Protein AF-A0AA36CP83-F1 (afdb_monomer)

Foldseek 3Di:
DDPFFFDQKFKWKKKFAWDADPVRDTDHTDIQTFDQCVVVPNRRDGPPDDDDGDGDQDPSGPQQQPFLVNLVVGDMKMKMKIWGARPVPRDIDIDIDIDHSVNDDPQKDQDDQWDQDPVVRDIHGHCVSVVPIDGADDDRGGNNVVVVCVVVVNDDPVVRDDDDPPPPPPDDDPDDDDDDDDDDDDDDDDDDPQWDWDPDPFQAIETEGEDDDDDDPDPDQVQLVSLVCLLVVLVCLQPDPSHQEYEYAYPDQEFRDAPDDPPVVRDDDDDPPDPDPDRSLVSSLVSLQPRFHQYEYQTNAEAEASRQLLLLSHPAYEYEQRYKYWHCQVVVVHAHDSCLVPSVCVQQNDVVSCCRHVVRHMGGPVNCCVSRSHVYYDHSVCSVVVVVVVVVVVSPDDRVVRTD

Sequence (404 aa):
MRKSSLAEAHVRLQMIKRCITYEGELLPFHQFDMDVGYDEGLDRVFVIWPITICHEIDENSPLYDVSKESLMTAKFEIIAILEGVVESVGSTTQARTSYLPNEILWGKRFEKLVHYKKENGQYHIDFQKFHNVYDVKTPPCSAKELDEMRTAGTFNEKEYQIYHHDSQNALNIDAMENIPEVTLTQPEPPLVNNISVAVNSTPHVVLRVESDDENSGEEGTGLELMYKQLVLATEAANDDEDTFITVFTGCGDEFYSSGNDFSPAAGNVPDMDEIDPQPLHKVWTNRLIKHKKALIALVNGPAIGIACTTLALMDHVIISDKSYFLCPFTQFGLCPEGASSHTFENIMGRAKAGSLALFAEKMSAQEAFQCGFASKIIPHDRFREETGKLLEKYAKLAHHVTQK

Nearest PDB structures (foldseek):
  5ve2-assembly1_A  TM=8.667E-01  e=5.870E-18  Paraglaciecola sp. T6c
  4nek-assembly1_C  TM=8.811E-01  e=2.549E-17  Paramagnetospirillum magneticum AMB-1
  2gtr-assembly1_C  TM=8.500E-01  e=9.790E-17  Homo sapiens
  4mou-assembly1_C  TM=8.451E-01  e=2.409E-14  Paenarthrobacter aurescens TC1
  3fdu-assembly1_A  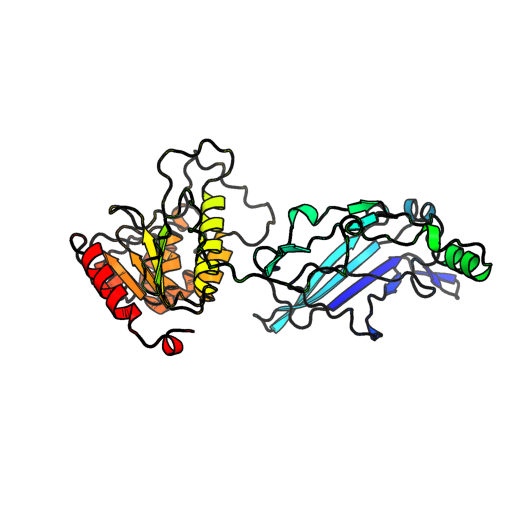TM=7.597E-01  e=4.345E-15  Acinetobacter baumannii ATCC 17978

Organism: NCBI:txid96644

Radius of gyration: 28.9 Å; Cα contacts (8 Å, |Δi|>4): 639; chains: 1; bounding box: 56×72×87 Å

InterPro domains:
  IPR001753 Enoyl-CoA hydratase/isomerase-like domain [PF00378] (227-398)
  IPR013518 Potassium channel, inwardly rectifying, Kir, cytoplasmic [G3DSA:2.60.40.1400] (1-160)
  IPR014756 Immunoglobulin E-set [SSF81296] (1-150)
  IPR016449 Potassium channel, inwardly rectifying, Kir [PR01320] (45-63)
  IPR016449 Potassium channel, inwardly rectifying, Kir [PR01320] (76-96)
  IPR016449 Potassium channel, inwardly rectifying, Kir [PR01320] (97-114)
  IPR016449 Potassium channel, inwardly rectifying, Kir [PR01320] (123-137)
  IPR016449 Potassium channel, inwardly rectifying, Kir [PTHR11767] (1-152)
  IPR029045 ClpP/crotonase-like domain superfamily [SSF52096] (226-400)
  IPR041647 Inward rectifier potassium channel, C-terminal [PF17655] (1-150)

Solvent-accessible surface area (backbone atoms only — not comparable to full-atom values): 23688 Å² total; per-residue (Å²): 116,58,94,60,64,46,44,82,18,35,52,48,38,36,34,36,30,60,47,67,49,98,87,68,48,77,38,75,73,37,78,41,72,44,62,41,39,65,95,80,49,61,20,54,43,74,62,50,54,97,77,86,87,61,66,71,67,43,95,80,30,92,53,16,83,48,19,60,71,52,37,79,72,52,73,49,39,39,37,42,36,43,37,23,26,35,70,93,74,71,45,79,46,74,49,75,51,73,43,47,50,87,72,59,66,84,42,53,43,74,50,87,40,73,45,77,41,80,91,78,76,44,79,44,72,47,68,88,40,70,84,37,65,44,85,46,77,56,80,61,61,16,46,51,59,48,52,52,30,51,74,70,68,73,57,66,65,79,78,56,58,86,77,72,95,72,71,87,77,79,78,73,96,86,80,81,93,77,89,80,95,74,83,90,75,83,81,78,80,81,90,53,94,67,42,63,71,50,75,52,104,52,44,38,40,39,45,31,47,52,79,90,78,93,78,76,96,59,99,64,52,63,66,62,54,50,34,51,50,52,35,51,53,52,48,51,52,58,69,36,88,69,40,50,33,42,32,42,31,26,51,78,76,71,35,24,34,75,42,79,77,82,51,86,88,47,54,81,82,76,70,97,79,73,95,72,78,79,55,52,68,60,52,34,44,50,47,53,68,67,43,40,44,39,35,34,34,45,34,51,11,34,21,19,39,61,49,37,28,44,50,70,59,37,79,38,32,37,32,12,61,72,16,35,37,34,26,57,28,58,83,71,75,46,75,81,52,56,62,29,80,58,44,34,35,76,50,47,32,62,69,56,31,40,40,27,52,62,67,41,38,76,40,46,34,67,54,33,42,74,39,58,65,22,81,42,78,36,59,56,95,47,32,71,64,55,50,51,57,48,50,61,54,56,61,68,53,67,66,87,74,50,50,107

Mean predicted aligned error: 18.55 Å

Structure (mmCIF, N/CA/C/O backbone):
data_AF-A0AA36CP83-F1
#
_entry.id   AF-A0AA36CP83-F1
#
loop_
_atom_site.group_PDB
_atom_site.id
_atom_site.type_symbol
_atom_site.label_atom_id
_atom_site.label_alt_id
_atom_site.label_comp_id
_atom_site.label_asym_id
_atom_site.label_entity_id
_atom_site.label_seq_id
_atom_site.pdbx_PDB_ins_code
_atom_site.Cartn_x
_atom_site.Cartn_y
_atom_site.Cartn_z
_atom_site.occupancy
_atom_site.B_iso_or_equiv
_atom_site.auth_seq_id
_atom_site.auth_comp_id
_atom_site.auth_asym_id
_atom_site.auth_atom_id
_atom_site.pdbx_PDB_model_num
ATOM 1 N N . MET A 1 1 ? 5.199 -8.551 -4.837 1.00 34.97 1 MET A N 1
ATOM 2 C CA . MET A 1 1 ? 4.129 -8.308 -5.832 1.00 34.97 1 MET A CA 1
ATOM 3 C C . MET A 1 1 ? 4.062 -6.801 -6.081 1.00 34.97 1 MET A C 1
ATOM 5 O O . MET A 1 1 ? 4.037 -6.060 -5.100 1.00 34.97 1 MET A O 1
ATOM 9 N N . ARG A 1 2 ? 4.174 -6.322 -7.330 1.00 33.59 2 ARG A N 1
ATOM 10 C CA . ARG A 1 2 ? 4.224 -4.870 -7.631 1.00 33.59 2 ARG A CA 1
ATOM 11 C C . ARG A 1 2 ? 2.933 -4.181 -7.150 1.00 33.59 2 ARG A C 1
ATOM 13 O O . ARG A 1 2 ? 1.847 -4.717 -7.319 1.00 33.59 2 ARG A O 1
ATOM 20 N N . LYS A 1 3 ? 3.059 -3.002 -6.523 1.00 38.47 3 LYS A N 1
ATOM 21 C CA . LYS A 1 3 ? 1.954 -2.245 -5.885 1.00 38.47 3 LYS A CA 1
ATOM 22 C C . LYS A 1 3 ? 1.169 -1.332 -6.850 1.00 38.47 3 LYS A C 1
ATOM 24 O O . LYS A 1 3 ? 0.280 -0.618 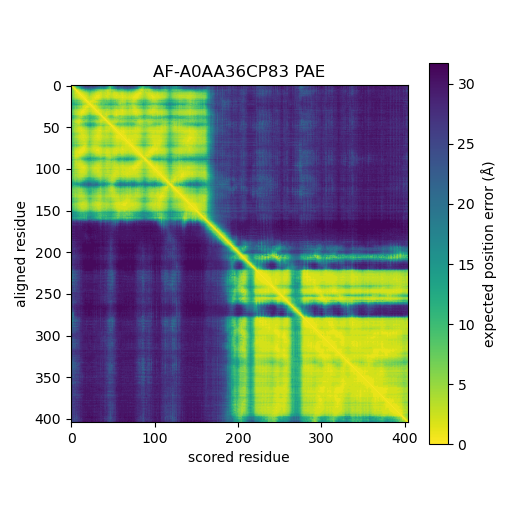-6.400 1.00 38.47 3 LYS A O 1
ATOM 29 N N . SER A 1 4 ? 1.496 -1.350 -8.146 1.00 43.09 4 SER A N 1
ATOM 30 C CA . SER A 1 4 ? 0.761 -0.667 -9.219 1.00 43.09 4 SER A CA 1
ATOM 31 C C . SER A 1 4 ? 0.147 -1.727 -10.131 1.00 43.09 4 SER A C 1
ATOM 33 O O . SER A 1 4 ? 0.897 -2.504 -10.726 1.00 43.09 4 SER A O 1
ATOM 35 N N . SER A 1 5 ? -1.183 -1.777 -10.223 1.00 53.56 5 SER A N 1
ATOM 36 C CA . SER A 1 5 ? -1.860 -2.464 -11.320 1.00 53.56 5 SER A CA 1
ATOM 37 C C . SER A 1 5 ? -1.916 -1.497 -12.499 1.00 53.56 5 SER A C 1
ATOM 39 O O . SER A 1 5 ? -2.706 -0.554 -12.526 1.00 53.56 5 SER A O 1
ATOM 41 N N . LEU A 1 6 ? -1.020 -1.702 -13.467 1.00 61.56 6 LEU A N 1
ATOM 42 C CA . LEU A 1 6 ? -1.331 -1.271 -14.823 1.00 61.56 6 LEU A CA 1
ATOM 43 C C . LEU A 1 6 ? -2.395 -2.242 -15.342 1.00 61.56 6 LEU A C 1
ATOM 45 O O . LEU A 1 6 ? -2.099 -3.422 -15.545 1.00 61.56 6 LEU A O 1
ATOM 49 N N . ALA A 1 7 ? -3.613 -1.749 -15.542 1.00 65.88 7 ALA A N 1
ATOM 50 C CA . ALA A 1 7 ? -4.572 -2.424 -16.400 1.00 65.88 7 ALA A CA 1
ATOM 51 C C . ALA A 1 7 ? -4.093 -2.309 -17.849 1.00 65.88 7 ALA A C 1
ATOM 53 O O . ALA A 1 7 ? -3.517 -1.291 -18.234 1.00 65.88 7 ALA A O 1
ATOM 54 N N . GLU A 1 8 ? -4.308 -3.359 -18.641 1.00 79.19 8 GLU A N 1
ATOM 55 C CA . GLU A 1 8 ? -3.914 -3.393 -20.059 1.00 79.19 8 GLU A CA 1
ATOM 56 C C . GLU A 1 8 ? -2.431 -3.037 -20.288 1.00 79.19 8 GLU A C 1
ATOM 58 O O . GLU A 1 8 ? -2.070 -2.339 -21.240 1.00 79.19 8 GLU A O 1
ATOM 63 N N . ALA A 1 9 ? -1.556 -3.501 -19.387 1.00 82.31 9 ALA A N 1
ATOM 64 C CA . ALA A 1 9 ? -0.125 -3.292 -19.537 1.00 82.31 9 ALA A CA 1
ATOM 65 C C . ALA A 1 9 ? 0.399 -3.976 -20.805 1.00 82.31 9 ALA A C 1
ATOM 67 O O . ALA A 1 9 ? 0.134 -5.155 -21.025 1.00 82.31 9 ALA A O 1
ATOM 68 N N . HIS A 1 10 ? 1.183 -3.250 -21.590 1.00 89.19 10 HIS A N 1
ATOM 69 C CA . HIS A 1 10 ? 1.870 -3.737 -22.776 1.00 89.19 10 HIS A CA 1
ATOM 70 C C . HIS A 1 10 ? 3.324 -3.270 -22.765 1.00 89.19 10 HIS A C 1
ATOM 72 O O . HIS A 1 10 ? 3.639 -2.159 -22.324 1.00 89.19 10 HIS A O 1
ATOM 78 N N . VAL A 1 11 ? 4.225 -4.135 -23.217 1.00 89.44 11 VAL A N 1
ATOM 79 C CA . VAL A 1 11 ? 5.651 -3.823 -23.340 1.00 89.44 11 VAL A CA 1
ATOM 80 C C . VAL A 1 11 ? 5.999 -3.640 -24.805 1.00 89.44 11 VAL A C 1
ATOM 82 O O . VAL A 1 11 ? 5.602 -4.434 -25.648 1.00 89.44 11 VAL A O 1
ATOM 85 N N . ARG A 1 12 ? 6.778 -2.605 -25.104 1.00 92.00 12 ARG A N 1
ATOM 86 C CA . ARG A 1 12 ? 7.363 -2.369 -26.421 1.00 92.00 12 ARG A CA 1
ATOM 87 C C . ARG A 1 12 ? 8.865 -2.198 -26.283 1.00 92.00 12 ARG A C 1
ATOM 89 O O . ARG A 1 12 ? 9.335 -1.544 -25.349 1.00 92.00 12 ARG A O 1
ATOM 96 N N . LEU A 1 13 ? 9.608 -2.773 -27.218 1.00 94.50 13 LEU A N 1
ATOM 97 C CA . LEU A 1 13 ? 11.040 -2.558 -27.353 1.00 94.50 13 LEU A CA 1
ATOM 98 C C . LEU A 1 13 ? 11.305 -1.852 -28.679 1.00 94.50 13 LEU A C 1
ATOM 100 O O . LEU A 1 13 ? 10.790 -2.253 -29.720 1.00 94.50 13 LEU A O 1
ATOM 104 N N . GLN A 1 14 ? 12.111 -0.798 -28.631 1.00 95.12 14 GLN A N 1
ATOM 105 C CA . GLN A 1 14 ? 12.555 -0.080 -29.820 1.00 95.12 14 GLN A CA 1
ATOM 106 C C . GLN A 1 14 ? 14.066 0.068 -29.795 1.00 95.12 14 GLN A C 1
ATOM 108 O O . GLN A 1 14 ? 14.636 0.487 -28.792 1.00 95.12 14 GLN A O 1
ATOM 113 N N . MET A 1 15 ? 14.723 -0.230 -30.906 1.00 95.56 15 MET A N 1
ATOM 114 C CA . MET A 1 15 ? 16.153 -0.024 -31.075 1.00 95.56 15 MET A CA 1
ATOM 115 C C . MET A 1 15 ? 16.395 1.211 -31.930 1.00 95.56 15 MET A C 1
ATOM 117 O O . MET A 1 15 ? 15.978 1.281 -33.084 1.00 95.56 15 MET A O 1
ATOM 121 N N . ILE A 1 16 ? 17.122 2.179 -31.386 1.00 94.69 16 ILE A N 1
ATOM 122 C CA . ILE A 1 16 ? 17.593 3.335 -32.140 1.00 94.69 16 ILE A CA 1
ATOM 123 C C . ILE A 1 16 ? 18.985 3.022 -32.666 1.00 94.69 16 ILE A C 1
ATOM 125 O O . ILE A 1 16 ? 19.926 2.814 -31.897 1.00 94.69 16 ILE A O 1
ATOM 129 N N . LYS A 1 17 ? 19.133 2.997 -33.990 1.00 91.75 17 LYS A N 1
ATOM 130 C CA . LYS A 1 17 ? 20.409 2.728 -34.657 1.00 91.75 17 LYS A CA 1
ATOM 131 C C . LYS A 1 17 ? 20.529 3.547 -35.935 1.00 91.75 17 LYS A C 1
ATOM 133 O O . LYS A 1 17 ? 19.559 3.843 -36.627 1.00 91.75 17 LYS A O 1
ATOM 138 N N . ARG A 1 18 ? 21.769 3.886 -36.276 1.00 88.88 18 ARG A N 1
ATOM 139 C CA . ARG A 1 18 ? 22.106 4.469 -37.574 1.00 88.88 18 ARG A CA 1
ATOM 140 C C . ARG A 1 18 ? 21.899 3.433 -38.684 1.00 88.88 18 ARG A C 1
ATOM 142 O O . ARG A 1 18 ? 22.511 2.367 -38.628 1.00 88.88 18 ARG A O 1
ATOM 149 N N . CYS A 1 19 ? 21.165 3.776 -39.739 1.00 88.62 19 CYS A N 1
ATOM 150 C CA . CYS A 1 19 ? 21.056 2.943 -40.939 1.00 88.62 19 CYS A CA 1
ATOM 151 C C . CYS A 1 19 ? 21.230 3.754 -42.228 1.00 88.62 19 CYS A C 1
ATOM 153 O O . CYS A 1 19 ? 21.231 4.986 -42.215 1.00 88.62 19 CYS A O 1
ATOM 155 N N . ILE A 1 20 ? 21.440 3.047 -43.336 1.00 88.81 20 ILE A N 1
ATOM 156 C CA . ILE A 1 20 ? 21.483 3.620 -44.682 1.00 88.81 20 ILE A CA 1
ATOM 157 C C . ILE A 1 20 ? 20.325 2.998 -45.460 1.00 88.81 20 ILE A C 1
ATOM 159 O O . ILE A 1 20 ? 20.170 1.778 -45.436 1.00 88.81 20 ILE A O 1
ATOM 163 N N . THR A 1 21 ? 19.495 3.820 -46.095 1.00 88.12 21 THR A N 1
ATOM 164 C CA . THR A 1 21 ? 18.366 3.341 -46.906 1.00 88.12 21 THR A CA 1
ATOM 165 C C . THR A 1 21 ? 18.857 2.722 -48.216 1.00 88.12 21 THR A C 1
ATOM 167 O O . THR A 1 21 ? 20.007 2.908 -48.618 1.00 88.12 21 THR A O 1
ATOM 170 N N . TYR A 1 22 ? 17.977 2.018 -48.933 1.00 86.00 22 TYR A N 1
ATOM 171 C CA . TYR A 1 22 ? 18.299 1.488 -50.265 1.00 86.00 22 TYR A CA 1
ATOM 172 C C . TYR A 1 22 ? 18.687 2.593 -51.271 1.00 86.00 22 TYR A C 1
ATOM 174 O O . TYR A 1 22 ? 19.402 2.326 -52.233 1.00 86.00 22 TYR A O 1
ATOM 182 N N . GLU A 1 23 ? 18.259 3.836 -51.029 1.00 91.38 23 GLU A N 1
ATOM 183 C CA . GLU A 1 23 ? 18.569 5.022 -51.841 1.00 91.38 23 GLU A CA 1
ATOM 184 C C . GLU A 1 23 ? 19.923 5.657 -51.478 1.00 91.38 23 GLU A C 1
ATOM 186 O O . GLU A 1 23 ? 20.351 6.620 -52.111 1.00 91.38 23 GLU A O 1
ATOM 191 N N . GLY A 1 24 ? 20.617 5.119 -50.469 1.00 89.06 24 GLY A N 1
ATOM 192 C CA . GLY A 1 24 ? 21.896 5.631 -49.979 1.00 89.06 24 GLY A CA 1
ATOM 193 C C . GLY A 1 24 ? 21.775 6.786 -48.982 1.00 89.06 24 GLY A C 1
ATOM 194 O O . GLY A 1 24 ? 22.794 7.374 -48.614 1.00 89.06 24 GLY A O 1
ATOM 195 N N . GLU A 1 25 ? 20.566 7.115 -48.519 1.00 90.69 25 GLU A N 1
ATOM 196 C CA . GLU A 1 25 ? 20.357 8.154 -47.509 1.00 90.69 25 GLU A CA 1
ATOM 197 C C . GLU A 1 25 ? 20.772 7.657 -46.124 1.00 90.69 25 GLU A C 1
ATOM 199 O O . GLU A 1 25 ? 20.464 6.534 -45.723 1.00 90.69 25 GLU A O 1
ATOM 204 N N . LEU A 1 26 ? 21.465 8.514 -45.371 1.00 88.38 26 LEU A N 1
ATOM 205 C CA . LEU A 1 26 ? 21.868 8.222 -44.006 1.00 88.38 26 LEU A CA 1
ATOM 206 C C . LEU A 1 26 ? 20.789 8.651 -43.006 1.00 88.38 26 LEU A C 1
ATOM 208 O O . LEU A 1 26 ? 20.582 9.845 -42.803 1.00 88.38 26 LEU A O 1
ATOM 212 N N . LEU A 1 27 ? 20.218 7.690 -42.280 1.00 89.81 27 LEU A N 1
ATOM 213 C CA . LEU A 1 27 ? 19.319 7.944 -41.156 1.00 89.81 27 LEU A CA 1
ATOM 214 C C . LEU A 1 27 ? 20.098 7.788 -39.836 1.00 89.81 27 LEU A C 1
ATOM 216 O O . LEU A 1 27 ? 20.408 6.662 -39.438 1.00 89.81 27 LEU A O 1
ATOM 220 N N . PRO A 1 28 ? 20.467 8.886 -39.146 1.00 84.00 28 PRO A N 1
ATOM 221 C CA . PRO A 1 28 ? 21.306 8.817 -37.947 1.00 84.00 28 PRO A CA 1
ATOM 222 C C . PRO A 1 28 ? 20.600 8.198 -36.731 1.00 84.00 28 PRO A C 1
ATOM 224 O O . PRO A 1 28 ? 21.271 7.583 -35.906 1.00 84.00 28 PRO A O 1
ATOM 227 N N . PHE A 1 29 ? 19.273 8.328 -36.643 1.00 89.00 29 PHE A N 1
ATOM 228 C CA . PHE A 1 29 ? 18.453 7.871 -35.514 1.00 89.00 29 PHE A CA 1
ATOM 229 C C . PHE A 1 29 ? 17.211 7.122 -36.013 1.00 89.00 29 PHE A C 1
ATOM 231 O O . PHE A 1 29 ? 16.081 7.511 -35.721 1.00 89.00 29 PHE A O 1
ATOM 238 N N . HIS A 1 30 ? 17.411 6.090 -36.836 1.00 91.38 30 HIS A N 1
ATOM 239 C CA . HIS A 1 30 ? 16.295 5.256 -37.270 1.00 91.38 30 HIS A CA 1
ATOM 240 C C . HIS A 1 30 ? 15.820 4.373 -36.112 1.00 91.38 30 HIS A C 1
ATOM 242 O O . HIS A 1 30 ? 16.640 3.875 -35.338 1.00 91.38 30 HIS A O 1
ATOM 248 N N . GLN A 1 31 ? 14.505 4.212 -35.996 1.00 93.75 31 GLN A N 1
ATOM 249 C CA . GLN A 1 31 ? 13.858 3.415 -34.959 1.00 93.75 31 GLN A CA 1
ATOM 250 C C . GLN A 1 31 ? 13.432 2.086 -35.573 1.00 93.75 31 GLN A C 1
ATOM 252 O O . GLN A 1 31 ? 12.669 2.073 -36.535 1.00 93.75 31 GLN A O 1
ATOM 257 N N . PHE A 1 32 ? 13.944 0.992 -35.026 1.00 93.06 32 PHE A N 1
ATOM 258 C CA . PHE A 1 32 ? 13.562 -0.366 -35.379 1.00 93.06 32 PHE A CA 1
ATOM 259 C C . PHE A 1 32 ? 12.699 -0.928 -34.255 1.00 93.06 32 PHE A C 1
ATOM 261 O O . PHE A 1 32 ? 13.128 -0.924 -33.099 1.00 93.06 32 PHE A O 1
ATOM 268 N N . ASP A 1 33 ? 11.504 -1.411 -34.577 1.00 92.69 33 ASP A N 1
ATOM 269 C CA . ASP A 1 33 ? 10.694 -2.137 -33.604 1.00 92.69 33 ASP A CA 1
ATOM 270 C C . ASP A 1 33 ? 11.318 -3.513 -33.335 1.00 92.69 33 ASP A C 1
ATOM 272 O O . ASP A 1 33 ? 11.858 -4.163 -34.233 1.00 92.69 33 ASP A O 1
ATOM 276 N N . MET A 1 34 ? 11.282 -3.939 -32.076 1.00 93.75 34 MET A N 1
ATOM 277 C CA . MET A 1 34 ? 11.755 -5.249 -31.638 1.00 93.75 34 MET A CA 1
ATOM 278 C C . MET A 1 34 ? 10.565 -6.024 -31.079 1.00 93.75 34 MET A C 1
ATOM 280 O O . MET A 1 34 ? 10.039 -5.669 -30.022 1.00 93.75 34 MET A O 1
ATOM 284 N N . ASP A 1 35 ? 10.133 -7.065 -31.793 1.00 90.56 35 ASP A N 1
ATOM 285 C CA . ASP A 1 35 ? 8.937 -7.820 -31.424 1.00 90.56 35 ASP A CA 1
ATOM 286 C C . ASP A 1 35 ? 9.122 -8.599 -30.111 1.00 90.56 35 ASP A C 1
ATOM 288 O O . ASP A 1 35 ? 10.079 -9.352 -29.934 1.00 90.56 35 ASP A O 1
ATOM 292 N N . VAL A 1 36 ? 8.193 -8.415 -29.180 1.00 89.38 36 VAL A N 1
ATOM 293 C CA . VAL A 1 36 ? 8.131 -9.136 -27.899 1.00 89.38 36 VAL A CA 1
ATOM 294 C C . VAL A 1 36 ? 6.890 -10.032 -27.816 1.00 89.38 36 VAL A C 1
ATOM 296 O O . VAL A 1 36 ? 6.432 -10.375 -26.726 1.00 89.38 36 VAL A O 1
ATOM 299 N N . GLY A 1 37 ? 6.349 -10.402 -28.980 1.00 80.81 37 GLY A N 1
ATOM 300 C CA . GLY A 1 37 ? 5.178 -11.251 -29.162 1.00 80.81 37 GLY A CA 1
ATOM 301 C C . GLY A 1 37 ? 3.883 -10.459 -29.327 1.00 80.81 37 GLY A C 1
ATOM 302 O O . GLY A 1 37 ? 2.862 -10.845 -28.757 1.00 80.81 37 GLY A O 1
ATOM 303 N N . TYR A 1 38 ? 3.916 -9.357 -30.083 1.00 74.69 38 TYR A N 1
ATOM 304 C CA . TYR A 1 38 ? 2.748 -8.514 -30.377 1.00 74.69 38 TYR A CA 1
ATOM 305 C C . TYR A 1 38 ? 1.637 -9.294 -31.094 1.00 74.69 38 TYR A C 1
ATOM 307 O O . TYR A 1 38 ? 0.476 -9.247 -30.684 1.00 74.69 38 TYR A O 1
ATOM 315 N N . ASP A 1 39 ? 1.991 -10.075 -32.117 1.00 73.88 39 ASP A N 1
ATOM 316 C CA . ASP A 1 39 ? 1.019 -10.818 -32.931 1.00 73.88 39 ASP A CA 1
ATOM 317 C C . ASP A 1 39 ? 0.329 -11.951 -32.150 1.00 73.88 39 ASP A C 1
ATOM 319 O O . ASP A 1 39 ? -0.838 -12.272 -32.386 1.00 73.88 39 ASP A O 1
ATOM 323 N N . GLU A 1 40 ? 1.026 -12.523 -31.166 1.00 72.94 40 GLU A N 1
ATOM 324 C CA . GLU A 1 40 ? 0.497 -13.552 -30.261 1.00 72.94 40 GLU A CA 1
ATOM 325 C C . GLU A 1 40 ? -0.129 -12.954 -28.987 1.00 72.94 40 GLU A C 1
ATOM 327 O O . GLU A 1 40 ? -0.769 -13.653 -28.194 1.00 72.94 40 GLU A O 1
ATOM 332 N N . GLY A 1 41 ? 0.018 -11.641 -28.790 1.00 67.81 41 GLY A N 1
ATOM 333 C CA . GLY A 1 41 ? -0.464 -10.903 -27.631 1.00 67.81 41 GLY A CA 1
ATOM 334 C C . GLY A 1 41 ? 0.290 -11.183 -26.328 1.00 67.81 41 GLY A C 1
ATOM 335 O O . GLY A 1 41 ? -0.288 -10.948 -25.263 1.00 67.81 41 GLY A O 1
ATOM 336 N N . LEU A 1 42 ? 1.518 -11.708 -26.407 1.00 71.25 42 LEU A N 1
ATOM 337 C CA . LEU A 1 42 ? 2.441 -11.948 -25.284 1.00 71.25 42 LEU A CA 1
ATOM 338 C C . LEU A 1 42 ? 3.072 -10.648 -24.758 1.00 71.25 42 LEU A C 1
ATOM 340 O O . LEU A 1 42 ? 3.553 -10.604 -23.625 1.00 71.25 42 LEU A O 1
ATOM 344 N N . ASP A 1 43 ? 3.025 -9.586 -25.560 1.00 77.25 43 ASP A N 1
ATOM 345 C CA . ASP A 1 43 ? 3.392 -8.220 -25.190 1.00 77.25 43 ASP A CA 1
ATOM 346 C C . ASP A 1 43 ? 2.478 -7.646 -24.093 1.00 77.25 43 ASP A C 1
ATOM 348 O O . ASP A 1 43 ? 2.907 -6.789 -23.313 1.00 77.25 43 ASP A O 1
ATOM 352 N N . ARG A 1 44 ? 1.237 -8.147 -23.994 1.00 80.88 44 ARG A N 1
ATOM 353 C CA . ARG A 1 44 ? 0.262 -7.802 -22.952 1.00 80.88 44 ARG A CA 1
ATOM 354 C C . ARG A 1 44 ? 0.579 -8.543 -21.664 1.00 80.88 44 ARG A C 1
ATOM 356 O O . ARG A 1 44 ? 0.374 -9.750 -21.534 1.00 80.88 44 ARG A O 1
ATOM 363 N N . VAL A 1 45 ? 1.040 -7.802 -20.669 1.00 73.25 45 VAL A N 1
ATOM 364 C CA . VAL A 1 45 ? 1.656 -8.375 -19.479 1.00 73.25 45 VAL A CA 1
ATOM 365 C C . VAL A 1 45 ? 0.885 -8.070 -18.206 1.00 73.25 45 VAL A C 1
ATOM 367 O O . VAL A 1 45 ? 0.538 -6.933 -17.898 1.00 73.25 45 VAL A O 1
ATOM 370 N N . PHE A 1 46 ? 0.678 -9.101 -17.389 1.00 64.75 46 PHE A N 1
ATOM 371 C CA . PHE A 1 46 ? 0.082 -8.951 -16.068 1.00 64.75 46 PHE A CA 1
ATOM 372 C C . PHE A 1 46 ? 1.171 -8.740 -15.013 1.00 64.75 46 PHE A C 1
ATOM 374 O O . PHE A 1 46 ? 1.719 -9.683 -14.439 1.00 64.75 46 PHE A O 1
ATOM 381 N N . VAL A 1 47 ? 1.498 -7.473 -14.754 1.00 65.00 47 VAL A N 1
ATOM 382 C CA . VAL A 1 47 ? 2.688 -7.024 -14.000 1.00 65.00 47 VAL A CA 1
ATOM 383 C C . VAL A 1 47 ? 2.586 -7.233 -12.475 1.00 65.00 47 VAL A C 1
ATOM 385 O O . VAL A 1 47 ? 3.194 -6.513 -11.684 1.00 65.00 47 VAL A O 1
ATOM 388 N N . ILE A 1 48 ? 1.808 -8.220 -12.035 1.00 54.62 48 ILE A N 1
ATOM 389 C CA . ILE A 1 48 ? 1.641 -8.604 -10.627 1.00 54.62 48 ILE A CA 1
ATOM 390 C C . ILE A 1 48 ? 2.830 -9.458 -10.155 1.00 54.62 48 ILE A C 1
ATOM 392 O O . ILE A 1 48 ? 3.315 -9.297 -9.027 1.00 54.62 48 ILE A O 1
ATOM 396 N N . TRP A 1 49 ? 3.357 -10.298 -11.046 1.00 58.16 49 TRP A N 1
ATOM 397 C CA . TRP A 1 49 ? 4.490 -11.193 -10.809 1.00 58.16 49 TRP A CA 1
ATOM 398 C C . TRP A 1 49 ? 5.733 -10.710 -11.569 1.00 58.16 49 TRP A C 1
ATOM 400 O O . TRP A 1 49 ? 5.594 -10.000 -12.566 1.00 58.16 49 TRP A O 1
ATOM 410 N N . PRO A 1 50 ? 6.956 -11.056 -11.121 1.00 62.94 50 PRO A N 1
ATOM 411 C CA . PRO A 1 50 ? 8.137 -10.877 -11.949 1.00 62.94 50 PRO A CA 1
ATOM 412 C C . PRO A 1 50 ? 7.964 -11.665 -13.245 1.00 62.94 50 PRO A C 1
ATOM 414 O O . PRO A 1 50 ? 7.717 -12.870 -13.218 1.00 62.94 50 PRO A O 1
ATOM 417 N N . ILE A 1 51 ? 8.089 -10.965 -14.361 1.00 73.62 51 ILE A N 1
ATOM 418 C CA . ILE A 1 51 ? 8.006 -11.523 -15.705 1.00 73.62 51 ILE A CA 1
ATOM 419 C C . ILE A 1 51 ? 9.321 -11.246 -16.418 1.00 73.62 51 ILE A C 1
ATOM 421 O O . ILE A 1 51 ? 9.947 -10.206 -16.205 1.00 73.62 51 ILE A O 1
ATOM 425 N N . THR A 1 52 ? 9.730 -12.178 -17.265 1.00 80.06 52 THR A N 1
ATOM 426 C CA . THR A 1 52 ? 10.836 -11.966 -18.194 1.00 80.06 52 THR A CA 1
ATOM 427 C C . THR A 1 52 ? 10.234 -11.662 -19.553 1.00 80.06 52 THR A C 1
ATOM 429 O O . THR A 1 52 ? 9.439 -12.452 -20.054 1.00 80.06 52 THR A O 1
ATOM 432 N N . ILE A 1 53 ? 10.597 -10.512 -20.117 1.00 83.88 53 ILE A N 1
ATOM 433 C CA . ILE A 1 53 ? 10.241 -10.141 -21.486 1.00 83.88 53 ILE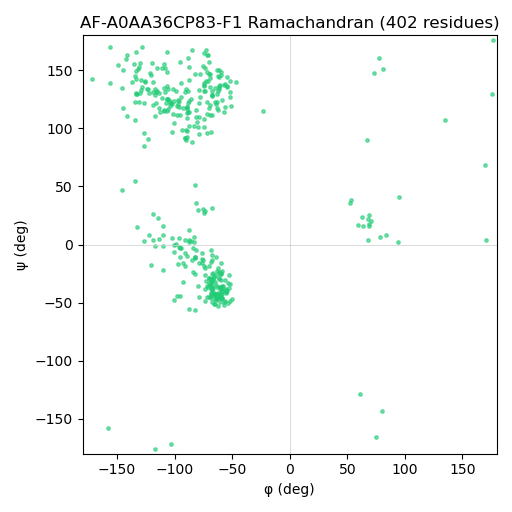 A CA 1
ATOM 434 C C . ILE A 1 53 ? 11.346 -10.649 -22.401 1.00 83.88 53 ILE A C 1
ATOM 436 O O . ILE A 1 53 ? 12.527 -10.463 -22.101 1.00 83.88 53 ILE A O 1
ATOM 440 N N . CYS A 1 54 ? 10.957 -11.289 -23.497 1.00 87.56 54 CYS A N 1
ATOM 441 C CA . CYS A 1 54 ? 11.875 -11.867 -24.463 1.00 87.56 54 CYS A CA 1
ATOM 442 C C . CYS A 1 54 ? 11.603 -11.252 -25.833 1.00 87.56 54 CYS A C 1
ATOM 444 O O . CYS A 1 54 ? 10.461 -11.230 -26.275 1.00 87.56 54 CYS A O 1
ATOM 446 N N . HIS A 1 55 ? 12.659 -10.787 -26.491 1.00 92.00 55 HIS A N 1
ATOM 447 C CA . HIS A 1 55 ? 12.670 -10.559 -27.929 1.00 92.00 55 HIS A CA 1
ATOM 448 C C . HIS A 1 55 ? 13.469 -11.699 -28.553 1.00 92.00 55 HIS A C 1
ATOM 450 O O . HIS A 1 55 ? 14.613 -11.935 -28.150 1.00 92.00 55 HIS A O 1
ATOM 456 N N . GLU A 1 56 ? 12.861 -12.428 -29.480 1.00 90.75 56 GLU A N 1
ATOM 457 C CA . GLU A 1 56 ? 13.563 -13.448 -30.249 1.00 90.75 56 GLU A CA 1
ATOM 458 C C . GLU A 1 56 ? 14.384 -12.778 -31.354 1.00 90.75 56 GLU A C 1
ATOM 460 O O . GLU A 1 56 ? 13.907 -11.879 -32.042 1.00 90.75 56 GLU A O 1
ATOM 465 N N . ILE A 1 57 ? 15.649 -13.181 -31.491 1.00 93.31 57 ILE A N 1
ATOM 466 C CA . ILE A 1 57 ? 16.525 -12.662 -32.543 1.00 93.31 57 ILE A CA 1
ATOM 467 C C . ILE A 1 57 ? 16.374 -13.575 -33.759 1.00 93.31 57 ILE A C 1
ATOM 469 O O . ILE A 1 57 ? 17.094 -14.565 -33.884 1.00 93.31 57 ILE A O 1
ATOM 473 N N . ASP A 1 58 ? 15.425 -13.233 -34.620 1.00 91.06 58 ASP A N 1
ATOM 474 C CA . ASP A 1 58 ? 15.173 -13.864 -35.915 1.00 91.06 58 ASP A CA 1
ATOM 475 C C . ASP A 1 58 ? 15.715 -13.003 -37.075 1.00 91.06 58 ASP A C 1
ATOM 477 O O . ASP A 1 58 ? 16.382 -11.990 -36.854 1.00 91.06 58 ASP A O 1
ATOM 481 N N . GLU A 1 59 ? 15.408 -13.380 -38.320 1.00 92.75 59 GLU A N 1
ATOM 482 C CA . GLU A 1 59 ? 15.824 -12.647 -39.526 1.00 92.75 59 GLU A CA 1
ATOM 483 C C . GLU A 1 59 ? 15.279 -11.210 -39.626 1.00 92.75 59 GLU A C 1
ATOM 485 O O . GLU A 1 59 ? 15.845 -10.387 -40.351 1.00 92.75 59 GLU A O 1
ATOM 490 N N . ASN A 1 60 ? 14.207 -10.895 -38.895 1.00 90.19 60 ASN A N 1
ATOM 491 C CA . ASN A 1 60 ? 13.581 -9.574 -38.864 1.00 90.19 60 ASN A CA 1
ATOM 492 C C . ASN A 1 60 ? 14.138 -8.699 -37.731 1.00 90.19 60 ASN A C 1
ATOM 494 O O . ASN A 1 60 ? 13.969 -7.476 -37.746 1.00 90.19 60 ASN A O 1
ATOM 498 N N . SER A 1 61 ? 14.826 -9.300 -36.760 1.00 94.00 61 SER A N 1
ATOM 499 C CA . SER A 1 61 ? 15.429 -8.595 -35.639 1.00 94.00 61 SER A CA 1
ATOM 500 C C . SER A 1 61 ? 16.547 -7.645 -36.092 1.00 94.00 61 SER A C 1
ATOM 502 O O . SER A 1 61 ? 17.474 -8.043 -36.806 1.00 94.00 61 SER A O 1
ATOM 504 N N . PRO A 1 62 ? 16.595 -6.400 -35.582 1.00 93.50 62 PRO A N 1
ATOM 505 C CA . PRO A 1 62 ? 17.702 -5.483 -35.864 1.00 93.50 62 PRO A CA 1
ATOM 506 C C . PRO A 1 62 ? 19.041 -5.925 -35.229 1.00 93.50 62 PRO A C 1
ATOM 508 O O . PRO A 1 62 ? 20.085 -5.299 -35.468 1.00 93.50 62 PRO A O 1
ATOM 511 N N . LEU A 1 63 ? 19.020 -7.000 -34.431 1.00 94.81 63 LEU A N 1
ATOM 512 C CA . LEU A 1 63 ? 20.181 -7.659 -33.834 1.00 94.81 63 LEU A CA 1
ATOM 513 C C . LEU A 1 63 ? 20.640 -8.914 -34.600 1.00 94.81 63 LEU A C 1
ATOM 515 O O . LEU A 1 63 ? 21.632 -9.516 -34.196 1.00 94.81 63 LEU A O 1
ATOM 519 N N . TYR A 1 64 ? 19.989 -9.293 -35.705 1.00 95.56 64 TYR A N 1
ATOM 520 C CA . TYR A 1 64 ? 20.246 -10.554 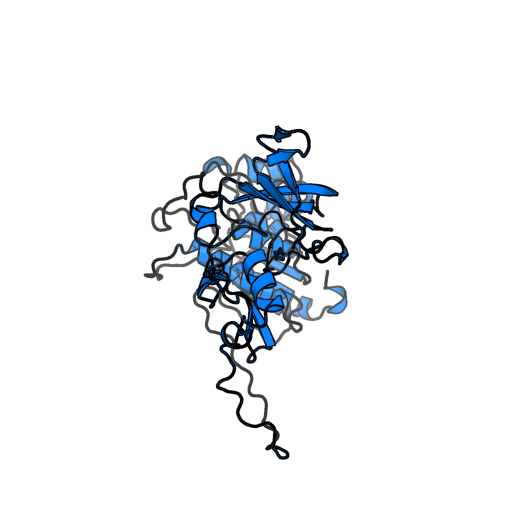-36.417 1.00 95.56 64 TYR A CA 1
ATOM 521 C C . TYR A 1 64 ? 21.713 -10.763 -36.841 1.00 95.56 64 TYR A C 1
ATOM 523 O O . TYR A 1 64 ? 22.267 -11.854 -36.695 1.00 95.56 64 TYR A O 1
ATOM 531 N N . ASP A 1 65 ? 22.381 -9.695 -37.291 1.00 93.62 65 ASP A N 1
ATOM 532 C CA . ASP A 1 65 ? 23.797 -9.708 -37.692 1.00 93.62 65 ASP A CA 1
ATOM 533 C C . ASP A 1 65 ? 24.781 -9.448 -36.521 1.00 93.62 65 ASP A C 1
ATOM 535 O O . ASP A 1 65 ? 25.992 -9.361 -36.736 1.00 93.62 65 ASP A O 1
ATOM 539 N N . VAL A 1 66 ? 24.309 -9.278 -35.280 1.00 93.56 66 VAL A N 1
ATOM 540 C CA . VAL A 1 66 ? 25.156 -8.898 -34.132 1.00 93.56 66 VAL A CA 1
ATOM 541 C C . VAL A 1 66 ? 25.727 -10.138 -33.436 1.00 93.56 66 VAL A C 1
ATOM 543 O O . VAL A 1 66 ? 25.028 -10.863 -32.737 1.00 93.56 66 VAL A O 1
ATOM 546 N N . SER A 1 67 ? 27.032 -10.360 -33.592 1.00 95.00 67 SER A N 1
ATOM 547 C CA . SER A 1 67 ? 27.819 -11.342 -32.829 1.00 95.00 67 SER A CA 1
ATOM 548 C C . SER A 1 67 ? 28.314 -10.784 -31.488 1.00 95.00 67 SER A C 1
ATOM 550 O O . SER A 1 67 ? 28.348 -9.563 -31.286 1.00 95.00 67 SER A O 1
ATOM 552 N N . LYS A 1 68 ? 28.811 -11.660 -30.604 1.00 93.75 68 LYS A N 1
ATOM 553 C CA . LYS A 1 68 ? 29.393 -11.282 -29.302 1.00 93.75 68 LYS A CA 1
ATOM 554 C C . LYS A 1 68 ? 30.522 -10.256 -29.423 1.00 93.75 68 LYS A C 1
ATOM 556 O O . LYS A 1 68 ? 30.626 -9.352 -28.600 1.00 93.75 68 LYS A O 1
ATOM 561 N N . GLU A 1 69 ? 31.379 -10.403 -30.431 1.00 92.38 69 GLU A N 1
ATOM 562 C CA . GLU A 1 69 ? 32.486 -9.471 -30.674 1.00 92.38 69 GLU A CA 1
ATOM 563 C C . GLU A 1 69 ? 31.967 -8.133 -31.206 1.00 92.38 69 GLU A C 1
ATOM 565 O O . GLU A 1 69 ? 32.344 -7.071 -30.706 1.00 92.38 69 GLU A O 1
ATOM 570 N N . SER A 1 70 ? 31.049 -8.176 -32.175 1.00 92.81 70 SER A N 1
ATOM 571 C CA . SER A 1 70 ? 30.501 -6.960 -32.776 1.00 92.81 70 SER A CA 1
ATOM 572 C C . SER A 1 70 ? 29.690 -6.125 -31.779 1.00 92.81 70 SER A C 1
ATOM 574 O O . SER A 1 70 ? 29.748 -4.897 -31.840 1.00 92.81 70 SER A O 1
ATOM 576 N N . LEU A 1 71 ? 29.020 -6.762 -30.808 1.00 93.12 71 LEU A N 1
ATOM 577 C CA . LEU A 1 71 ? 28.259 -6.097 -29.748 1.00 93.12 71 LEU A CA 1
ATOM 578 C C . LEU A 1 71 ? 29.113 -5.093 -28.958 1.00 93.12 71 LEU A C 1
ATOM 580 O O . LEU A 1 71 ? 28.647 -3.996 -28.665 1.00 93.12 71 LEU A O 1
ATOM 584 N N . MET A 1 72 ? 30.386 -5.415 -28.700 1.00 88.31 72 MET A N 1
ATOM 585 C CA . MET A 1 72 ? 31.311 -4.558 -27.939 1.00 88.31 72 MET A CA 1
ATOM 586 C C . MET A 1 72 ? 31.599 -3.213 -28.619 1.00 88.31 72 MET A C 1
ATOM 588 O O . MET A 1 72 ? 32.015 -2.259 -27.964 1.00 88.31 72 MET A O 1
ATOM 592 N N . THR A 1 73 ? 31.415 -3.140 -29.938 1.00 90.44 73 THR A N 1
ATOM 593 C CA . THR A 1 73 ? 31.666 -1.935 -30.748 1.00 90.44 73 THR A CA 1
ATOM 594 C C . THR A 1 73 ? 30.403 -1.395 -31.414 1.00 90.44 73 THR A C 1
ATOM 596 O O . THR A 1 73 ? 30.450 -0.369 -32.103 1.00 90.44 73 THR A O 1
ATOM 599 N N . ALA A 1 74 ? 29.272 -2.072 -31.208 1.00 91.75 74 ALA A N 1
ATOM 600 C CA . ALA A 1 74 ? 27.995 -1.694 -31.768 1.00 91.75 74 ALA A CA 1
ATOM 601 C C . ALA A 1 74 ? 27.554 -0.326 -31.233 1.00 91.75 74 ALA A C 1
ATOM 603 O O . ALA A 1 74 ? 27.903 0.092 -30.130 1.00 91.75 74 ALA A O 1
ATOM 604 N N . LYS A 1 75 ? 26.789 0.397 -32.052 1.00 92.56 75 LYS A N 1
ATOM 605 C CA . LYS A 1 75 ? 26.261 1.721 -31.714 1.00 92.56 75 LYS A CA 1
ATOM 606 C C . LYS A 1 75 ? 24.762 1.720 -31.913 1.00 92.56 75 LYS A C 1
ATOM 608 O O . LYS A 1 75 ? 24.284 1.897 -33.034 1.00 92.56 75 LYS A O 1
ATOM 613 N N . PHE A 1 76 ? 24.054 1.484 -30.825 1.00 95.12 76 PHE A N 1
ATOM 614 C CA . PHE A 1 76 ? 22.607 1.544 -30.758 1.00 95.12 76 PHE A CA 1
ATOM 615 C C . PHE A 1 76 ? 22.173 1.795 -29.319 1.00 95.12 76 PHE A C 1
ATOM 617 O O . PHE A 1 76 ? 22.984 1.692 -28.403 1.00 95.12 76 PHE A O 1
ATOM 624 N N . GLU A 1 77 ? 20.897 2.086 -29.135 1.00 95.25 77 GLU A N 1
ATOM 625 C CA . GLU A 1 77 ? 20.252 2.165 -27.830 1.00 95.25 77 GLU A CA 1
ATOM 626 C C . GLU A 1 77 ? 18.931 1.402 -27.910 1.00 95.25 77 GLU A C 1
ATOM 628 O O . GLU A 1 77 ? 18.168 1.603 -28.855 1.00 95.25 77 GLU A O 1
ATOM 633 N N . ILE A 1 78 ? 18.677 0.498 -26.965 1.00 96.06 78 ILE A N 1
ATOM 634 C CA . ILE A 1 78 ? 17.395 -0.208 -26.865 1.00 96.06 78 ILE A CA 1
ATOM 635 C C . ILE A 1 78 ? 16.563 0.502 -25.814 1.00 96.06 78 ILE A C 1
ATOM 637 O O . ILE A 1 78 ? 16.948 0.554 -24.652 1.00 96.06 78 ILE A O 1
ATOM 641 N N . ILE A 1 79 ? 15.414 1.022 -26.208 1.00 95.31 79 ILE A N 1
ATOM 642 C CA . ILE A 1 79 ? 14.443 1.646 -25.323 1.00 95.31 79 ILE A CA 1
ATOM 643 C C . ILE A 1 79 ? 13.386 0.603 -24.984 1.00 95.31 79 ILE A C 1
ATOM 645 O O . ILE A 1 79 ? 12.696 0.091 -25.866 1.00 95.31 79 ILE A O 1
ATOM 649 N N . ALA A 1 80 ? 13.243 0.319 -23.694 1.00 93.38 80 ALA A N 1
ATOM 650 C CA . ALA A 1 80 ? 12.162 -0.490 -23.168 1.00 93.38 80 ALA A CA 1
ATOM 651 C C . ALA A 1 80 ? 11.049 0.410 -22.644 1.00 93.38 80 ALA A C 1
ATOM 653 O O . ALA A 1 80 ? 11.263 1.272 -21.788 1.00 93.38 80 ALA A O 1
ATOM 654 N N . ILE A 1 81 ? 9.851 0.196 -23.169 1.00 91.38 81 ILE A N 1
ATOM 655 C CA . ILE A 1 81 ? 8.664 0.981 -22.878 1.00 91.38 81 ILE A CA 1
ATOM 656 C C . ILE A 1 81 ? 7.632 0.043 -22.260 1.00 91.38 81 ILE A C 1
ATOM 658 O O . ILE A 1 81 ? 7.209 -0.917 -22.890 1.00 91.38 81 ILE A O 1
ATOM 662 N N . LEU A 1 82 ? 7.212 0.329 -21.033 1.00 88.44 82 LEU A N 1
ATOM 663 C CA . LEU A 1 82 ? 6.055 -0.300 -20.406 1.00 88.44 82 LEU A CA 1
ATOM 664 C C . LEU A 1 82 ? 4.925 0.722 -20.374 1.00 88.44 82 LEU A C 1
ATOM 666 O O . LEU A 1 82 ? 5.019 1.740 -19.687 1.00 88.44 82 LEU A O 1
ATOM 670 N N . GLU A 1 83 ? 3.857 0.439 -21.095 1.00 89.44 83 GLU A N 1
ATOM 671 C CA . GLU A 1 83 ? 2.646 1.249 -21.141 1.00 89.44 83 GLU A CA 1
ATOM 672 C C . GLU A 1 83 ? 1.503 0.518 -20.469 1.00 89.44 83 GLU A C 1
ATOM 674 O O . GLU A 1 83 ? 1.463 -0.705 -20.447 1.00 89.44 83 GLU A O 1
ATOM 679 N N . GLY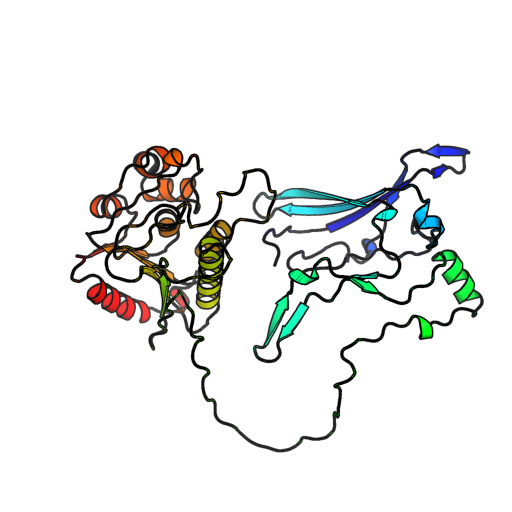 A 1 84 ? 0.559 1.262 -19.916 1.00 85.75 84 GLY A N 1
ATOM 680 C CA . GLY A 1 84 ? -0.707 0.711 -19.453 1.00 85.75 84 GLY A CA 1
ATOM 681 C C . GLY A 1 84 ? -1.551 1.775 -18.789 1.00 85.75 84 GLY A C 1
ATOM 682 O O . GLY A 1 84 ? -1.140 2.926 -18.637 1.00 85.75 84 GLY A O 1
ATOM 683 N N . VAL A 1 85 ? -2.754 1.403 -18.396 1.00 80.12 85 VAL A N 1
ATOM 684 C CA . VAL A 1 85 ? -3.705 2.307 -17.762 1.00 80.12 85 VAL A CA 1
ATOM 685 C C . VAL A 1 85 ? -3.563 2.186 -16.257 1.00 80.12 85 VAL A C 1
ATOM 687 O O . VAL A 1 85 ? -3.633 1.099 -15.686 1.00 80.12 85 VAL A O 1
ATOM 690 N N . VAL A 1 86 ? -3.369 3.317 -15.589 1.00 75.81 86 VAL A N 1
ATOM 691 C CA . VAL A 1 86 ? -3.412 3.352 -14.129 1.00 75.81 86 VAL A CA 1
ATOM 692 C C . VAL A 1 86 ? -4.872 3.234 -13.715 1.00 75.81 86 VAL A C 1
ATOM 694 O O . VAL A 1 86 ? -5.636 4.186 -13.879 1.00 75.81 86 VAL A O 1
ATOM 697 N N . GLU A 1 87 ? -5.259 2.083 -13.162 1.00 63.53 87 GLU A N 1
ATOM 698 C CA . GLU A 1 87 ? -6.653 1.778 -12.797 1.00 63.53 87 GLU A CA 1
ATOM 699 C C . GLU A 1 87 ? -7.302 2.863 -11.926 1.00 63.53 87 GLU A C 1
ATOM 701 O O . GLU A 1 87 ? -8.487 3.147 -12.066 1.00 63.53 87 GLU A O 1
ATOM 706 N N . SER A 1 88 ? -6.526 3.511 -11.051 1.00 56.34 88 SER A N 1
ATOM 707 C CA . SER A 1 88 ? -7.034 4.532 -10.129 1.00 56.34 88 SER A CA 1
ATOM 708 C C . SER A 1 88 ? -7.374 5.876 -10.779 1.00 56.34 88 SER A C 1
ATOM 710 O O . SER A 1 88 ? -8.122 6.649 -10.185 1.00 56.34 88 SER A O 1
ATOM 712 N N . VAL A 1 89 ? -6.829 6.178 -11.962 1.00 72.38 89 VAL A N 1
ATOM 713 C CA . VAL A 1 89 ? -7.011 7.478 -12.641 1.00 72.38 89 VAL A CA 1
ATOM 714 C C . VAL A 1 89 ? -7.662 7.313 -14.018 1.00 72.38 89 VAL A C 1
ATOM 716 O O . VAL A 1 89 ? -8.152 8.284 -14.585 1.00 72.38 89 VAL A O 1
ATOM 719 N N . GLY A 1 90 ? -7.655 6.098 -14.579 1.00 73.19 90 GLY A N 1
ATOM 720 C CA . GLY A 1 90 ? -8.082 5.828 -15.956 1.00 73.19 90 GLY A CA 1
ATOM 721 C C . GLY A 1 90 ? -7.149 6.426 -17.017 1.00 73.19 90 GLY A C 1
ATOM 722 O O . GLY A 1 90 ? -7.429 6.331 -18.207 1.00 73.19 90 GLY A O 1
ATOM 723 N N . SER A 1 91 ? -6.040 7.039 -16.597 1.00 75.19 91 SER A N 1
ATOM 724 C CA . SER A 1 91 ? -5.051 7.647 -17.481 1.00 75.19 91 SER A CA 1
ATOM 725 C C . SER A 1 91 ? -4.009 6.626 -17.916 1.00 75.19 91 SER A C 1
ATOM 727 O O . SER A 1 91 ? -3.536 5.814 -17.115 1.00 75.19 91 SER A O 1
ATOM 729 N N . THR A 1 92 ? -3.590 6.717 -19.174 1.00 83.56 92 THR A N 1
ATOM 730 C CA . THR A 1 92 ? -2.438 5.976 -19.689 1.00 83.56 92 THR A CA 1
ATOM 731 C C . THR A 1 92 ? -1.157 6.490 -19.038 1.00 83.56 92 THR A C 1
ATOM 733 O O . THR A 1 92 ? -0.891 7.694 -19.042 1.00 83.56 92 THR A O 1
ATOM 736 N N . THR A 1 93 ? -0.353 5.581 -18.500 1.00 81.12 93 THR A N 1
ATOM 737 C CA . THR A 1 93 ? 1.000 5.844 -18.018 1.00 81.12 93 THR A CA 1
ATOM 738 C C . THR A 1 93 ? 2.011 5.083 -18.859 1.00 81.12 93 THR A C 1
ATOM 740 O O . THR A 1 93 ? 1.718 4.020 -19.406 1.00 81.12 93 THR A O 1
ATOM 743 N N . GLN A 1 94 ? 3.214 5.636 -18.936 1.00 86.69 94 GLN A N 1
ATOM 744 C CA . GLN A 1 94 ? 4.331 5.049 -19.649 1.00 86.69 94 GLN A CA 1
ATOM 745 C C . GLN A 1 94 ? 5.574 5.133 -18.762 1.00 86.69 94 GLN A C 1
ATOM 747 O O . GLN A 1 94 ? 5.987 6.219 -18.354 1.00 86.69 94 GLN A O 1
ATOM 752 N N . ALA A 1 95 ? 6.183 3.987 -18.480 1.00 83.00 95 ALA A N 1
ATOM 753 C CA . ALA A 1 95 ? 7.513 3.890 -17.902 1.00 83.00 95 ALA A CA 1
ATOM 754 C C . ALA A 1 95 ? 8.508 3.560 -19.017 1.00 83.00 95 ALA A C 1
ATOM 756 O O . ALA A 1 95 ? 8.249 2.687 -19.843 1.00 83.00 95 ALA A O 1
ATOM 757 N N . ARG A 1 96 ? 9.641 4.263 -19.051 1.00 91.06 96 ARG A N 1
ATOM 758 C CA . ARG A 1 96 ? 10.694 4.054 -20.048 1.00 91.06 96 ARG A CA 1
ATOM 759 C C . ARG A 1 96 ? 12.037 3.893 -19.370 1.00 91.06 96 ARG A C 1
ATOM 761 O O . ARG A 1 96 ? 12.333 4.593 -18.406 1.00 91.06 96 ARG A O 1
ATOM 768 N N . THR A 1 97 ? 12.841 3.001 -19.910 1.00 92.12 97 THR A N 1
ATOM 769 C CA . THR A 1 97 ? 14.262 2.869 -19.600 1.00 92.12 97 THR A CA 1
ATOM 770 C C . THR A 1 97 ? 14.999 2.552 -20.894 1.00 92.12 97 THR A C 1
ATOM 772 O O . THR A 1 97 ? 14.362 2.185 -21.886 1.00 92.12 97 THR A O 1
ATOM 775 N N . SER A 1 98 ? 16.312 2.725 -20.919 1.00 94.69 98 SER A N 1
ATOM 776 C CA . SER A 1 98 ? 17.113 2.390 -22.084 1.00 94.69 98 SER A CA 1
ATOM 777 C C . SER A 1 98 ? 18.381 1.650 -21.699 1.00 94.69 98 SER A C 1
ATOM 779 O O . SER A 1 98 ? 18.842 1.741 -20.563 1.00 94.69 98 SER A O 1
ATOM 781 N N . TYR A 1 99 ? 18.888 0.880 -22.657 1.00 94.50 99 TYR A N 1
ATOM 782 C CA . TYR A 1 99 ? 20.052 0.026 -22.510 1.00 94.50 99 TYR A CA 1
ATOM 783 C C . TYR A 1 99 ? 21.028 0.262 -23.656 1.00 94.50 99 TYR A C 1
ATOM 785 O O . TYR A 1 99 ? 20.663 0.225 -24.840 1.00 94.50 99 TYR A O 1
ATOM 793 N N . LEU A 1 100 ? 22.286 0.466 -23.293 1.00 94.81 100 LEU A N 1
ATOM 794 C CA . LEU A 1 100 ? 23.416 0.563 -24.199 1.00 94.81 100 LEU A CA 1
ATOM 795 C C . LEU A 1 100 ? 24.025 -0.826 -24.468 1.00 94.81 100 LEU A C 1
ATOM 797 O O . LEU A 1 100 ? 23.844 -1.758 -23.682 1.00 94.81 100 LEU A O 1
ATOM 801 N N . PRO A 1 101 ? 24.806 -0.997 -25.553 1.00 93.44 101 PRO A N 1
ATOM 802 C CA . PRO A 1 101 ? 25.350 -2.302 -25.932 1.00 93.44 101 PRO A CA 1
ATOM 803 C C . PRO A 1 101 ? 26.247 -2.934 -24.859 1.00 93.44 101 PRO A C 1
ATOM 805 O O . PRO A 1 101 ? 26.284 -4.153 -24.725 1.00 93.44 101 PRO A O 1
ATOM 808 N N . ASN A 1 102 ? 26.945 -2.118 -24.064 1.00 91.12 102 ASN A N 1
ATOM 809 C CA . ASN A 1 102 ? 27.801 -2.565 -22.962 1.00 91.12 102 ASN A CA 1
ATOM 810 C C . ASN A 1 102 ? 27.026 -3.018 -21.710 1.00 91.12 102 ASN A C 1
ATOM 812 O O . ASN A 1 102 ? 27.624 -3.638 -20.834 1.00 91.12 102 ASN A O 1
ATOM 816 N N . GLU A 1 103 ? 25.730 -2.722 -21.614 1.00 92.06 103 GLU A N 1
ATOM 817 C CA . GLU A 1 103 ? 24.848 -3.180 -20.530 1.00 92.06 103 GLU A CA 1
ATOM 818 C C . GLU A 1 103 ? 24.194 -4.533 -20.860 1.00 92.06 103 GLU A C 1
ATOM 820 O O . GLU A 1 103 ? 23.609 -5.180 -19.991 1.00 92.06 103 GLU A O 1
ATOM 825 N N . ILE A 1 104 ? 24.328 -4.999 -22.107 1.00 92.88 104 ILE A N 1
ATOM 826 C CA . ILE A 1 104 ? 23.812 -6.291 -22.559 1.00 92.88 104 ILE A CA 1
ATOM 827 C C . ILE A 1 104 ? 24.788 -7.398 -22.160 1.00 92.88 104 ILE A C 1
ATOM 829 O O . ILE A 1 104 ? 25.918 -7.490 -22.642 1.00 92.88 104 ILE A O 1
ATOM 833 N N . LEU A 1 105 ? 24.320 -8.295 -21.295 1.00 92.94 105 LEU A N 1
ATOM 834 C CA . LEU A 1 105 ? 25.113 -9.413 -20.803 1.00 92.94 105 LEU A CA 1
ATOM 835 C C . LEU A 1 105 ? 24.966 -10.643 -21.714 1.00 92.94 105 LEU A C 1
ATOM 837 O O . LEU A 1 105 ? 24.019 -11.420 -21.589 1.00 92.94 105 LEU A O 1
ATOM 841 N N . TRP A 1 106 ? 25.928 -10.850 -22.619 1.00 92.62 106 TRP A N 1
ATOM 842 C CA . TRP A 1 106 ? 25.931 -12.014 -23.515 1.00 92.62 106 TRP A CA 1
ATOM 843 C C . TRP A 1 106 ? 26.059 -13.333 -22.747 1.00 92.62 106 TRP A C 1
ATOM 845 O O . TRP A 1 106 ? 26.996 -13.524 -21.969 1.00 92.62 106 TRP A O 1
ATOM 855 N N . GLY A 1 107 ? 25.166 -14.280 -23.032 1.00 91.19 107 GLY A N 1
ATOM 856 C CA . GLY A 1 107 ? 25.188 -15.619 -22.439 1.00 91.19 107 GLY A CA 1
ATOM 857 C C . GLY A 1 107 ? 24.859 -15.658 -20.950 1.00 91.19 107 GLY A C 1
ATOM 858 O O . GLY A 1 107 ? 25.276 -16.577 -20.245 1.00 91.19 107 GLY A O 1
ATOM 859 N N . LYS A 1 108 ? 24.113 -14.667 -20.463 1.00 90.81 108 LYS A N 1
ATOM 860 C CA . LYS A 1 108 ? 23.563 -14.644 -19.109 1.00 90.81 108 LYS A CA 1
ATOM 861 C C . LYS A 1 108 ? 22.057 -14.869 -19.135 1.00 90.81 108 LYS A C 1
ATOM 863 O O . LYS A 1 108 ? 21.377 -14.503 -20.091 1.00 90.81 108 LYS A O 1
ATOM 868 N N . ARG A 1 109 ? 21.526 -15.437 -18.054 1.00 86.00 109 ARG A N 1
ATOM 869 C CA . ARG A 1 109 ? 20.083 -15.565 -17.818 1.00 86.00 109 ARG A CA 1
ATOM 870 C C . ARG A 1 109 ? 19.744 -15.166 -16.388 1.00 86.00 109 ARG A C 1
ATOM 872 O O . ARG A 1 109 ? 20.528 -15.438 -15.486 1.00 86.00 109 ARG A O 1
ATOM 879 N N . PHE A 1 110 ? 18.581 -14.548 -16.187 1.00 84.06 110 PHE A N 1
ATOM 880 C CA . PHE A 1 110 ? 18.082 -14.206 -14.853 1.00 84.06 110 PHE A CA 1
ATOM 881 C C . PHE A 1 110 ? 17.876 -15.454 -13.993 1.00 84.06 110 PHE A C 1
ATOM 883 O O . PHE A 1 110 ? 17.328 -16.457 -14.465 1.00 84.06 110 PHE A O 1
ATOM 890 N N . GLU A 1 111 ? 18.290 -15.387 -12.727 1.00 78.81 111 GLU A N 1
ATOM 891 C CA . GLU A 1 111 ? 17.965 -16.420 -11.744 1.00 78.81 111 GLU A CA 1
ATOM 892 C C . GLU A 1 111 ? 16.449 -16.534 -11.536 1.00 78.81 111 GLU A C 1
ATOM 894 O O . GLU A 1 111 ? 15.686 -15.574 -11.666 1.00 78.81 111 GLU A O 1
ATOM 899 N N . LYS A 1 112 ? 15.988 -17.744 -11.200 1.00 69.81 112 LYS A N 1
ATOM 900 C CA . LYS A 1 112 ? 14.570 -17.975 -10.925 1.00 69.81 112 LYS A CA 1
ATOM 901 C C . LYS A 1 112 ? 14.195 -17.306 -9.605 1.00 69.81 112 LYS A C 1
ATOM 903 O O . LYS A 1 112 ? 14.664 -17.710 -8.547 1.00 69.81 112 LYS A O 1
ATOM 908 N N . LEU A 1 113 ? 13.293 -16.333 -9.688 1.00 63.22 113 LEU A N 1
ATOM 909 C CA . LEU A 1 113 ? 12.830 -15.564 -8.531 1.00 63.22 113 LEU A CA 1
ATOM 910 C C . LEU A 1 113 ? 11.736 -16.280 -7.736 1.00 63.22 113 LEU A C 1
ATOM 912 O O . LEU A 1 113 ? 11.555 -16.003 -6.558 1.00 63.22 113 LEU A O 1
ATOM 916 N N . VAL A 1 114 ? 10.979 -17.181 -8.372 1.00 61.47 114 VAL A N 1
ATOM 917 C CA . VAL A 1 114 ? 9.794 -17.810 -7.770 1.00 61.47 114 VAL A CA 1
ATOM 918 C C . VAL A 1 114 ? 10.095 -19.245 -7.339 1.00 61.47 114 VAL A C 1
ATOM 920 O O . VAL A 1 114 ? 10.388 -20.111 -8.169 1.00 61.47 114 VAL A O 1
ATOM 923 N N . HIS A 1 115 ? 9.952 -19.514 -6.046 1.00 58.62 115 HIS A N 1
ATOM 924 C CA . HIS A 1 115 ? 10.114 -20.824 -5.426 1.00 58.62 115 HIS A CA 1
ATOM 925 C C . HIS A 1 115 ? 8.788 -21.286 -4.819 1.00 58.62 115 HIS A C 1
ATOM 927 O O . HIS A 1 115 ? 8.143 -20.545 -4.085 1.00 58.62 115 HIS A O 1
ATOM 933 N N . TYR A 1 116 ? 8.379 -22.519 -5.106 1.00 48.72 116 TYR A N 1
ATOM 934 C CA . TYR A 1 116 ? 7.200 -23.111 -4.478 1.00 48.72 116 TYR A CA 1
ATOM 935 C C . TYR A 1 116 ? 7.612 -23.828 -3.193 1.00 48.72 116 TYR A C 1
ATOM 937 O O . TYR A 1 116 ? 8.396 -24.779 -3.240 1.00 48.72 116 TYR A O 1
ATOM 945 N N . LYS A 1 117 ? 7.095 -23.380 -2.049 1.00 52.47 117 LYS A N 1
ATOM 946 C CA . LYS A 1 117 ? 7.335 -24.018 -0.755 1.00 52.47 117 LYS A CA 1
ATOM 947 C C . LYS A 1 117 ? 6.285 -25.106 -0.548 1.00 52.47 117 LYS A C 1
ATOM 949 O O . LYS A 1 117 ? 5.136 -24.834 -0.215 1.00 52.47 117 LYS A O 1
ATOM 954 N N . LYS A 1 118 ? 6.686 -26.364 -0.769 1.00 38.25 118 LYS A N 1
ATOM 955 C CA . LYS A 1 118 ? 5.794 -27.535 -0.647 1.00 38.25 118 LYS A CA 1
ATOM 956 C C . LYS A 1 118 ? 5.214 -27.709 0.763 1.00 38.25 118 LYS A C 1
ATOM 958 O O . LYS A 1 118 ? 4.146 -28.285 0.894 1.00 38.25 118 LYS A O 1
ATOM 963 N N . GLU A 1 119 ? 5.903 -27.197 1.779 1.00 38.22 119 GLU A N 1
ATOM 964 C CA . GLU A 1 119 ? 5.538 -27.306 3.199 1.00 38.22 119 GLU A CA 1
ATOM 965 C C . GLU A 1 119 ? 4.265 -26.531 3.562 1.00 38.22 119 GLU A C 1
ATOM 967 O O . GLU A 1 119 ? 3.521 -26.959 4.436 1.00 38.22 119 GLU A O 1
ATOM 972 N N . ASN A 1 120 ? 3.997 -25.412 2.885 1.00 42.19 120 ASN A N 1
ATOM 973 C CA . ASN A 1 120 ? 2.843 -24.553 3.163 1.00 42.19 120 ASN A CA 1
ATOM 974 C C . ASN A 1 120 ? 1.981 -24.263 1.922 1.00 42.19 120 ASN A C 1
ATOM 976 O O . ASN A 1 120 ? 1.025 -23.499 2.003 1.00 42.19 120 ASN A O 1
ATOM 980 N N . GLY A 1 121 ? 2.321 -24.847 0.769 1.00 38.72 121 GLY A N 1
ATOM 981 C CA . GLY A 1 121 ? 1.579 -24.678 -0.480 1.00 38.72 121 GLY A CA 1
ATOM 982 C C . GLY A 1 121 ? 1.671 -23.279 -1.102 1.00 38.72 121 GLY A C 1
ATOM 983 O O . GLY A 1 121 ? 0.862 -22.947 -1.965 1.00 38.72 121 GLY A O 1
ATOM 984 N N . GLN A 1 122 ? 2.629 -22.444 -0.683 1.00 41.59 122 GLN A N 1
ATOM 985 C CA . GLN A 1 122 ? 2.738 -21.050 -1.127 1.00 41.59 122 GLN A CA 1
ATOM 986 C C . GLN A 1 122 ? 3.900 -20.829 -2.106 1.00 41.59 122 GLN A C 1
ATOM 988 O O . GLN A 1 122 ? 4.960 -21.454 -2.024 1.00 41.59 122 GLN A O 1
ATOM 993 N N . TYR A 1 123 ? 3.723 -19.872 -3.021 1.00 46.34 123 TYR A N 1
ATOM 994 C CA . TYR A 1 123 ? 4.788 -19.373 -3.891 1.00 46.34 123 TYR A CA 1
ATOM 995 C C . TYR A 1 123 ? 5.517 -18.213 -3.211 1.00 46.34 123 TYR A C 1
ATOM 997 O O . TYR A 1 123 ? 4.934 -17.170 -2.927 1.00 46.34 123 TYR A O 1
ATOM 1005 N N . HIS A 1 124 ? 6.808 -18.388 -2.971 1.00 54.38 124 HIS A N 1
ATOM 1006 C CA . HIS A 1 124 ? 7.699 -17.373 -2.437 1.00 54.38 124 HIS A CA 1
ATOM 1007 C C . HIS A 1 124 ? 8.483 -16.722 -3.577 1.00 54.38 124 HIS A C 1
ATOM 1009 O O . HIS A 1 124 ? 9.044 -17.420 -4.420 1.00 54.38 124 HIS A O 1
ATOM 1015 N N . ILE A 1 125 ? 8.527 -15.391 -3.602 1.00 60.03 125 ILE A N 1
ATOM 1016 C CA . ILE A 1 125 ? 9.307 -14.633 -4.581 1.00 60.03 125 ILE A CA 1
ATOM 1017 C C . ILE A 1 125 ? 10.490 -14.000 -3.860 1.00 60.03 125 ILE A C 1
ATOM 1019 O O . ILE A 1 125 ? 10.297 -13.136 -3.005 1.00 60.03 125 ILE A O 1
ATOM 1023 N N . ASP A 1 126 ? 11.695 -14.410 -4.224 1.00 66.06 126 ASP A N 1
ATOM 1024 C CA . ASP A 1 126 ? 12.934 -13.870 -3.686 1.00 66.06 126 ASP A CA 1
ATOM 1025 C C . ASP A 1 126 ? 13.405 -12.688 -4.544 1.00 66.06 126 ASP A C 1
ATOM 1027 O O . ASP A 1 126 ? 13.999 -12.854 -5.611 1.00 66.06 126 ASP A O 1
ATOM 1031 N N . PHE A 1 127 ? 13.100 -11.473 -4.089 1.00 63.59 127 PHE A N 1
ATOM 1032 C CA . PHE A 1 127 ? 13.501 -10.246 -4.779 1.00 63.59 127 PHE A CA 1
ATOM 1033 C C . PHE A 1 127 ? 14.981 -9.896 -4.581 1.00 63.59 127 PHE A C 1
ATOM 1035 O O . PHE A 1 127 ? 15.488 -9.065 -5.330 1.00 63.59 127 PHE A O 1
ATOM 1042 N N . GLN A 1 128 ? 15.702 -10.534 -3.649 1.00 69.69 128 GLN A N 1
ATOM 1043 C CA . GLN A 1 128 ? 17.151 -10.323 -3.522 1.00 69.69 128 GLN A CA 1
ATOM 1044 C C . GLN A 1 128 ? 17.883 -10.839 -4.764 1.00 69.69 128 GLN A C 1
ATOM 1046 O O . GLN A 1 128 ? 18.907 -10.293 -5.161 1.00 69.69 128 GLN A O 1
ATOM 1051 N N . LYS A 1 129 ? 17.301 -11.838 -5.434 1.00 69.69 129 LYS A N 1
ATOM 1052 C CA . LYS A 1 129 ? 17.811 -12.396 -6.687 1.00 69.69 129 LYS A CA 1
ATOM 1053 C C . LYS A 1 129 ? 17.398 -11.611 -7.930 1.00 69.69 129 LYS A C 1
ATOM 1055 O O . LYS A 1 129 ? 17.729 -12.032 -9.032 1.00 69.69 129 LYS A O 1
ATOM 1060 N N . PHE A 1 130 ? 16.677 -10.490 -7.799 1.00 73.12 130 PHE A N 1
ATOM 1061 C CA . PHE A 1 130 ? 16.088 -9.785 -8.948 1.00 73.12 130 PHE A CA 1
ATOM 1062 C C . PHE A 1 130 ? 17.127 -9.364 -9.997 1.00 73.12 130 PHE A C 1
ATOM 1064 O O . PHE A 1 130 ? 16.856 -9.426 -11.193 1.00 73.12 130 PHE A O 1
ATOM 1071 N N . HIS A 1 131 ? 18.326 -8.989 -9.551 1.00 80.50 131 HIS A N 1
ATOM 1072 C CA . HIS A 1 131 ? 19.442 -8.621 -10.425 1.00 80.50 131 HIS A CA 1
ATOM 1073 C C . HIS A 1 131 ? 20.410 -9.781 -10.694 1.00 80.50 131 HIS A C 1
ATOM 1075 O O . HIS A 1 131 ? 21.365 -9.618 -11.454 1.00 80.50 131 HIS A O 1
ATOM 1081 N N . ASN A 1 132 ? 20.187 -10.947 -10.083 1.00 83.88 132 ASN A N 1
ATOM 1082 C CA . ASN A 1 132 ? 21.097 -12.070 -10.208 1.00 83.88 132 ASN A CA 1
ATOM 1083 C C . ASN A 1 132 ? 20.967 -12.720 -11.579 1.00 83.88 132 ASN A C 1
ATOM 1085 O O . ASN A 1 132 ? 19.871 -12.957 -12.100 1.00 83.88 132 ASN A O 1
ATOM 1089 N N . VAL A 1 133 ? 22.121 -13.075 -12.129 1.00 89.50 133 VAL A N 1
ATOM 1090 C CA . VAL A 1 133 ? 22.232 -13.790 -13.391 1.00 89.50 133 VAL A CA 1
ATOM 1091 C C . VAL A 1 133 ? 23.210 -14.946 -13.258 1.00 89.50 133 VAL A C 1
ATOM 1093 O O . VAL A 1 133 ? 24.198 -14.855 -12.531 1.00 89.50 133 VAL A O 1
ATOM 1096 N N . TYR A 1 134 ? 22.974 -16.008 -14.019 1.00 86.62 134 TYR A N 1
ATOM 1097 C CA . TYR A 1 134 ? 23.888 -17.139 -14.141 1.00 86.62 134 TYR A CA 1
ATOM 1098 C C . TYR A 1 134 ? 24.347 -17.323 -15.589 1.00 86.62 134 TYR A C 1
ATOM 1100 O O . TYR A 1 134 ? 23.693 -16.870 -16.533 1.00 86.62 134 TYR A O 1
ATOM 1108 N N . ASP A 1 135 ? 25.504 -17.960 -15.754 1.00 89.06 135 ASP A N 1
ATOM 1109 C CA . ASP A 1 135 ? 26.086 -18.254 -17.062 1.00 89.06 135 ASP A CA 1
ATOM 1110 C C . ASP A 1 135 ? 25.344 -19.388 -17.768 1.00 89.06 135 ASP A C 1
ATOM 1112 O O . ASP A 1 135 ? 25.121 -20.462 -17.205 1.00 89.06 135 ASP A O 1
ATOM 1116 N N . VAL A 1 136 ? 25.019 -19.162 -19.038 1.00 88.31 136 VAL A N 1
ATOM 1117 C CA . VAL A 1 136 ? 24.453 -20.163 -19.940 1.00 88.31 136 VAL A CA 1
ATOM 1118 C C . VAL A 1 136 ? 25.348 -20.266 -21.163 1.00 88.31 136 VAL A C 1
ATOM 1120 O O . VAL A 1 136 ? 25.741 -19.262 -21.763 1.00 88.31 136 VAL A O 1
ATOM 1123 N N . LYS A 1 137 ? 25.659 -21.501 -21.568 1.00 87.25 137 LYS A N 1
ATOM 1124 C CA . LYS A 1 137 ? 26.376 -21.740 -22.820 1.00 87.25 137 LYS A CA 1
ATOM 1125 C C . LYS A 1 137 ? 25.588 -21.132 -23.974 1.00 87.25 137 LYS A C 1
ATOM 1127 O O . LYS A 1 137 ? 24.497 -21.589 -24.287 1.00 87.25 137 LYS A O 1
ATOM 1132 N N . THR A 1 138 ? 26.171 -20.116 -24.596 1.00 88.62 138 THR A N 1
ATOM 1133 C CA . THR A 1 138 ? 25.577 -19.385 -25.716 1.00 88.62 138 THR A CA 1
ATOM 1134 C C . THR A 1 138 ? 26.639 -19.240 -26.800 1.00 88.62 138 THR A C 1
ATOM 1136 O O . THR A 1 138 ? 27.767 -18.850 -26.466 1.00 88.62 138 THR A O 1
ATOM 1139 N N . PRO A 1 139 ? 26.336 -19.568 -28.068 1.00 90.94 139 PRO A N 1
ATOM 1140 C CA . PRO A 1 139 ? 27.274 -19.380 -29.169 1.00 90.94 139 PRO A CA 1
ATOM 1141 C C . PRO A 1 139 ? 27.773 -17.924 -29.232 1.00 90.94 139 PRO A C 1
ATOM 1143 O O . PRO A 1 139 ? 27.018 -17.013 -28.898 1.00 90.94 139 PRO A O 1
ATOM 1146 N N . PRO A 1 140 ? 29.042 -17.669 -29.595 1.00 90.94 140 PRO A N 1
ATOM 1147 C CA . PRO A 1 140 ? 29.561 -16.306 -29.731 1.00 90.94 140 PRO A CA 1
ATOM 1148 C C . PRO A 1 140 ? 29.216 -15.652 -31.082 1.00 90.94 140 PRO A C 1
ATOM 1150 O O . PRO A 1 140 ? 29.458 -14.456 -31.248 1.00 90.94 140 PRO A O 1
ATOM 1153 N N . CYS A 1 141 ? 28.706 -16.430 -32.039 1.00 91.94 141 CYS A N 1
ATOM 1154 C CA . CYS A 1 141 ? 28.306 -15.981 -33.370 1.00 91.94 141 CYS A CA 1
ATOM 1155 C C . CYS A 1 141 ? 26.983 -15.198 -33.350 1.00 91.94 141 CYS A C 1
ATOM 1157 O O . CYS A 1 141 ? 26.261 -15.209 -32.350 1.00 91.94 141 CYS A O 1
ATOM 1159 N N . SER A 1 142 ? 26.690 -14.488 -34.440 1.00 95.50 142 SER A N 1
ATOM 1160 C CA . SER A 1 142 ? 25.391 -13.831 -34.636 1.00 95.50 142 SER A CA 1
ATOM 1161 C C . SER A 1 142 ? 24.279 -14.853 -34.903 1.00 95.50 142 SER A C 1
ATOM 1163 O O . SER A 1 142 ? 24.550 -16.007 -35.244 1.00 95.50 142 SER A O 1
ATOM 1165 N N . ALA A 1 143 ? 23.016 -14.437 -34.764 1.00 93.44 143 ALA A N 1
ATOM 1166 C CA . ALA A 1 143 ? 21.871 -15.299 -35.069 1.00 93.44 143 ALA A CA 1
ATOM 1167 C C . ALA A 1 143 ? 21.869 -15.739 -36.542 1.00 93.44 143 ALA A C 1
ATOM 1169 O O . ALA A 1 143 ? 21.642 -16.908 -36.838 1.00 93.44 143 ALA A O 1
ATOM 1170 N N . LYS A 1 144 ? 22.267 -14.851 -37.455 1.00 94.12 144 LYS A N 1
ATOM 1171 C CA . LYS A 1 144 ? 22.446 -15.185 -38.869 1.00 94.12 144 LYS A CA 1
ATOM 1172 C C . LYS A 1 144 ? 23.495 -16.259 -39.119 1.00 94.12 144 LYS A C 1
ATOM 1174 O O . LYS A 1 144 ? 23.233 -17.231 -39.818 1.00 94.12 144 LYS A O 1
ATOM 1179 N N . GLU A 1 145 ? 24.682 -16.097 -38.538 1.00 93.75 145 GLU A N 1
ATOM 1180 C CA . GLU A 1 145 ? 25.750 -17.097 -38.644 1.00 93.75 145 GLU A CA 1
ATOM 1181 C C . GLU A 1 145 ? 25.293 -18.438 -38.049 1.00 93.75 145 GLU A C 1
ATOM 1183 O O . GLU A 1 145 ? 25.620 -19.504 -38.570 1.00 93.75 145 GLU A O 1
ATOM 1188 N N . LEU A 1 146 ? 24.513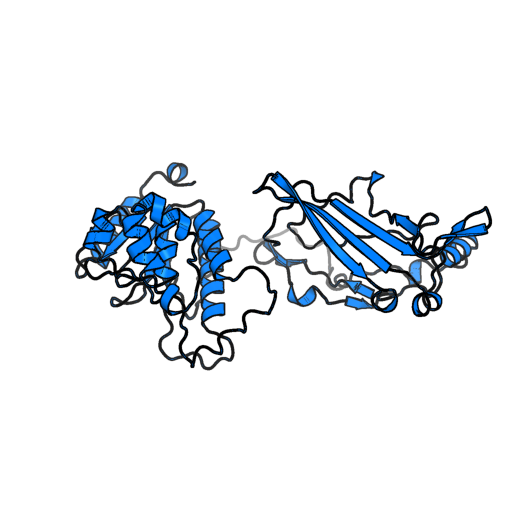 -18.398 -36.966 1.00 90.62 146 LEU A N 1
ATOM 1189 C CA . LEU A 1 146 ? 23.937 -19.583 -36.341 1.00 90.62 146 LEU A CA 1
ATOM 1190 C C . LEU A 1 146 ? 22.927 -20.292 -37.258 1.00 90.62 146 LEU A C 1
ATOM 1192 O O . LEU A 1 146 ? 22.978 -21.518 -37.378 1.00 90.62 146 LEU A O 1
ATOM 1196 N N . ASP A 1 147 ? 22.049 -19.555 -37.932 1.00 92.00 147 ASP A N 1
ATOM 1197 C CA . ASP A 1 147 ? 21.067 -20.118 -38.865 1.00 92.00 147 ASP A CA 1
ATOM 1198 C C . ASP A 1 147 ? 21.724 -20.668 -40.138 1.00 92.00 147 ASP A C 1
ATOM 1200 O O . ASP A 1 147 ? 21.338 -21.732 -40.637 1.00 92.00 147 ASP A O 1
ATOM 1204 N N . GLU A 1 148 ? 22.799 -20.034 -40.607 1.00 92.31 148 GLU A N 1
ATOM 1205 C CA . GLU A 1 148 ? 23.666 -20.577 -41.656 1.00 92.31 148 GLU A CA 1
ATOM 1206 C C . GLU A 1 148 ? 24.306 -21.909 -41.217 1.00 92.31 148 GLU A C 1
ATOM 1208 O O . GLU A 1 148 ? 24.280 -22.888 -41.970 1.00 92.31 148 GLU A O 1
ATOM 1213 N N . MET A 1 149 ? 24.816 -22.001 -39.982 1.00 89.50 149 MET A N 1
ATOM 1214 C CA . MET A 1 149 ? 25.383 -23.242 -39.423 1.00 89.50 149 MET A CA 1
ATOM 1215 C C . MET A 1 149 ? 24.332 -24.341 -39.218 1.00 89.50 149 MET A C 1
ATOM 1217 O O . MET A 1 149 ? 24.615 -25.520 -39.456 1.00 89.50 149 MET A O 1
ATOM 1221 N N . ARG A 1 150 ? 23.113 -23.985 -38.798 1.00 88.00 150 ARG A N 1
ATOM 1222 C CA . ARG A 1 150 ? 21.977 -24.916 -38.690 1.00 88.00 150 ARG A CA 1
ATOM 1223 C C . ARG A 1 150 ? 21.593 -25.471 -40.055 1.00 88.00 150 ARG A C 1
ATOM 1225 O O . ARG A 1 150 ? 21.472 -26.685 -40.203 1.00 88.00 150 ARG A O 1
ATOM 1232 N N . THR A 1 151 ? 21.491 -24.606 -41.061 1.00 88.62 151 THR A N 1
ATOM 1233 C CA . THR A 1 151 ? 21.192 -24.994 -42.448 1.00 88.62 151 THR A CA 1
ATOM 1234 C C . THR A 1 151 ? 22.292 -25.885 -43.031 1.00 88.62 151 THR A C 1
ATOM 1236 O O . THR A 1 151 ? 22.007 -26.846 -43.745 1.00 88.62 151 THR A O 1
ATOM 1239 N N . ALA A 1 152 ? 23.552 -25.620 -42.680 1.00 87.75 152 ALA A N 1
ATOM 1240 C CA . ALA A 1 152 ? 24.700 -26.441 -43.061 1.00 87.75 152 ALA A CA 1
ATOM 1241 C C . ALA A 1 152 ? 24.833 -27.752 -42.256 1.00 87.75 152 ALA A C 1
ATOM 1243 O O . ALA A 1 152 ? 25.690 -28.577 -42.579 1.00 87.75 152 ALA A O 1
ATOM 1244 N N . GLY A 1 153 ? 24.022 -27.959 -41.211 1.00 83.38 153 GLY A N 1
ATOM 1245 C CA . GLY A 1 153 ? 24.072 -29.138 -40.340 1.00 83.38 153 GLY A CA 1
ATOM 1246 C C . GLY A 1 153 ? 25.325 -29.227 -39.460 1.00 83.38 153 GLY A C 1
ATOM 1247 O O . GLY A 1 153 ? 25.652 -30.305 -38.965 1.00 83.38 153 GLY A O 1
ATOM 1248 N N . THR A 1 154 ? 26.053 -28.123 -39.279 1.00 82.75 154 THR A N 1
ATOM 1249 C CA . THR A 1 154 ? 27.313 -28.070 -38.517 1.00 82.75 154 THR A CA 1
ATOM 1250 C C . THR A 1 154 ? 27.117 -27.646 -37.061 1.00 82.75 154 THR A C 1
ATOM 1252 O O . THR A 1 154 ? 28.042 -27.779 -36.259 1.00 82.75 154 THR A O 1
ATOM 1255 N N . PHE A 1 155 ? 25.921 -27.174 -36.695 1.00 81.44 155 PHE A N 1
ATOM 1256 C CA . PHE A 1 155 ? 25.596 -26.754 -35.335 1.00 81.44 155 PHE A CA 1
ATOM 1257 C C . PHE A 1 155 ? 25.129 -27.925 -34.453 1.00 81.44 155 PHE A C 1
ATOM 1259 O O . PHE A 1 155 ? 24.177 -28.637 -34.776 1.00 81.44 155 PHE A O 1
ATOM 1266 N N . ASN A 1 156 ? 25.780 -28.116 -33.302 1.00 79.69 156 ASN A N 1
ATOM 1267 C CA . ASN A 1 156 ? 25.411 -29.146 -32.332 1.00 79.69 156 ASN A CA 1
ATOM 1268 C C . ASN A 1 156 ? 24.405 -28.610 -31.303 1.00 79.69 156 ASN A C 1
ATOM 1270 O O . ASN A 1 156 ? 24.789 -28.129 -30.239 1.00 79.69 156 ASN A O 1
ATOM 1274 N N . GLU A 1 157 ? 23.111 -28.767 -31.581 1.00 77.06 157 GLU A N 1
ATOM 1275 C CA . GLU A 1 157 ? 22.029 -28.326 -30.687 1.00 77.06 157 GLU A CA 1
ATOM 1276 C C . GLU A 1 157 ? 22.168 -28.853 -29.247 1.00 77.06 157 GLU A C 1
ATOM 1278 O O . GLU A 1 157 ? 21.906 -28.131 -28.287 1.00 77.06 157 GLU A O 1
ATOM 1283 N N . LYS A 1 158 ? 22.632 -30.098 -29.069 1.00 71.12 158 LYS A N 1
ATOM 1284 C CA . LYS A 1 158 ? 22.722 -30.750 -27.749 1.00 71.12 158 LYS A CA 1
ATOM 1285 C C . LYS A 1 158 ? 23.738 -30.098 -26.817 1.00 71.12 158 LYS A C 1
ATOM 1287 O O . LYS A 1 158 ? 23.622 -30.236 -25.603 1.00 71.12 158 LYS A O 1
ATOM 1292 N N . GLU A 1 159 ? 24.740 -29.416 -27.363 1.00 74.75 159 GLU A N 1
ATOM 1293 C CA . GLU A 1 159 ? 25.760 -28.733 -26.564 1.00 74.75 159 GLU A CA 1
ATOM 1294 C C . GLU A 1 159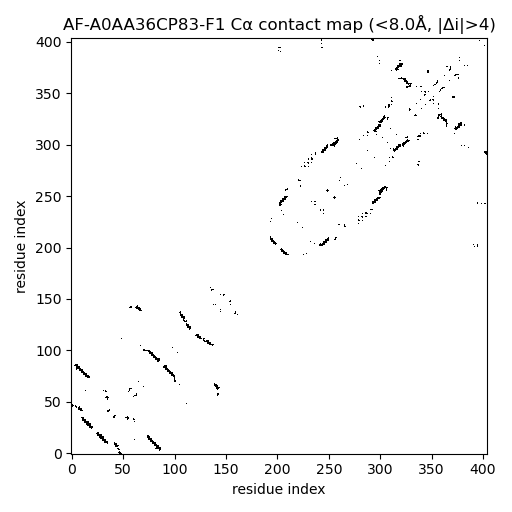 ? 25.226 -27.461 -25.891 1.00 74.75 159 GLU A C 1
ATOM 1296 O O . GLU A 1 159 ? 25.718 -27.071 -24.827 1.00 74.75 159 GLU A O 1
ATOM 1301 N N . TYR A 1 160 ? 24.196 -26.861 -26.486 1.00 70.81 160 TYR A N 1
ATOM 1302 C CA . TYR A 1 160 ? 23.587 -25.603 -26.058 1.00 70.81 160 TYR A CA 1
ATOM 1303 C C . TYR A 1 160 ? 22.176 -25.798 -25.469 1.00 70.81 160 TYR A C 1
ATOM 1305 O O . TYR A 1 160 ? 21.491 -24.824 -25.163 1.00 70.81 160 TYR A O 1
ATOM 1313 N N . GLN A 1 161 ? 21.745 -27.050 -25.262 1.00 60.78 161 GLN A N 1
ATOM 1314 C CA . GLN A 1 161 ? 20.506 -27.377 -24.553 1.00 60.78 161 GLN A CA 1
ATOM 1315 C C . GLN A 1 161 ? 20.609 -27.051 -23.056 1.00 60.78 161 GLN A C 1
ATOM 1317 O O . GLN A 1 161 ? 21.591 -27.366 -22.381 1.00 60.78 161 GLN A O 1
ATOM 1322 N N . ILE A 1 162 ? 19.554 -26.434 -22.526 1.00 56.22 162 ILE A N 1
ATOM 1323 C CA . ILE A 1 162 ? 19.468 -25.980 -21.136 1.00 56.22 162 ILE A CA 1
ATOM 1324 C C . ILE A 1 162 ? 18.942 -27.132 -20.265 1.00 56.22 162 ILE A C 1
ATOM 1326 O O . ILE A 1 162 ? 17.789 -27.533 -20.402 1.00 56.22 162 ILE A O 1
ATOM 1330 N N . TYR A 1 163 ? 19.761 -27.656 -19.346 1.00 47.62 163 TYR A N 1
ATOM 1331 C CA . TYR A 1 163 ? 19.320 -28.630 -18.338 1.00 47.62 163 TYR A CA 1
ATOM 1332 C C . TYR A 1 163 ? 18.803 -27.912 -17.080 1.00 47.62 163 TYR A C 1
ATOM 1334 O O . TYR A 1 163 ? 19.466 -27.026 -16.543 1.00 47.62 163 TYR A O 1
ATOM 1342 N N . HIS A 1 164 ? 17.630 -28.311 -16.575 1.00 41.88 164 HIS A N 1
ATOM 1343 C CA . HIS A 1 164 ? 17.085 -27.818 -15.306 1.00 41.88 164 HIS A CA 1
ATOM 1344 C C . HIS A 1 164 ? 17.904 -28.340 -14.111 1.00 41.88 164 HIS A C 1
ATOM 1346 O O . HIS A 1 164 ? 17.953 -29.549 -13.865 1.00 41.88 164 HIS A O 1
ATOM 1352 N N . HIS A 1 165 ? 18.486 -27.430 -13.324 1.00 33.19 165 HIS A N 1
ATOM 1353 C CA . HIS A 1 165 ? 19.326 -27.729 -12.153 1.00 33.19 165 HIS A CA 1
ATOM 1354 C C . HIS A 1 165 ? 18.541 -28.196 -10.896 1.00 33.19 165 HIS A C 1
ATOM 1356 O O . HIS A 1 165 ? 18.990 -27.983 -9.778 1.00 33.19 165 HIS A O 1
ATOM 1362 N N . ASP A 1 166 ? 17.401 -28.876 -11.070 1.00 31.80 166 ASP A N 1
ATOM 1363 C CA . ASP A 1 166 ? 16.648 -29.561 -9.993 1.00 31.80 166 ASP A CA 1
ATOM 1364 C C . ASP A 1 166 ? 16.450 -31.068 -10.270 1.00 31.80 166 ASP A C 1
ATOM 1366 O O . ASP A 1 166 ? 15.755 -31.780 -9.546 1.00 31.80 166 ASP A O 1
ATOM 1370 N N . SER A 1 167 ? 17.095 -31.601 -11.309 1.00 30.86 167 SER A N 1
ATOM 1371 C CA . SER A 1 167 ? 16.839 -32.964 -11.800 1.00 30.86 167 SER A CA 1
ATOM 1372 C C . SER A 1 167 ? 17.667 -34.065 -11.114 1.00 30.86 167 SER A C 1
ATOM 1374 O O . SER A 1 167 ? 17.704 -35.184 -11.615 1.00 30.86 167 SER A O 1
ATOM 1376 N N . GLN A 1 168 ? 18.343 -33.789 -9.991 1.00 29.67 168 GLN A N 1
ATOM 1377 C CA . GLN A 1 168 ? 19.139 -34.799 -9.264 1.00 29.67 168 GLN A CA 1
ATOM 1378 C C . GLN A 1 168 ? 18.459 -35.401 -8.021 1.00 29.67 168 GLN A C 1
ATOM 1380 O O . GLN A 1 168 ? 19.019 -36.317 -7.432 1.00 29.67 168 GLN A O 1
ATOM 1385 N N . ASN A 1 169 ? 17.231 -34.992 -7.679 1.00 28.31 169 ASN A N 1
ATOM 1386 C CA . ASN A 1 169 ? 16.415 -35.646 -6.638 1.00 28.31 169 ASN A CA 1
ATOM 1387 C C . ASN A 1 169 ? 15.089 -36.221 -7.171 1.00 28.31 169 ASN A C 1
ATOM 1389 O O . ASN A 1 169 ? 14.120 -36.382 -6.431 1.00 28.31 169 ASN A O 1
ATOM 1393 N N . ALA A 1 170 ? 15.041 -36.568 -8.458 1.00 30.86 170 ALA A N 1
ATOM 1394 C CA . ALA A 1 170 ? 13.996 -37.431 -8.994 1.00 30.86 170 ALA A CA 1
ATOM 1395 C C . ALA A 1 170 ? 14.407 -38.898 -8.785 1.00 30.86 170 ALA A C 1
ATOM 1397 O O . ALA A 1 170 ? 15.042 -39.500 -9.648 1.00 30.86 170 ALA A O 1
ATOM 1398 N N . LEU A 1 171 ? 14.065 -39.469 -7.628 1.00 28.58 171 LEU A N 1
ATOM 1399 C CA . LEU A 1 171 ? 14.101 -40.917 -7.424 1.00 28.58 171 LEU A CA 1
ATOM 1400 C C . LEU A 1 171 ? 12.679 -41.459 -7.245 1.00 28.58 171 LEU A C 1
ATOM 1402 O O . LEU A 1 171 ? 12.015 -41.187 -6.251 1.00 28.58 171 LEU A O 1
ATOM 1406 N N . ASN A 1 172 ? 12.302 -42.271 -8.237 1.00 24.97 172 ASN A N 1
ATOM 1407 C CA . ASN A 1 172 ? 11.305 -43.342 -8.248 1.00 24.97 172 ASN A CA 1
ATOM 1408 C C . ASN A 1 172 ? 9.819 -42.989 -8.095 1.00 24.97 172 ASN A C 1
ATOM 1410 O O . ASN A 1 172 ? 9.220 -43.084 -7.028 1.00 24.97 172 ASN A O 1
ATOM 1414 N N . ILE A 1 173 ? 9.202 -42.759 -9.253 1.00 28.28 173 ILE A N 1
ATOM 1415 C CA . ILE A 1 173 ? 7.811 -43.124 -9.529 1.00 28.28 173 ILE A CA 1
ATOM 1416 C C . ILE A 1 173 ? 7.820 -44.649 -9.718 1.00 28.28 173 ILE A C 1
ATOM 1418 O O . ILE A 1 173 ? 8.338 -45.082 -10.736 1.00 28.28 173 ILE A O 1
ATOM 1422 N N . ASP A 1 174 ? 7.412 -45.428 -8.705 1.00 27.80 174 ASP A N 1
ATOM 1423 C CA . ASP A 1 174 ? 6.873 -46.810 -8.844 1.00 27.80 174 ASP A CA 1
ATOM 1424 C C . ASP A 1 174 ? 6.697 -47.577 -7.514 1.00 27.80 174 ASP A C 1
ATOM 1426 O O . ASP A 1 174 ? 6.271 -48.729 -7.511 1.00 27.80 174 ASP A O 1
ATOM 1430 N N . ALA A 1 175 ? 6.945 -46.975 -6.348 1.00 29.25 175 ALA A N 1
ATOM 1431 C CA . ALA A 1 175 ? 6.645 -47.632 -5.077 1.00 29.25 175 ALA A CA 1
ATOM 1432 C C . ALA A 1 175 ? 5.944 -46.666 -4.126 1.00 29.25 175 ALA A C 1
ATOM 1434 O O . ALA A 1 175 ? 6.594 -45.758 -3.625 1.00 29.25 175 ALA A O 1
ATOM 1435 N N . MET A 1 176 ? 4.636 -46.863 -3.910 1.00 26.02 176 MET A N 1
ATOM 1436 C CA . MET A 1 176 ? 3.924 -46.714 -2.624 1.00 26.02 176 MET A CA 1
ATOM 1437 C C . MET A 1 176 ? 2.398 -46.781 -2.833 1.00 26.02 176 MET A C 1
ATOM 1439 O O . MET A 1 176 ? 1.667 -45.820 -2.620 1.00 26.02 176 MET A O 1
ATOM 1443 N N . GLU A 1 177 ? 1.897 -47.961 -3.200 1.00 31.11 177 GLU A N 1
ATOM 1444 C CA . GLU A 1 177 ? 0.613 -48.417 -2.661 1.00 31.11 177 GLU A CA 1
ATOM 1445 C C . GLU A 1 177 ? 0.904 -49.020 -1.274 1.00 31.11 177 GLU A C 1
ATOM 1447 O O . GLU A 1 177 ? 1.561 -50.059 -1.199 1.00 31.11 177 GLU A O 1
ATOM 1452 N N . ASN A 1 178 ? 0.460 -48.331 -0.208 1.00 26.48 178 ASN A N 1
ATOM 1453 C CA . ASN A 1 178 ? 0.094 -48.811 1.148 1.00 26.48 178 ASN A CA 1
ATOM 1454 C C . ASN A 1 178 ? 0.636 -47.978 2.346 1.00 26.48 178 ASN A C 1
ATOM 1456 O O . ASN A 1 178 ? 1.781 -48.166 2.744 1.00 26.48 178 ASN A O 1
ATOM 1460 N N . ILE A 1 179 ? -0.299 -47.236 2.990 1.00 26.92 179 ILE A N 1
ATOM 1461 C CA . ILE A 1 179 ? -0.534 -47.053 4.463 1.00 26.92 179 ILE A CA 1
ATOM 1462 C C . ILE A 1 179 ? 0.488 -46.162 5.248 1.00 26.92 179 ILE A C 1
ATOM 1464 O O . ILE A 1 179 ? 1.661 -46.225 4.897 1.00 26.92 179 ILE A O 1
ATOM 1468 N N . PRO A 1 180 ? 0.157 -45.381 6.332 1.00 24.06 180 PRO A N 1
ATOM 1469 C CA . PRO A 1 180 ? -1.084 -45.253 7.143 1.00 24.06 180 PRO A CA 1
ATOM 1470 C C . PRO A 1 180 ? -1.652 -43.820 7.353 1.00 24.06 180 PRO A C 1
ATOM 1472 O O . PRO A 1 180 ? -0.992 -42.813 7.113 1.00 24.06 180 PRO A O 1
ATOM 1475 N N . GLU A 1 181 ? -2.871 -43.747 7.908 1.00 30.98 181 GLU A N 1
ATOM 1476 C CA . GLU A 1 181 ? -3.405 -42.581 8.637 1.00 30.98 181 GLU A CA 1
ATOM 1477 C C . GLU A 1 181 ? -2.434 -42.124 9.741 1.00 30.98 181 GLU A C 1
ATOM 1479 O O . GLU A 1 181 ? -2.054 -42.919 10.603 1.00 30.98 181 GLU A O 1
ATOM 1484 N N . VAL A 1 182 ? -2.068 -40.837 9.753 1.00 21.75 182 VAL A N 1
ATOM 1485 C CA . VAL A 1 182 ? -1.330 -40.215 10.861 1.00 21.75 182 VAL A CA 1
ATOM 1486 C C . VAL A 1 182 ? -2.017 -38.914 11.268 1.00 21.75 182 VAL A C 1
ATOM 1488 O O . VAL A 1 182 ? -2.237 -38.008 10.469 1.00 21.75 182 VAL A O 1
ATOM 1491 N N . THR A 1 183 ? -2.381 -38.891 12.543 1.00 22.58 183 THR A N 1
ATOM 1492 C CA . THR A 1 183 ? -3.106 -37.875 13.300 1.00 22.58 183 THR A CA 1
ATOM 1493 C C . THR A 1 183 ? -2.467 -36.485 13.224 1.00 22.58 183 THR A C 1
ATOM 1495 O O . THR A 1 183 ? -1.262 -36.333 13.412 1.00 22.58 183 THR A O 1
ATOM 1498 N N . LEU A 1 184 ? -3.309 -35.468 13.020 1.00 23.12 184 LEU A N 1
ATOM 1499 C CA . LEU A 1 184 ? -2.963 -34.047 13.072 1.00 23.12 184 LEU A CA 1
ATOM 1500 C C . LEU A 1 184 ? -2.479 -33.647 14.475 1.00 23.12 184 LEU A C 1
ATOM 1502 O O . LEU A 1 184 ? -3.260 -33.639 15.426 1.00 23.12 184 LEU A O 1
ATOM 1506 N N . THR A 1 185 ? -1.218 -33.238 14.593 1.00 25.41 185 THR A N 1
ATOM 1507 C CA . THR A 1 185 ? -0.748 -32.374 15.685 1.00 25.41 185 THR A CA 1
ATOM 1508 C C . THR A 1 185 ? -0.522 -30.975 15.120 1.00 25.41 185 THR A C 1
ATOM 1510 O O . THR A 1 185 ? 0.295 -30.800 14.219 1.00 25.41 185 THR A O 1
ATOM 1513 N N . GLN A 1 186 ? -1.300 -30.008 15.615 1.00 27.20 186 GLN A N 1
ATOM 1514 C CA . GLN A 1 186 ? -1.245 -28.592 15.240 1.00 27.20 186 GLN A CA 1
ATOM 1515 C C . GLN A 1 186 ? 0.168 -28.014 15.454 1.00 27.20 186 GLN A C 1
ATOM 1517 O O . GLN A 1 186 ? 0.768 -28.307 16.490 1.00 27.20 186 GLN A O 1
ATOM 1522 N N . PRO A 1 187 ? 0.706 -27.185 14.539 1.00 29.91 187 PRO A N 1
ATOM 1523 C CA . PRO A 1 187 ? 1.903 -26.413 14.830 1.00 29.91 187 PRO A CA 1
ATOM 1524 C C . PRO A 1 187 ? 1.524 -25.206 15.702 1.00 29.91 187 PRO A C 1
ATOM 1526 O O . PRO A 1 187 ? 0.612 -24.450 15.368 1.00 29.91 187 PRO A O 1
ATOM 1529 N N . GLU A 1 188 ? 2.211 -25.043 16.832 1.00 27.58 188 GLU A N 1
ATOM 1530 C CA . GLU A 1 188 ? 2.115 -23.842 17.668 1.00 27.58 188 GLU A CA 1
ATOM 1531 C C . GLU A 1 188 ? 2.520 -22.583 16.874 1.00 27.58 188 GLU A C 1
ATOM 1533 O O . GLU A 1 188 ? 3.401 -22.659 16.008 1.00 27.58 188 GLU A O 1
ATOM 1538 N N . PRO A 1 189 ? 1.897 -21.419 17.149 1.00 29.39 189 PRO A N 1
ATOM 1539 C CA . PRO A 1 189 ? 2.240 -20.169 16.481 1.00 29.39 189 PRO A CA 1
ATOM 1540 C C . PRO A 1 189 ? 3.702 -19.785 16.767 1.00 29.39 189 PRO A C 1
ATOM 1542 O O . PRO A 1 189 ? 4.197 -20.022 17.872 1.00 29.39 189 PRO A O 1
ATOM 1545 N N . PRO A 1 190 ? 4.411 -19.185 15.793 1.00 29.30 190 PRO A N 1
ATOM 1546 C CA . PRO A 1 190 ? 5.807 -18.813 15.972 1.00 29.30 190 PRO A CA 1
ATOM 1547 C C . PRO A 1 190 ? 5.935 -17.793 17.108 1.00 29.30 190 PRO A C 1
ATOM 1549 O O . PRO A 1 190 ? 5.184 -16.822 17.162 1.00 29.30 190 PRO A O 1
ATOM 1552 N N . LEU A 1 191 ? 6.897 -18.002 18.011 1.00 29.88 191 LEU A N 1
ATOM 1553 C CA . LEU A 1 191 ? 7.318 -16.976 18.963 1.00 29.88 191 LEU A CA 1
ATOM 1554 C C . LEU A 1 191 ? 7.920 -15.797 18.184 1.00 29.88 191 LEU A C 1
ATOM 1556 O O . LEU A 1 191 ? 8.889 -15.970 17.444 1.00 29.88 191 LEU A O 1
ATOM 1560 N N . VAL A 1 192 ? 7.330 -14.612 18.350 1.00 34.81 192 VAL A N 1
ATOM 1561 C CA . VAL A 1 192 ? 7.732 -13.369 17.681 1.00 34.81 192 VAL A CA 1
ATOM 1562 C C . VAL A 1 192 ? 8.199 -12.382 18.744 1.00 34.81 192 VAL A C 1
ATOM 1564 O O . VAL A 1 192 ? 7.435 -12.039 19.642 1.00 34.81 192 VAL A O 1
ATOM 1567 N N . ASN A 1 193 ? 9.441 -11.912 18.640 1.00 33.91 193 ASN A N 1
ATOM 1568 C CA . ASN A 1 193 ? 9.882 -10.748 19.401 1.00 33.91 193 ASN A CA 1
ATOM 1569 C C . ASN A 1 193 ? 9.200 -9.501 18.795 1.00 33.91 193 ASN A C 1
ATOM 1571 O O . ASN A 1 193 ? 9.337 -9.249 17.593 1.00 33.91 193 ASN A O 1
ATOM 1575 N N . ASN A 1 194 ? 8.454 -8.767 19.632 1.00 35.56 194 ASN A N 1
ATOM 1576 C CA . ASN A 1 194 ? 7.887 -7.418 19.427 1.00 35.56 194 ASN A CA 1
ATOM 1577 C C . ASN A 1 194 ? 6.440 -7.320 18.886 1.00 35.56 194 ASN A C 1
ATOM 1579 O O . ASN A 1 194 ? 5.920 -6.221 18.705 1.00 35.56 194 ASN A O 1
ATOM 1583 N N . ILE A 1 195 ? 5.738 -8.439 18.670 1.00 33.47 195 ILE A N 1
ATOM 1584 C CA . ILE A 1 195 ? 4.268 -8.465 18.525 1.00 33.47 195 ILE A CA 1
ATOM 1585 C C . ILE A 1 195 ? 3.751 -9.719 19.225 1.00 33.47 195 ILE A C 1
ATOM 1587 O O . ILE A 1 195 ? 3.925 -10.836 18.733 1.00 33.47 195 ILE A O 1
ATOM 1591 N N . SER A 1 196 ? 3.054 -9.551 20.349 1.00 33.03 196 SER A N 1
ATOM 1592 C CA . SER A 1 196 ? 2.334 -10.657 20.976 1.00 33.03 196 SER A CA 1
ATOM 1593 C C . SER A 1 196 ? 1.005 -10.907 20.250 1.00 33.03 196 SER A C 1
ATOM 1595 O O . SER A 1 196 ? 0.009 -10.206 20.447 1.00 33.03 196 SER A O 1
ATOM 1597 N N . VAL A 1 197 ? 0.977 -11.930 19.390 1.00 34.75 197 VAL A N 1
ATOM 1598 C CA . VAL A 1 197 ? -0.258 -12.440 18.775 1.00 34.75 197 VAL A CA 1
ATOM 1599 C C . VAL A 1 197 ? -0.950 -13.358 19.779 1.00 34.75 197 VAL A C 1
ATOM 1601 O O . VAL A 1 197 ? -0.518 -14.484 20.015 1.00 34.75 197 VAL A O 1
ATOM 1604 N N . ALA A 1 198 ? -2.036 -12.882 20.387 1.00 37.19 198 ALA A N 1
ATOM 1605 C CA . ALA A 1 198 ? -2.902 -13.728 21.201 1.00 37.19 198 ALA A CA 1
ATOM 1606 C C . ALA A 1 198 ? -4.046 -14.250 20.325 1.00 37.19 198 ALA A C 1
ATOM 1608 O O . ALA A 1 198 ? -5.030 -13.545 20.089 1.00 37.19 198 ALA A O 1
ATOM 1609 N N . VAL A 1 199 ? -3.911 -15.487 19.841 1.00 37.41 199 VAL A N 1
ATOM 1610 C CA . VAL A 1 199 ? -5.037 -16.241 19.280 1.00 37.41 199 VAL A CA 1
ATOM 1611 C C . VAL A 1 199 ? -5.832 -16.777 20.465 1.00 37.41 199 VAL A C 1
ATOM 1613 O O . VAL A 1 199 ? -5.480 -17.795 21.058 1.00 37.41 199 VAL A O 1
ATOM 1616 N N . ASN A 1 200 ? -6.876 -16.061 20.877 1.00 36.44 200 ASN A N 1
ATOM 1617 C CA . ASN A 1 200 ? -7.848 -16.661 21.782 1.00 36.44 200 ASN A CA 1
ATOM 1618 C C . ASN A 1 200 ? -8.686 -17.662 20.981 1.00 36.44 200 ASN A C 1
ATOM 1620 O O . ASN A 1 200 ? -8.906 -17.481 19.793 1.00 36.44 200 ASN A O 1
ATOM 1624 N N . SER A 1 201 ? -9.201 -18.702 21.633 1.00 35.41 201 SER A N 1
ATOM 1625 C CA . SER A 1 201 ? -10.053 -19.769 21.071 1.00 35.41 201 SER A CA 1
ATOM 1626 C C . SER A 1 201 ? -11.455 -19.305 20.622 1.00 35.41 201 SER A C 1
ATOM 1628 O O . SER A 1 201 ? -12.445 -20.025 20.721 1.00 35.41 201 SER A O 1
ATOM 1630 N N . THR A 1 202 ? -11.550 -18.061 20.171 1.00 44.72 202 THR A N 1
ATOM 1631 C CA . THR A 1 202 ? -12.719 -17.367 19.628 1.00 44.72 202 THR A CA 1
ATOM 1632 C C . THR A 1 202 ? -12.273 -16.726 18.317 1.00 44.72 202 THR A C 1
ATOM 1634 O O . THR A 1 202 ? -11.094 -16.433 18.176 1.00 44.72 202 THR A O 1
ATOM 1637 N N . PRO A 1 203 ? -13.162 -16.498 17.345 1.00 55.25 203 PRO A N 1
ATOM 1638 C CA . PRO A 1 203 ? -12.749 -16.233 15.969 1.00 55.25 203 PRO A CA 1
ATOM 1639 C C . PRO A 1 203 ? -12.340 -14.766 15.727 1.00 55.25 203 PRO A C 1
ATOM 1641 O O . PRO A 1 203 ? -12.850 -14.059 14.853 1.00 55.25 203 PRO A O 1
ATOM 1644 N N . HIS A 1 204 ? -11.454 -14.264 16.578 1.00 51.34 204 HIS A N 1
ATOM 1645 C CA . HIS A 1 204 ? -10.850 -12.950 16.496 1.00 51.34 204 HIS A CA 1
ATOM 1646 C C . HIS A 1 204 ? -9.359 -13.056 16.810 1.00 51.34 204 HIS A C 1
ATOM 1648 O O . HIS A 1 204 ? -8.953 -13.756 17.737 1.00 51.34 204 HIS A O 1
ATOM 1654 N N . VAL A 1 205 ? -8.555 -12.304 16.066 1.00 54.91 205 VAL A N 1
ATOM 1655 C CA . VAL A 1 205 ? -7.119 -12.168 16.314 1.00 54.91 205 VAL A CA 1
ATOM 1656 C C . VAL A 1 205 ? -6.864 -10.790 16.894 1.00 54.91 205 VAL A C 1
ATOM 1658 O O . VAL A 1 205 ? -7.256 -9.771 16.318 1.00 54.91 205 VAL A O 1
ATOM 1661 N N . VAL A 1 206 ? -6.208 -10.762 18.054 1.00 56.75 206 VAL A N 1
ATOM 1662 C CA . VAL A 1 206 ? -5.744 -9.522 18.676 1.00 56.75 206 VAL A CA 1
ATOM 1663 C C . VAL A 1 206 ? -4.273 -9.334 18.342 1.00 56.75 206 VAL A C 1
ATOM 1665 O O . VAL A 1 206 ? -3.417 -10.079 18.820 1.00 56.75 206 VAL A O 1
ATOM 1668 N N . LEU A 1 207 ? -3.995 -8.319 17.534 1.00 57.75 207 LEU A N 1
ATOM 1669 C CA . LEU A 1 207 ? -2.662 -7.823 17.241 1.00 57.75 207 LEU A CA 1
ATOM 1670 C C . LEU A 1 207 ? -2.310 -6.757 18.277 1.00 57.75 207 LEU A C 1
ATOM 1672 O O . LEU A 1 207 ? -2.928 -5.688 18.331 1.00 57.75 207 LEU A O 1
ATOM 1676 N N . ARG A 1 208 ? -1.330 -7.059 19.128 1.00 57.22 208 ARG A N 1
ATOM 1677 C CA . ARG A 1 208 ? -0.798 -6.088 20.083 1.00 57.22 208 ARG A CA 1
ATOM 1678 C C . ARG A 1 208 ? 0.450 -5.437 19.516 1.00 57.22 208 ARG A C 1
ATOM 1680 O O . ARG A 1 208 ? 1.392 -6.133 19.157 1.00 57.22 208 ARG A O 1
ATOM 1687 N N . VAL A 1 209 ? 0.435 -4.116 19.429 1.00 56.94 209 VAL A N 1
ATOM 1688 C CA . VAL A 1 209 ? 1.581 -3.333 18.972 1.00 56.94 209 VAL A CA 1
ATOM 1689 C C . VAL A 1 209 ? 2.451 -3.031 20.191 1.00 56.94 209 VAL A C 1
ATOM 1691 O O . VAL A 1 209 ? 2.006 -2.338 21.108 1.00 56.94 209 VAL A O 1
ATOM 1694 N N . GLU A 1 210 ? 3.663 -3.584 20.226 1.00 51.81 210 GLU A N 1
ATOM 1695 C CA . GLU A 1 210 ? 4.689 -3.232 21.214 1.00 51.81 210 GLU A CA 1
ATOM 1696 C C . GLU A 1 210 ? 5.548 -2.099 20.645 1.00 51.81 210 GLU A C 1
ATOM 1698 O O . GLU A 1 210 ? 5.970 -2.143 19.492 1.00 51.81 210 GLU A O 1
ATOM 1703 N N . SER A 1 211 ? 5.769 -1.052 21.439 1.00 45.09 211 SER A N 1
ATOM 1704 C CA . SER A 1 211 ? 6.877 -0.125 21.222 1.00 45.09 211 SER A CA 1
ATOM 1705 C C . SER A 1 211 ? 8.075 -0.687 21.976 1.00 45.09 211 SER A C 1
ATOM 1707 O O . SER A 1 211 ? 7.951 -0.916 23.178 1.00 45.09 211 SER A O 1
ATOM 1709 N N . ASP A 1 212 ? 9.182 -0.946 21.284 1.00 42.56 212 ASP A N 1
ATOM 1710 C CA . ASP A 1 212 ? 10.403 -1.489 21.883 1.00 42.56 212 ASP A CA 1
ATOM 1711 C C . ASP A 1 212 ? 10.841 -0.682 23.116 1.00 42.56 212 ASP A C 1
ATOM 1713 O O . ASP A 1 212 ? 11.168 0.499 23.005 1.00 42.56 212 ASP A O 1
ATOM 1717 N N . ASP A 1 213 ? 10.893 -1.347 24.274 1.00 37.69 213 ASP A N 1
ATOM 1718 C CA . ASP A 1 213 ? 11.685 -0.917 25.425 1.00 37.69 213 ASP A CA 1
ATOM 1719 C C . ASP A 1 213 ? 12.980 -1.762 25.469 1.00 37.69 213 ASP A C 1
ATOM 1721 O O . ASP A 1 213 ? 12.977 -2.970 25.708 1.00 37.69 213 ASP A O 1
ATOM 1725 N N . GLU A 1 214 ? 14.099 -1.079 25.213 1.00 37.69 214 GLU A N 1
ATOM 1726 C CA . GLU A 1 214 ? 15.472 -1.349 25.679 1.00 37.69 214 GLU A CA 1
ATOM 1727 C C . GLU A 1 214 ? 16.245 -2.632 25.280 1.00 37.69 214 GLU A C 1
ATOM 1729 O O . GLU A 1 214 ? 17.284 -2.880 25.893 1.00 37.69 214 GLU A O 1
ATOM 1734 N N . ASN A 1 215 ? 15.884 -3.436 24.263 1.00 36.72 215 ASN A N 1
ATOM 1735 C CA . ASN A 1 215 ? 16.662 -4.679 24.034 1.00 36.72 215 ASN A CA 1
ATOM 1736 C C . ASN A 1 215 ? 16.877 -5.199 22.595 1.00 36.72 215 ASN A C 1
ATOM 1738 O O . ASN A 1 215 ? 16.800 -6.404 22.360 1.00 36.72 215 ASN A O 1
ATOM 1742 N N . SER A 1 216 ? 17.259 -4.350 21.636 1.00 36.34 216 SER A N 1
ATOM 1743 C CA . SER A 1 216 ? 17.721 -4.824 20.316 1.00 36.34 216 SER A CA 1
ATOM 1744 C C . SER A 1 216 ? 19.125 -4.315 19.973 1.00 36.34 216 SER A C 1
ATOM 1746 O O . SER A 1 216 ? 19.303 -3.259 19.373 1.00 36.34 216 SER A O 1
ATOM 1748 N N . GLY A 1 217 ? 20.140 -5.096 20.346 1.00 36.84 217 GLY A N 1
ATOM 1749 C CA . GLY A 1 217 ? 21.535 -4.922 19.925 1.00 36.84 217 GLY A CA 1
ATOM 1750 C C . GLY A 1 217 ? 21.842 -5.469 18.523 1.00 36.84 217 GLY A C 1
ATOM 1751 O O . GLY A 1 217 ? 22.964 -5.915 18.296 1.00 36.84 217 GLY A O 1
ATOM 1752 N N . GLU A 1 218 ? 20.872 -5.483 17.605 1.00 36.75 218 GLU A N 1
ATOM 1753 C CA . GLU A 1 218 ? 21.069 -5.911 16.214 1.00 36.75 218 GLU A CA 1
ATOM 1754 C C . GLU A 1 218 ? 21.007 -4.704 15.266 1.00 36.75 218 GLU A C 1
ATOM 1756 O O . GLU A 1 218 ? 20.109 -3.868 15.350 1.00 36.75 218 GLU A O 1
ATOM 1761 N N . GLU A 1 219 ? 21.994 -4.595 14.373 1.00 34.59 219 GLU A N 1
ATOM 1762 C CA . GLU A 1 219 ? 22.108 -3.523 13.380 1.00 34.59 219 GLU A CA 1
ATOM 1763 C C . GLU A 1 219 ? 20.989 -3.632 12.322 1.00 34.59 219 GLU A C 1
ATOM 1765 O O . GLU A 1 219 ? 21.081 -4.389 11.358 1.00 34.59 219 GLU A O 1
ATOM 1770 N N . GLY A 1 220 ? 19.917 -2.858 12.517 1.00 39.91 220 GLY A N 1
ATOM 1771 C CA . GLY A 1 220 ? 18.795 -2.656 11.593 1.00 39.91 220 GLY A CA 1
ATOM 1772 C C . GLY A 1 220 ? 17.731 -1.770 12.252 1.00 39.91 220 GLY A C 1
ATOM 1773 O O . GLY A 1 220 ? 17.364 -2.002 13.398 1.00 39.91 220 GLY A O 1
ATOM 1774 N N . THR A 1 221 ? 17.273 -0.709 11.582 1.00 48.62 221 THR A N 1
ATOM 1775 C CA . THR A 1 221 ? 16.431 0.340 12.191 1.00 48.62 221 THR A CA 1
ATOM 1776 C C . THR A 1 221 ? 15.082 -0.232 12.660 1.00 48.62 221 THR A C 1
ATOM 1778 O O . THR A 1 221 ? 14.285 -0.719 11.855 1.00 48.62 221 THR A O 1
ATOM 1781 N N . GLY A 1 222 ? 14.791 -0.177 13.967 1.00 53.50 222 GLY A N 1
ATOM 1782 C CA . GLY A 1 222 ? 13.580 -0.775 14.566 1.00 53.50 222 GLY A CA 1
ATOM 1783 C C . GLY A 1 222 ? 12.263 -0.352 13.896 1.00 53.50 222 GLY A C 1
ATOM 1784 O O . GLY A 1 222 ? 11.305 -1.122 13.828 1.00 53.50 222 GLY A O 1
ATOM 1785 N N . LEU A 1 223 ? 12.243 0.833 13.280 1.00 60.94 223 LEU A N 1
ATOM 1786 C CA . LEU A 1 223 ? 11.098 1.354 12.539 1.00 60.94 223 LEU A CA 1
ATOM 1787 C C . LEU A 1 223 ? 10.733 0.526 11.294 1.00 60.94 223 LEU A C 1
ATOM 1789 O O . LEU A 1 223 ? 9.552 0.284 11.026 1.00 60.94 223 LEU A O 1
ATOM 1793 N N . GLU A 1 224 ? 11.723 0.095 10.510 1.00 63.94 224 GLU A N 1
ATOM 1794 C CA . GLU A 1 224 ? 11.477 -0.687 9.295 1.00 63.94 224 GLU A CA 1
ATOM 1795 C C . GLU A 1 224 ? 10.932 -2.077 9.651 1.00 63.94 224 GLU A C 1
ATOM 1797 O O . GLU A 1 224 ? 9.982 -2.565 9.028 1.00 63.94 224 GLU A O 1
ATOM 1802 N N . LEU A 1 225 ? 11.501 -2.691 10.693 1.00 61.16 225 LEU A N 1
ATOM 1803 C CA . LEU A 1 225 ? 11.066 -3.986 11.206 1.00 61.16 225 LEU A CA 1
ATOM 1804 C C . LEU A 1 225 ? 9.628 -3.921 11.739 1.00 61.16 225 LEU A C 1
ATOM 1806 O O . LEU A 1 225 ? 8.808 -4.750 11.339 1.00 61.16 225 LEU A O 1
ATOM 1810 N N . MET A 1 226 ? 9.293 -2.901 12.535 1.00 68.50 226 MET A N 1
ATOM 1811 C CA . MET A 1 226 ? 7.938 -2.677 13.054 1.00 68.50 226 MET A CA 1
ATOM 1812 C C . MET A 1 226 ? 6.906 -2.639 11.921 1.00 68.50 226 MET A C 1
ATOM 1814 O O . MET A 1 226 ? 5.903 -3.355 11.952 1.00 68.50 226 MET A O 1
ATOM 1818 N N . TYR A 1 227 ? 7.145 -1.849 10.869 1.00 72.00 227 TYR A N 1
ATOM 1819 C CA . TYR A 1 227 ? 6.193 -1.783 9.760 1.00 72.00 227 TYR A CA 1
ATOM 1820 C C . TYR A 1 227 ? 6.109 -3.080 8.953 1.00 72.00 227 TYR A C 1
ATOM 1822 O O . TYR A 1 227 ? 5.015 -3.433 8.508 1.00 72.00 227 TYR A O 1
ATOM 1830 N N . LYS A 1 228 ? 7.219 -3.808 8.759 1.00 67.88 228 LYS A N 1
ATOM 1831 C CA . LYS A 1 228 ? 7.177 -5.143 8.135 1.00 67.88 228 LYS A CA 1
ATOM 1832 C C . LYS A 1 228 ? 6.286 -6.084 8.941 1.00 67.88 228 LYS A C 1
ATOM 1834 O O . LYS A 1 228 ? 5.434 -6.752 8.358 1.00 67.88 228 LYS A O 1
ATOM 1839 N N . GLN A 1 229 ? 6.433 -6.095 10.263 1.00 64.50 229 GLN A N 1
ATOM 1840 C CA . GLN A 1 229 ? 5.630 -6.933 11.151 1.00 64.50 229 GLN A CA 1
ATOM 1841 C C . GLN A 1 229 ? 4.148 -6.539 11.127 1.00 64.50 229 GLN A C 1
ATOM 1843 O O . GLN A 1 229 ? 3.295 -7.410 10.976 1.00 64.50 229 GLN A O 1
ATOM 1848 N N . LEU A 1 230 ? 3.828 -5.241 11.176 1.00 73.69 230 LEU A N 1
ATOM 1849 C CA . LEU A 1 230 ? 2.452 -4.749 11.050 1.00 73.69 230 LEU A CA 1
ATOM 1850 C C . LEU A 1 230 ? 1.807 -5.159 9.719 1.00 73.69 230 LEU A C 1
ATOM 1852 O O . LEU A 1 230 ? 0.649 -5.580 9.705 1.00 73.69 230 LEU A O 1
ATOM 1856 N N . VAL A 1 231 ? 2.541 -5.076 8.602 1.00 77.75 231 VAL A N 1
ATOM 1857 C CA . VAL A 1 231 ? 2.050 -5.521 7.285 1.00 77.75 231 VAL A CA 1
ATOM 1858 C C . VAL A 1 231 ? 1.750 -7.015 7.302 1.00 77.75 231 VAL A C 1
ATOM 1860 O O . VAL A 1 231 ? 0.630 -7.398 6.971 1.00 77.75 231 VAL A O 1
ATOM 1863 N N . LEU A 1 232 ? 2.715 -7.837 7.721 1.00 70.62 232 LEU A N 1
ATOM 1864 C CA . LEU A 1 232 ? 2.581 -9.295 7.730 1.00 70.62 232 LEU A CA 1
ATOM 1865 C C . LEU A 1 232 ? 1.461 -9.762 8.663 1.00 70.62 232 LEU A C 1
ATOM 1867 O O . LEU A 1 232 ? 0.671 -10.619 8.284 1.00 70.62 232 LEU A O 1
ATOM 1871 N N . ALA A 1 233 ? 1.353 -9.178 9.856 1.00 69.06 233 ALA A N 1
ATOM 1872 C CA . ALA A 1 233 ? 0.312 -9.522 10.818 1.00 69.06 233 ALA A CA 1
ATOM 1873 C C . ALA A 1 233 ? -1.086 -9.123 10.321 1.00 69.06 233 ALA A C 1
ATOM 1875 O O . ALA A 1 233 ? -2.031 -9.899 10.455 1.00 69.06 233 ALA A O 1
ATOM 1876 N N . THR A 1 234 ? -1.216 -7.942 9.701 1.00 76.00 234 THR A N 1
ATOM 1877 C CA . THR A 1 234 ? -2.485 -7.504 9.097 1.00 76.00 234 THR A CA 1
ATOM 1878 C C . THR A 1 234 ? -2.885 -8.420 7.937 1.00 76.00 234 THR A C 1
ATOM 1880 O O . THR A 1 234 ? -4.043 -8.819 7.858 1.00 76.00 234 THR A O 1
ATOM 1883 N N . GLU A 1 235 ? -1.944 -8.793 7.06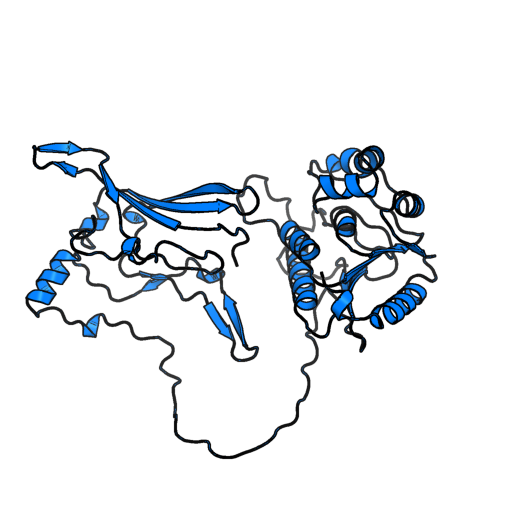1 1.00 78.69 235 GLU A N 1
ATOM 1884 C CA . GLU A 1 235 ? -2.192 -9.721 5.945 1.00 78.69 235 GLU A CA 1
ATOM 1885 C C . GLU A 1 235 ? -2.574 -11.120 6.438 1.00 78.69 235 GLU A C 1
ATOM 1887 O O . GLU A 1 235 ? -3.591 -11.658 6.011 1.00 78.69 235 GLU A O 1
ATOM 1892 N N . ALA A 1 236 ? -1.824 -11.682 7.388 1.00 67.88 236 ALA A N 1
ATOM 1893 C CA . ALA A 1 236 ? -2.125 -12.992 7.959 1.00 67.88 236 ALA A CA 1
ATOM 1894 C C . ALA A 1 236 ? -3.522 -13.016 8.599 1.00 67.88 236 ALA A C 1
ATOM 1896 O O . ALA A 1 236 ? -4.319 -13.908 8.317 1.00 67.88 236 ALA A O 1
ATOM 1897 N N . ALA A 1 237 ? -3.860 -11.992 9.389 1.00 70.19 237 ALA A N 1
ATOM 1898 C CA . ALA A 1 237 ? -5.187 -11.865 9.982 1.00 70.19 237 ALA A CA 1
ATOM 1899 C C . ALA A 1 237 ? -6.286 -11.646 8.929 1.00 70.19 237 ALA A C 1
ATOM 1901 O O . ALA A 1 237 ? -7.432 -12.022 9.161 1.00 70.19 237 ALA A O 1
ATOM 1902 N N . ASN A 1 238 ? -5.973 -11.049 7.775 1.00 82.25 238 ASN A N 1
ATOM 1903 C CA . ASN A 1 238 ? -6.912 -10.876 6.666 1.00 82.25 238 ASN A CA 1
ATOM 1904 C C . ASN A 1 238 ? -7.181 -12.184 5.912 1.00 82.25 238 ASN A C 1
ATOM 1906 O O . ASN A 1 238 ? -8.319 -12.434 5.516 1.00 82.25 238 ASN A O 1
ATOM 1910 N N . ASP A 1 239 ? -6.159 -13.012 5.731 1.00 76.50 239 ASP A N 1
ATOM 1911 C CA . ASP A 1 239 ? -6.229 -14.203 4.883 1.00 76.50 239 ASP A CA 1
ATOM 1912 C C . ASP A 1 239 ? -6.660 -15.463 5.657 1.00 76.50 239 ASP A C 1
ATOM 1914 O O . ASP A 1 239 ? -7.145 -16.410 5.050 1.00 76.50 239 ASP A O 1
ATOM 1918 N N . ASP A 1 240 ? -6.563 -15.458 6.991 1.00 71.19 240 ASP A N 1
ATOM 1919 C CA . ASP A 1 240 ? -6.967 -16.581 7.852 1.00 71.19 240 ASP A CA 1
ATOM 1920 C C . ASP A 1 240 ? -8.492 -16.810 7.895 1.00 71.19 240 ASP A C 1
ATOM 1922 O O . ASP A 1 240 ? -9.224 -16.007 8.469 1.00 71.19 240 ASP A O 1
ATOM 1926 N N . GLU A 1 241 ? -9.002 -17.905 7.337 1.00 74.44 241 GLU A N 1
ATOM 1927 C CA . GLU A 1 241 ? -10.450 -18.161 7.242 1.00 74.44 241 GLU A CA 1
ATOM 1928 C C . GLU A 1 241 ? -11.172 -18.224 8.603 1.00 74.44 241 GLU A C 1
ATOM 1930 O O . GLU A 1 241 ? -12.364 -17.908 8.670 1.00 74.44 241 GLU A O 1
ATOM 1935 N N . ASP A 1 242 ? -10.454 -18.543 9.685 1.00 69.38 242 ASP A N 1
ATOM 1936 C CA . ASP A 1 242 ? -10.998 -18.632 11.047 1.00 69.38 242 ASP A CA 1
ATOM 1937 C C . ASP A 1 242 ? -11.041 -17.277 11.784 1.00 69.38 242 ASP A C 1
ATOM 1939 O O . ASP A 1 242 ? -11.728 -17.126 12.802 1.00 69.38 242 ASP A O 1
ATOM 1943 N N . THR A 1 243 ? -10.353 -16.256 11.266 1.00 72.69 243 THR A N 1
ATOM 1944 C CA . THR A 1 243 ? -10.399 -14.890 11.798 1.00 72.69 243 THR A CA 1
ATOM 1945 C C . THR A 1 243 ? -11.559 -14.116 11.176 1.00 72.69 243 THR A C 1
ATOM 1947 O O . THR A 1 243 ? -11.591 -13.912 9.964 1.00 72.69 243 THR A O 1
ATOM 1950 N N . PHE A 1 244 ? -12.469 -13.573 11.994 1.00 76.50 244 PHE A N 1
ATOM 1951 C CA . PHE A 1 244 ? -13.546 -12.675 11.528 1.00 76.50 244 PHE A CA 1
ATOM 1952 C C . PHE A 1 244 ? -13.375 -11.223 11.974 1.00 76.50 244 PHE A C 1
ATOM 1954 O O . PHE A 1 244 ? -13.937 -10.316 11.358 1.00 76.50 244 PHE A O 1
ATOM 1961 N N . ILE A 1 245 ? -12.603 -10.992 13.036 1.00 81.88 245 ILE A N 1
ATOM 1962 C CA . ILE A 1 245 ? -12.325 -9.660 13.577 1.00 81.88 245 ILE A CA 1
ATOM 1963 C C . ILE A 1 245 ? -10.824 -9.541 13.809 1.00 81.88 245 ILE A C 1
ATOM 1965 O O . ILE A 1 245 ? -10.226 -10.388 14.476 1.00 81.88 245 ILE A O 1
ATOM 1969 N N . THR A 1 246 ? -10.228 -8.469 13.297 1.00 85.50 246 THR A N 1
ATOM 1970 C CA . THR A 1 246 ? -8.834 -8.116 13.566 1.00 85.50 246 THR A CA 1
ATOM 1971 C C . THR A 1 246 ? -8.811 -6.911 14.491 1.00 85.50 246 THR A C 1
ATOM 1973 O O . THR A 1 246 ? -9.387 -5.864 14.187 1.00 85.50 246 THR A O 1
ATOM 1976 N N . VAL A 1 247 ? -8.172 -7.076 15.645 1.00 85.50 247 VAL A N 1
ATOM 1977 C CA . VAL A 1 247 ? -8.154 -6.072 16.708 1.00 85.50 247 VAL A CA 1
ATOM 1978 C C . VAL A 1 247 ? -6.745 -5.521 16.878 1.00 85.50 247 VAL A C 1
ATOM 1980 O O . VAL A 1 247 ? -5.818 -6.304 17.044 1.00 85.50 247 VAL A O 1
ATOM 1983 N N . PHE A 1 248 ? -6.591 -4.200 16.906 1.00 87.88 248 PHE A N 1
ATOM 1984 C CA . PHE A 1 248 ? -5.345 -3.509 17.243 1.00 87.88 248 PHE A CA 1
ATOM 1985 C C . PHE A 1 248 ? -5.429 -2.907 18.648 1.00 87.88 248 PHE A C 1
ATOM 1987 O O . PHE A 1 248 ? -6.417 -2.258 18.988 1.00 87.88 248 PHE A O 1
ATOM 1994 N N . THR A 1 249 ? -4.398 -3.097 19.468 1.00 86.94 249 THR A N 1
ATOM 1995 C CA . THR A 1 249 ? -4.260 -2.464 20.794 1.00 86.94 249 THR A CA 1
ATOM 1996 C C . THR A 1 249 ? -2.787 -2.242 21.119 1.00 86.94 249 THR A C 1
ATOM 1998 O O . THR A 1 249 ? -1.938 -2.980 20.620 1.00 86.94 249 THR A O 1
ATOM 2001 N N . GLY A 1 250 ? -2.474 -1.263 21.968 1.00 77.12 250 GLY A N 1
ATOM 2002 C CA . GLY A 1 250 ? -1.125 -1.106 22.512 1.00 77.12 250 GLY A CA 1
ATOM 2003 C C . GLY A 1 250 ? -0.825 -2.148 23.588 1.00 77.12 250 GLY A C 1
ATOM 2004 O O . GLY A 1 250 ? -1.745 -2.651 24.248 1.00 77.12 250 GLY A O 1
ATOM 2005 N N . CYS A 1 251 ? 0.453 -2.469 23.770 1.00 71.88 251 CYS A N 1
ATOM 2006 C CA . CYS A 1 251 ? 0.917 -3.225 24.932 1.00 71.88 251 CYS A CA 1
ATOM 2007 C C . CYS A 1 251 ? 1.027 -2.345 26.188 1.00 71.88 251 CYS A C 1
ATOM 2009 O O . CYS A 1 251 ? 1.339 -1.160 26.123 1.00 71.88 251 CYS A O 1
ATOM 2011 N N . GLY A 1 252 ? 0.756 -2.946 27.351 1.00 74.12 252 GLY A N 1
ATOM 2012 C CA . GLY A 1 252 ? 0.704 -2.237 28.633 1.00 74.12 252 GLY A CA 1
ATOM 2013 C C . GLY A 1 252 ? -0.555 -1.379 28.823 1.00 74.12 252 GLY A C 1
ATOM 2014 O O . GLY A 1 252 ? -1.541 -1.521 28.102 1.00 74.12 252 GLY A O 1
ATOM 2015 N N . ASP A 1 253 ? -0.515 -0.490 29.820 1.00 74.31 253 ASP A N 1
ATOM 2016 C CA . ASP A 1 253 ? -1.649 0.363 30.226 1.00 74.31 253 ASP A CA 1
ATOM 2017 C C . ASP A 1 253 ? -1.342 1.874 30.084 1.00 74.31 253 ASP A C 1
ATOM 2019 O O . ASP A 1 253 ? -2.139 2.740 30.454 1.00 74.31 253 ASP A O 1
ATOM 2023 N N . GLU A 1 254 ? -0.173 2.240 29.553 1.00 76.50 254 GLU A N 1
ATOM 2024 C CA . GLU A 1 254 ? 0.249 3.645 29.483 1.00 76.50 254 GLU A CA 1
ATOM 2025 C C . GLU A 1 254 ? -0.004 4.291 28.125 1.00 76.50 254 GLU A C 1
ATOM 2027 O O . GLU A 1 254 ? -0.533 5.404 28.083 1.00 76.50 254 GLU A O 1
ATOM 2032 N N . PHE A 1 255 ? 0.316 3.591 27.034 1.00 79.81 255 PHE A N 1
ATOM 2033 C CA . PHE A 1 255 ? 0.222 4.092 25.666 1.00 79.81 255 PHE A CA 1
ATOM 2034 C C . PHE A 1 255 ? -0.494 3.113 24.741 1.00 79.81 255 PHE A C 1
ATOM 2036 O O . PHE A 1 255 ? -0.453 1.901 24.937 1.00 79.81 255 PHE A O 1
ATOM 2043 N N . TYR A 1 256 ? -1.150 3.668 23.718 1.00 85.88 256 TYR A N 1
ATOM 2044 C CA . TYR A 1 256 ? -1.562 2.881 22.561 1.00 85.88 256 TYR A CA 1
ATOM 2045 C C . TYR A 1 256 ? -0.389 2.745 21.589 1.00 85.88 256 TYR A C 1
ATOM 2047 O O . TYR A 1 256 ? 0.020 1.634 21.278 1.00 85.88 256 TYR A O 1
ATOM 2055 N N . SER A 1 257 ? 0.173 3.873 21.138 1.00 84.25 257 SER A N 1
ATOM 2056 C CA . SER A 1 257 ? 1.448 3.929 20.411 1.00 84.25 257 SER A CA 1
ATOM 2057 C C . SER A 1 257 ? 1.899 5.385 20.225 1.00 84.25 257 SER A C 1
ATOM 2059 O O . SER A 1 257 ? 1.081 6.282 19.986 1.00 84.25 257 SER A O 1
ATOM 2061 N N . SER A 1 258 ? 3.208 5.623 20.322 1.00 76.50 258 SER A N 1
ATOM 2062 C CA . SER A 1 258 ? 3.864 6.911 20.058 1.00 76.50 258 SER A CA 1
ATOM 2063 C C . SER A 1 258 ? 4.122 7.180 18.566 1.00 76.50 258 SER A C 1
ATOM 2065 O O . SER A 1 258 ? 4.542 8.282 18.213 1.00 76.50 258 SER A O 1
ATOM 2067 N N . GLY A 1 259 ? 3.826 6.219 17.688 1.00 79.19 259 GLY A N 1
ATOM 2068 C CA . GLY A 1 259 ? 4.112 6.307 16.259 1.00 79.19 259 GLY A CA 1
ATOM 2069 C C . GLY A 1 259 ? 5.572 5.983 15.937 1.00 79.19 259 GLY A C 1
ATOM 2070 O O . GLY A 1 259 ? 6.157 5.087 16.535 1.00 79.19 259 GLY A O 1
ATOM 2071 N N . ASN A 1 260 ? 6.143 6.685 14.957 1.00 73.44 260 ASN A N 1
ATOM 2072 C CA . ASN A 1 260 ? 7.529 6.465 14.545 1.00 73.44 260 ASN A CA 1
ATOM 2073 C C . ASN A 1 260 ? 8.489 7.059 15.583 1.00 73.44 260 ASN A C 1
ATOM 2075 O O . ASN A 1 260 ? 8.330 8.224 15.956 1.00 73.44 260 ASN A O 1
ATOM 2079 N N . ASP A 1 261 ? 9.500 6.292 16.001 1.00 64.81 261 ASP A N 1
ATOM 2080 C CA . ASP A 1 261 ? 10.596 6.835 16.802 1.00 64.81 261 ASP A CA 1
ATOM 2081 C C . ASP A 1 261 ? 11.592 7.584 15.902 1.00 64.81 261 ASP A C 1
ATOM 2083 O O . ASP A 1 261 ? 12.138 7.023 14.952 1.00 64.81 261 ASP A O 1
ATOM 2087 N N . PHE A 1 262 ? 11.804 8.865 16.203 1.00 58.47 262 PHE A N 1
ATOM 2088 C CA . PHE A 1 262 ? 12.777 9.741 15.540 1.00 58.47 262 PHE A CA 1
ATOM 2089 C C . PHE A 1 262 ? 13.958 10.083 16.465 1.00 58.47 262 PHE A C 1
ATOM 2091 O O . PHE A 1 262 ? 14.675 11.060 16.228 1.00 58.47 262 PHE A O 1
ATOM 2098 N N . SER A 1 263 ? 14.137 9.341 17.563 1.00 51.38 263 SER A N 1
ATOM 2099 C CA . SER A 1 263 ? 15.254 9.533 18.479 1.00 51.38 263 SER A CA 1
ATOM 2100 C C . SER A 1 263 ? 16.599 9.337 17.753 1.00 51.38 263 SER A C 1
ATOM 2102 O O . SER A 1 263 ? 16.700 8.527 16.834 1.00 51.38 263 SER A O 1
ATOM 2104 N N . PRO A 1 264 ? 17.682 10.035 18.150 1.00 39.31 264 PRO A N 1
ATOM 2105 C CA . PRO A 1 264 ? 19.002 9.868 17.526 1.00 39.31 264 PRO A CA 1
ATOM 2106 C C . PRO A 1 264 ? 19.575 8.442 17.624 1.00 39.31 264 PRO A C 1
ATOM 2108 O O . PRO A 1 264 ? 20.517 8.114 16.908 1.00 39.31 264 PRO A O 1
ATOM 2111 N N . ALA A 1 265 ? 19.024 7.602 18.509 1.00 39.34 265 ALA A N 1
ATOM 2112 C CA . ALA A 1 265 ? 19.352 6.183 18.625 1.00 39.34 265 ALA A CA 1
ATOM 2113 C C . ALA A 1 265 ? 18.664 5.314 17.549 1.00 39.34 265 ALA A C 1
ATOM 2115 O O . ALA A 1 265 ? 19.106 4.194 17.311 1.00 39.34 265 ALA A O 1
ATOM 2116 N N . ALA A 1 266 ? 17.639 5.832 16.862 1.00 42.06 266 ALA A N 1
ATOM 2117 C CA . ALA A 1 266 ? 16.860 5.134 15.836 1.00 42.06 266 ALA A CA 1
ATOM 2118 C C . ALA A 1 266 ? 17.504 5.142 14.429 1.00 42.06 266 ALA A C 1
ATOM 2120 O O . ALA A 1 266 ? 16.911 4.645 13.470 1.00 42.06 266 ALA A O 1
ATOM 2121 N N . GLY A 1 267 ? 18.734 5.651 14.298 1.00 37.06 267 GLY A N 1
ATOM 2122 C CA . GLY A 1 267 ? 19.418 5.800 13.012 1.00 37.06 267 GLY A CA 1
ATOM 2123 C C . GLY A 1 267 ? 18.972 7.058 12.259 1.00 37.06 267 GLY A C 1
ATOM 2124 O O . GLY A 1 267 ? 17.875 7.573 12.457 1.00 37.06 267 GLY A O 1
ATOM 2125 N N . ASN A 1 268 ? 19.875 7.602 11.439 1.00 33.16 268 ASN A N 1
ATOM 2126 C CA . ASN A 1 268 ? 19.692 8.881 10.751 1.00 33.16 268 ASN A CA 1
ATOM 2127 C C . ASN A 1 268 ? 18.368 8.956 9.975 1.00 33.16 268 ASN A C 1
ATOM 2129 O O . ASN A 1 268 ? 17.987 8.017 9.279 1.00 33.16 268 ASN A O 1
ATOM 2133 N N . VAL A 1 269 ? 17.731 10.129 10.030 1.00 38.94 269 VAL A N 1
ATOM 2134 C CA . VAL A 1 269 ? 16.675 10.530 9.093 1.00 38.94 269 VAL A CA 1
ATOM 2135 C C . VAL A 1 269 ? 17.264 10.433 7.678 1.00 38.94 269 VAL A C 1
ATOM 2137 O O . VAL A 1 269 ? 18.258 11.119 7.424 1.00 38.94 269 VAL A O 1
ATOM 2140 N N . PRO A 1 270 ? 16.735 9.585 6.775 1.00 38.06 270 PRO A N 1
ATOM 2141 C CA . PRO A 1 270 ? 17.263 9.497 5.422 1.00 38.06 270 PRO A CA 1
ATOM 2142 C C . PRO A 1 270 ? 17.109 10.847 4.725 1.00 38.06 270 PRO A C 1
ATOM 2144 O O . PRO A 1 270 ? 16.057 11.486 4.822 1.00 38.06 270 PRO A O 1
ATOM 2147 N N . ASP A 1 271 ? 18.168 11.272 4.041 1.00 34.00 271 ASP A N 1
ATOM 2148 C CA . ASP A 1 271 ? 18.147 12.428 3.153 1.00 34.00 271 ASP A CA 1
ATOM 2149 C C . ASP A 1 271 ? 17.019 12.249 2.120 1.00 34.00 271 ASP A C 1
ATOM 2151 O O . ASP A 1 271 ? 16.822 11.162 1.574 1.00 34.00 271 ASP A O 1
ATOM 2155 N N . MET A 1 272 ? 16.253 13.311 1.864 1.00 40.28 272 MET A N 1
ATOM 2156 C CA . MET A 1 272 ? 15.015 13.294 1.063 1.00 40.28 272 MET A CA 1
ATOM 2157 C C . MET A 1 272 ? 15.241 13.140 -0.458 1.00 40.28 272 MET A C 1
ATOM 2159 O O . MET A 1 272 ? 14.409 13.596 -1.237 1.00 40.28 272 MET A O 1
ATOM 2163 N N . ASP A 1 273 ? 16.322 12.480 -0.885 1.00 34.62 273 ASP A N 1
ATOM 2164 C CA . ASP A 1 273 ? 16.721 12.356 -2.296 1.00 34.62 273 ASP A CA 1
ATOM 2165 C C . ASP A 1 273 ? 17.091 10.922 -2.750 1.00 34.62 273 ASP A C 1
ATOM 2167 O O . ASP A 1 273 ? 17.607 10.737 -3.854 1.00 34.62 273 ASP A O 1
ATOM 2171 N N . GLU A 1 274 ? 16.752 9.874 -1.987 1.00 36.09 274 GLU A N 1
ATOM 2172 C CA . GLU A 1 274 ? 16.773 8.489 -2.495 1.00 36.09 274 GLU A CA 1
ATOM 2173 C C . GLU A 1 274 ? 15.380 8.046 -2.984 1.00 36.09 274 GLU A C 1
ATOM 2175 O O . GLU A 1 274 ? 14.417 7.892 -2.230 1.00 36.09 274 GLU A O 1
ATOM 2180 N N . ILE A 1 275 ? 15.259 7.867 -4.302 1.00 43.31 275 ILE A N 1
ATOM 2181 C CA . ILE A 1 275 ? 14.062 7.365 -4.987 1.00 43.31 275 ILE A CA 1
ATOM 2182 C C . ILE A 1 275 ? 13.919 5.857 -4.683 1.00 43.31 275 ILE A C 1
ATOM 2184 O O . ILE A 1 275 ? 14.528 5.042 -5.370 1.00 43.31 275 ILE A O 1
ATOM 2188 N N . ASP A 1 276 ? 13.109 5.484 -3.680 1.00 37.16 276 ASP A N 1
ATOM 2189 C CA . ASP A 1 276 ? 12.913 4.088 -3.215 1.00 37.16 276 ASP A CA 1
ATOM 2190 C C . ASP A 1 276 ? 11.398 3.697 -3.103 1.00 37.16 276 ASP A C 1
ATOM 2192 O O . ASP A 1 276 ? 10.520 4.573 -3.037 1.00 37.16 276 ASP A O 1
ATOM 2196 N N . PRO A 1 277 ? 11.010 2.398 -3.169 1.00 43.88 277 PRO A N 1
ATOM 2197 C CA . PRO A 1 277 ? 9.649 1.915 -3.378 1.00 43.88 277 PRO A CA 1
ATOM 2198 C C . PRO A 1 277 ? 8.768 2.175 -2.156 1.00 43.88 277 PRO A C 1
ATOM 2200 O O . PRO A 1 277 ? 9.220 2.106 -1.025 1.00 43.88 277 PRO A O 1
ATOM 2203 N N . GLN A 1 278 ? 7.473 2.433 -2.401 1.00 47.56 278 GLN A N 1
ATOM 2204 C CA . GLN A 1 278 ? 6.485 2.897 -1.409 1.00 47.56 278 GLN A CA 1
ATOM 2205 C C . GLN A 1 278 ? 6.833 2.566 0.059 1.00 47.56 278 GLN A C 1
ATOM 2207 O O . GLN A 1 278 ? 6.774 1.377 0.413 1.00 47.56 278 GLN A O 1
ATOM 2212 N N . PRO A 1 279 ? 7.079 3.595 0.897 1.00 71.50 279 PRO A N 1
ATOM 2213 C CA . PRO A 1 279 ? 7.408 3.438 2.308 1.00 71.50 279 PRO A CA 1
ATOM 2214 C C . PRO A 1 279 ? 6.481 2.450 3.016 1.00 71.50 279 PRO A C 1
ATOM 2216 O O . PRO A 1 279 ? 5.269 2.456 2.773 1.00 71.50 279 PRO A O 1
ATOM 2219 N N . LEU A 1 280 ? 7.022 1.609 3.900 1.00 68.12 280 LEU A N 1
ATOM 2220 C CA . LEU A 1 280 ? 6.269 0.522 4.540 1.00 68.12 280 LEU A CA 1
ATOM 2221 C C . LEU A 1 280 ? 5.012 1.005 5.287 1.00 68.12 280 LEU A C 1
ATOM 2223 O O . LEU A 1 280 ? 3.992 0.318 5.257 1.00 68.12 280 LEU A O 1
ATOM 2227 N N . HIS A 1 281 ? 5.022 2.226 5.833 1.00 77.81 281 HIS A N 1
ATOM 2228 C CA . HIS A 1 281 ? 3.836 2.855 6.424 1.00 77.81 281 HIS A CA 1
ATOM 2229 C C . HIS A 1 281 ? 2.669 2.993 5.428 1.00 77.81 281 HIS A C 1
ATOM 2231 O O . HIS A 1 281 ? 1.512 2.758 5.786 1.00 77.81 281 HIS A O 1
ATOM 2237 N N . LYS A 1 282 ? 2.943 3.290 4.147 1.00 83.62 282 LYS A N 1
ATOM 2238 C CA . LYS A 1 282 ? 1.922 3.347 3.082 1.00 83.62 282 LYS A CA 1
ATOM 2239 C C . LYS A 1 282 ? 1.393 1.960 2.736 1.00 83.62 282 LYS A C 1
ATOM 2241 O O . LYS A 1 282 ? 0.222 1.814 2.397 1.00 83.62 282 LYS A O 1
ATOM 2246 N N . VAL A 1 283 ? 2.242 0.938 2.831 1.00 82.31 283 VAL A N 1
ATOM 2247 C CA . VAL A 1 283 ? 1.848 -0.460 2.604 1.00 82.31 283 VAL A CA 1
ATOM 2248 C C . VAL A 1 283 ? 0.881 -0.904 3.676 1.00 82.31 283 VAL A C 1
ATOM 2250 O O . VAL A 1 283 ? -0.198 -1.383 3.341 1.00 82.31 283 VAL A O 1
ATOM 2253 N N . TRP A 1 284 ? 1.240 -0.689 4.939 1.00 85.00 284 TRP A N 1
ATOM 2254 C CA . TRP A 1 284 ? 0.381 -1.018 6.065 1.00 85.00 284 TRP A CA 1
ATOM 2255 C C . TRP A 1 284 ? -0.945 -0.255 5.998 1.00 85.00 284 TRP A C 1
ATOM 2257 O O . TRP A 1 284 ? -2.002 -0.877 6.037 1.00 85.00 284 TRP A O 1
ATOM 2267 N N . THR A 1 285 ? -0.903 1.056 5.730 1.00 90.25 285 THR A N 1
ATOM 2268 C CA . THR A 1 285 ? -2.100 1.878 5.458 1.00 90.25 285 THR A CA 1
ATOM 2269 C C . THR A 1 285 ? -3.000 1.241 4.390 1.00 90.25 285 THR A C 1
ATOM 2271 O O . THR A 1 285 ? -4.208 1.116 4.576 1.00 90.25 285 THR A O 1
ATOM 2274 N N . ASN A 1 286 ? -2.425 0.785 3.274 1.00 89.19 286 ASN A N 1
ATOM 2275 C CA . ASN A 1 286 ? -3.175 0.136 2.199 1.00 89.19 286 ASN A CA 1
ATOM 2276 C C . ASN A 1 286 ? -3.734 -1.242 2.603 1.00 89.19 286 ASN A C 1
ATOM 2278 O O . ASN A 1 286 ? -4.777 -1.641 2.091 1.00 89.19 286 ASN A O 1
ATOM 2282 N N . ARG A 1 287 ? -3.073 -1.975 3.510 1.00 87.44 287 ARG A N 1
ATOM 2283 C CA . ARG A 1 287 ? -3.614 -3.224 4.074 1.00 87.44 287 ARG A CA 1
ATOM 2284 C C . ARG A 1 287 ? -4.810 -2.970 4.965 1.00 87.44 287 ARG A C 1
ATOM 2286 O O . ARG A 1 287 ? -5.801 -3.661 4.791 1.00 87.44 287 ARG A O 1
ATOM 2293 N N . LEU A 1 288 ? -4.761 -1.942 5.808 1.00 91.75 288 LEU A N 1
ATOM 2294 C CA . LEU A 1 288 ? -5.914 -1.537 6.611 1.00 91.75 288 LEU A CA 1
ATOM 2295 C C . LEU A 1 288 ? -7.106 -1.154 5.717 1.00 91.75 288 LEU A C 1
ATOM 2297 O O . LEU A 1 288 ? -8.209 -1.648 5.919 1.00 91.75 288 LEU A O 1
ATOM 2301 N N . ILE A 1 289 ? -6.880 -0.354 4.667 1.00 93.81 289 ILE A N 1
ATOM 2302 C CA . ILE A 1 289 ? -7.941 0.059 3.725 1.00 93.81 289 ILE A CA 1
ATOM 2303 C C . ILE A 1 289 ? -8.567 -1.140 2.996 1.00 93.81 289 ILE A C 1
ATOM 2305 O O . ILE A 1 289 ? -9.776 -1.166 2.782 1.00 93.81 289 ILE A O 1
ATOM 2309 N N . LYS A 1 290 ? -7.751 -2.119 2.586 1.00 90.62 290 LYS A N 1
ATOM 2310 C CA . LYS A 1 290 ? -8.195 -3.302 1.825 1.00 90.62 290 LYS A CA 1
ATOM 2311 C C . LYS A 1 290 ? -8.576 -4.494 2.706 1.00 90.62 290 LYS A C 1
ATOM 2313 O O . LYS A 1 290 ? -8.856 -5.565 2.166 1.00 90.62 290 LYS A O 1
ATOM 2318 N N . HIS A 1 291 ? -8.553 -4.333 4.028 1.00 89.25 291 HIS A N 1
ATOM 2319 C CA . HIS A 1 291 ? -8.863 -5.406 4.964 1.00 89.25 291 HIS A CA 1
ATOM 2320 C C . HIS A 1 291 ? -10.326 -5.809 4.807 1.00 89.25 291 HIS A C 1
ATOM 2322 O O . HIS A 1 291 ? -11.224 -4.975 4.929 1.00 89.25 291 HIS A O 1
ATOM 2328 N N . LYS A 1 292 ? -10.570 -7.087 4.522 1.00 89.44 292 LYS A N 1
ATOM 2329 C CA . LYS A 1 292 ? -11.910 -7.619 4.227 1.00 89.44 292 LYS A CA 1
ATOM 2330 C C . LYS A 1 292 ? -12.710 -7.924 5.487 1.00 89.44 292 LYS A C 1
ATOM 2332 O O . LYS A 1 292 ? -13.893 -8.226 5.407 1.00 89.44 292 LYS A O 1
ATOM 2337 N N . LYS A 1 293 ? -12.069 -7.903 6.652 1.00 86.38 293 LYS A N 1
ATOM 2338 C CA . LYS A 1 293 ? -12.675 -8.253 7.940 1.00 86.38 293 LYS A CA 1
ATOM 2339 C C . LYS A 1 293 ? -12.916 -7.002 8.770 1.00 86.38 293 LYS A C 1
ATOM 2341 O O . LYS A 1 293 ? -12.372 -5.941 8.472 1.00 86.38 293 LYS A O 1
ATOM 2346 N N . ALA A 1 294 ? -13.710 -7.130 9.826 1.00 89.00 294 ALA A N 1
ATOM 2347 C CA . ALA A 1 294 ? -13.938 -6.017 10.735 1.00 89.00 294 ALA A CA 1
ATOM 2348 C C . ALA A 1 294 ? -12.623 -5.612 11.426 1.00 89.00 294 ALA A C 1
ATOM 2350 O O . ALA A 1 294 ? -11.989 -6.435 12.096 1.00 89.00 294 ALA A O 1
ATOM 2351 N N . LEU A 1 295 ? -12.237 -4.344 11.273 1.00 92.69 295 LEU A N 1
ATOM 2352 C CA . LEU A 1 295 ? -11.090 -3.730 11.939 1.00 92.69 295 LEU A CA 1
ATOM 2353 C C . LEU A 1 295 ? -11.533 -2.983 13.194 1.00 92.69 295 LEU A C 1
ATOM 2355 O O . LEU A 1 295 ? -12.284 -2.009 13.119 1.00 92.69 295 LEU A O 1
ATOM 2359 N N . ILE A 1 296 ? -11.032 -3.404 14.352 1.00 93.44 296 ILE A N 1
ATOM 2360 C CA . ILE A 1 296 ? -11.318 -2.749 15.632 1.00 93.44 296 ILE A CA 1
ATOM 2361 C C . ILE A 1 296 ? -10.020 -2.229 16.240 1.00 93.44 296 ILE A C 1
ATOM 2363 O O . ILE A 1 296 ? -9.062 -2.979 16.382 1.00 93.44 296 ILE A O 1
ATOM 2367 N N . ALA A 1 297 ? -9.998 -0.972 16.671 1.00 95.81 297 ALA A N 1
ATOM 2368 C CA . ALA A 1 297 ? -8.926 -0.439 17.502 1.00 95.81 297 ALA A CA 1
ATOM 2369 C C . ALA A 1 297 ? -9.404 -0.259 18.945 1.00 95.81 297 ALA A C 1
ATOM 2371 O O . ALA A 1 297 ? -10.402 0.419 19.206 1.00 95.81 297 ALA A O 1
ATOM 2372 N N . LEU A 1 298 ? -8.667 -0.855 19.880 1.00 95.12 298 LEU A N 1
ATOM 2373 C CA . LEU A 1 298 ? -8.800 -0.651 21.316 1.00 95.12 298 LEU A CA 1
ATOM 2374 C C . LEU A 1 298 ? -7.666 0.270 21.770 1.00 95.12 298 LEU A C 1
ATOM 2376 O O . LEU A 1 298 ? -6.536 -0.153 21.994 1.00 95.12 298 LEU A O 1
ATOM 2380 N N . VAL A 1 299 ? -7.966 1.558 21.880 1.00 96.19 299 VAL A N 1
ATOM 2381 C CA . VAL A 1 299 ? -6.986 2.592 22.211 1.00 96.19 299 VAL A CA 1
ATOM 2382 C C . VAL A 1 299 ? -6.912 2.737 23.731 1.00 96.19 299 VAL A C 1
ATOM 2384 O O . VAL A 1 299 ? -7.688 3.468 24.340 1.00 96.19 299 VAL A O 1
ATOM 2387 N N . ASN A 1 300 ? -5.989 2.009 24.354 1.00 91.38 300 ASN A N 1
ATOM 2388 C CA . ASN A 1 300 ? -5.782 1.937 25.806 1.00 91.38 300 ASN A CA 1
ATOM 2389 C C . ASN A 1 300 ? -5.077 3.174 26.409 1.00 91.38 300 ASN A C 1
ATOM 2391 O O . ASN A 1 300 ? -5.164 3.386 27.619 1.00 91.38 300 ASN A O 1
ATOM 2395 N N . GLY A 1 301 ? -4.434 4.013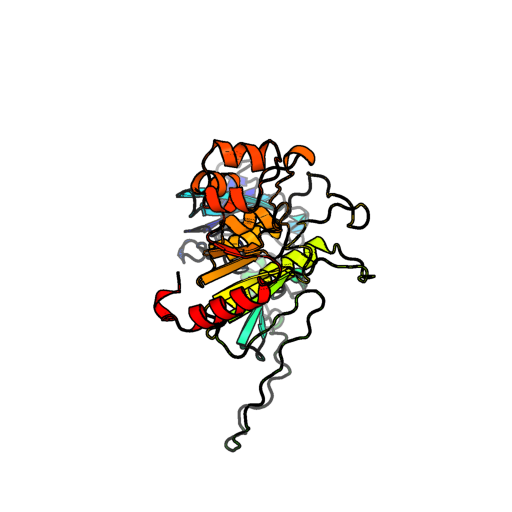 25.590 1.00 92.31 301 GLY A N 1
ATOM 2396 C CA . GLY A 1 301 ? -3.691 5.202 26.028 1.00 92.31 301 GLY A CA 1
ATOM 2397 C C . GLY A 1 301 ? -3.518 6.242 24.912 1.00 92.31 301 GLY A C 1
ATOM 2398 O O . GLY A 1 301 ? -4.322 6.261 23.978 1.00 92.31 301 GLY A O 1
ATOM 2399 N N . PRO A 1 302 ? -2.522 7.143 24.988 1.00 92.06 302 PRO A N 1
ATOM 2400 C CA . PRO A 1 302 ? -2.262 8.118 23.931 1.00 92.06 302 PRO A CA 1
ATOM 2401 C C . PRO A 1 302 ? -1.879 7.477 22.590 1.00 92.06 302 PRO A C 1
ATOM 2403 O O . PRO A 1 302 ? -1.180 6.460 22.566 1.00 92.06 302 PRO A O 1
ATOM 2406 N N . ALA A 1 303 ? -2.312 8.100 21.491 1.00 93.88 303 ALA A N 1
ATOM 2407 C CA . ALA A 1 303 ? -2.015 7.700 20.115 1.00 93.88 303 ALA A CA 1
ATOM 2408 C C . ALA A 1 303 ? -1.433 8.887 19.329 1.00 93.88 303 ALA A C 1
ATOM 2410 O O . ALA A 1 303 ? -2.067 9.942 19.219 1.00 93.88 303 ALA A O 1
ATOM 2411 N N . ILE A 1 304 ? -0.222 8.731 18.791 1.00 88.62 304 ILE A N 1
ATOM 2412 C CA . ILE A 1 304 ? 0.552 9.834 18.200 1.00 88.62 304 ILE A CA 1
ATOM 2413 C C . ILE A 1 304 ? 0.969 9.504 16.757 1.00 88.62 304 ILE A C 1
ATOM 2415 O O . ILE A 1 304 ? 1.322 8.371 16.437 1.00 88.62 304 ILE A O 1
ATOM 2419 N N . GLY A 1 305 ? 0.913 10.498 15.864 1.00 89.38 305 GLY A N 1
ATOM 2420 C CA . GLY A 1 305 ? 1.379 10.381 14.477 1.00 89.38 305 GLY A CA 1
ATOM 2421 C C . GLY A 1 305 ? 0.621 9.307 13.694 1.00 89.38 305 GLY A C 1
ATOM 2422 O O . GLY A 1 305 ? -0.612 9.285 13.718 1.00 89.38 305 GLY A O 1
ATOM 2423 N N . ILE A 1 306 ? 1.346 8.395 13.034 1.00 88.25 306 ILE A N 1
ATOM 2424 C CA . ILE A 1 306 ? 0.766 7.271 12.279 1.00 88.25 306 ILE A CA 1
ATOM 2425 C C . ILE A 1 306 ? -0.210 6.419 13.110 1.00 88.25 306 ILE A C 1
ATOM 2427 O O . ILE A 1 306 ? -1.208 5.917 12.586 1.00 88.25 306 ILE A O 1
ATOM 2431 N N . ALA A 1 307 ? 0.028 6.286 14.419 1.00 89.81 307 ALA A N 1
ATOM 2432 C CA . ALA A 1 307 ? -0.852 5.536 15.308 1.00 89.81 307 ALA A CA 1
ATOM 2433 C C . ALA A 1 307 ? -2.200 6.234 15.497 1.00 89.81 307 ALA A C 1
ATOM 2435 O O . ALA A 1 307 ? -3.203 5.567 15.706 1.00 89.81 307 ALA A O 1
ATOM 2436 N N . CYS A 1 308 ? -2.237 7.567 15.405 1.00 95.06 308 CYS A N 1
ATOM 2437 C CA . CYS A 1 308 ? -3.473 8.339 15.397 1.00 95.06 308 CYS A CA 1
ATOM 2438 C C . CYS A 1 308 ? -4.141 8.312 14.017 1.00 95.06 308 CYS A C 1
ATOM 2440 O O . CYS A 1 308 ? -5.355 8.146 13.929 1.00 95.06 308 CYS A O 1
ATOM 2442 N N . THR A 1 309 ? -3.388 8.499 12.931 1.00 95.62 309 THR A N 1
ATOM 2443 C CA . THR A 1 309 ? -3.981 8.633 11.588 1.00 95.62 309 THR A CA 1
ATOM 2444 C C . THR A 1 309 ? -4.632 7.349 11.099 1.00 95.62 309 THR A C 1
ATOM 2446 O O . THR A 1 309 ? -5.706 7.402 10.503 1.00 95.62 309 THR A O 1
ATOM 2449 N N . THR A 1 310 ? -4.042 6.195 11.407 1.00 94.69 310 THR A N 1
ATOM 2450 C CA . THR A 1 310 ? -4.581 4.888 11.005 1.00 94.69 310 THR A CA 1
ATOM 2451 C C . THR A 1 310 ? -5.867 4.500 11.732 1.00 94.69 310 THR A C 1
ATOM 2453 O O . THR A 1 310 ? -6.631 3.699 11.198 1.00 94.69 310 THR A O 1
ATOM 2456 N N . LEU A 1 311 ? -6.191 5.116 12.877 1.00 96.94 311 LEU A N 1
ATOM 2457 C CA . LEU A 1 311 ? -7.481 4.905 13.553 1.00 96.94 311 LEU A CA 1
ATOM 2458 C C . LEU A 1 311 ? -8.668 5.326 12.684 1.00 96.94 311 LEU A C 1
ATOM 2460 O O . LEU A 1 311 ? -9.724 4.709 12.762 1.00 96.94 311 LEU A O 1
ATOM 2464 N N . ALA A 1 312 ? -8.483 6.317 11.807 1.00 96.31 312 ALA A N 1
ATOM 2465 C CA . ALA A 1 312 ? -9.513 6.759 10.868 1.00 96.31 312 ALA A CA 1
ATOM 2466 C C . ALA A 1 312 ? -9.854 5.719 9.783 1.00 96.31 312 ALA A C 1
ATOM 2468 O O . ALA A 1 312 ? -10.792 5.925 9.016 1.00 96.31 312 ALA A O 1
ATOM 2469 N N . LEU A 1 313 ? -9.073 4.639 9.686 1.00 96.19 313 LEU A N 1
ATOM 2470 C CA . LEU A 1 313 ? -9.270 3.533 8.744 1.00 96.19 313 LEU A CA 1
ATOM 2471 C C . LEU A 1 313 ? -9.931 2.317 9.405 1.00 96.19 313 LEU A C 1
ATOM 2473 O O . LEU A 1 313 ? -10.244 1.345 8.721 1.00 96.19 313 LEU A O 1
ATOM 2477 N N . MET A 1 314 ? -10.117 2.358 10.725 1.00 95.44 314 MET A N 1
ATOM 2478 C CA . MET A 1 314 ? -10.732 1.283 11.496 1.00 95.44 314 MET A CA 1
ATOM 2479 C C . MET A 1 314 ? -12.256 1.382 11.407 1.00 95.44 314 MET A C 1
ATOM 2481 O O . MET A 1 314 ? -12.816 2.477 11.390 1.00 95.44 314 MET A O 1
ATOM 2485 N N . ASP A 1 315 ? -12.941 0.241 11.428 1.00 93.44 315 ASP A N 1
ATOM 2486 C CA . ASP A 1 315 ? -14.410 0.202 11.445 1.00 93.44 315 ASP A CA 1
ATOM 2487 C C . ASP A 1 315 ? -14.979 0.620 12.796 1.00 93.44 315 ASP A C 1
ATOM 2489 O O . ASP A 1 315 ? -16.083 1.160 12.895 1.00 93.44 315 ASP A O 1
ATOM 2493 N N . HIS A 1 316 ? -14.230 0.339 13.861 1.00 93.31 316 HIS A N 1
ATOM 2494 C CA . HIS A 1 316 ? -14.656 0.627 15.214 1.00 93.31 316 HIS A CA 1
ATOM 2495 C C . HIS A 1 316 ? -13.471 1.045 16.079 1.00 93.31 316 HIS A C 1
ATOM 2497 O O . HIS A 1 316 ? -12.549 0.268 16.315 1.00 93.31 316 HIS A O 1
ATOM 2503 N N . VAL A 1 317 ? -13.514 2.274 16.586 1.00 97.75 317 VAL A N 1
ATOM 2504 C CA . VAL A 1 317 ? -12.501 2.809 17.502 1.00 97.75 317 VAL A CA 1
ATOM 2505 C C . VAL A 1 317 ? -13.123 2.937 18.889 1.00 97.75 317 VAL A C 1
ATOM 2507 O O . VAL A 1 317 ? -14.068 3.715 19.081 1.00 97.75 317 VAL A O 1
ATOM 2510 N N . ILE A 1 318 ? -12.621 2.155 19.843 1.00 97.50 318 ILE A N 1
ATOM 2511 C CA . ILE A 1 318 ? -13.008 2.184 21.259 1.00 97.50 318 ILE A CA 1
ATOM 2512 C C . ILE A 1 318 ? -11.820 2.722 22.046 1.00 97.50 318 ILE A C 1
ATOM 2514 O O . ILE A 1 318 ? -10.717 2.190 21.940 1.00 97.50 318 ILE A O 1
ATOM 2518 N N . ILE A 1 319 ? -12.042 3.764 22.839 1.00 98.12 319 ILE A N 1
ATOM 2519 C CA . ILE A 1 319 ? -10.961 4.517 23.480 1.00 98.12 319 ILE A CA 1
ATOM 2520 C C . ILE A 1 319 ? -11.092 4.508 25.001 1.00 98.12 319 ILE A C 1
ATOM 2522 O O . ILE A 1 319 ? -12.197 4.481 25.551 1.00 98.12 319 ILE A O 1
ATOM 2526 N N . SER A 1 320 ? -9.951 4.534 25.674 1.00 97.44 320 SER A N 1
ATOM 2527 C CA . SER A 1 320 ? -9.842 4.820 27.098 1.00 97.44 320 SER A CA 1
ATOM 2528 C C . SER A 1 320 ? -10.115 6.307 27.347 1.00 97.44 320 SER A C 1
ATOM 2530 O O . SER A 1 320 ? -9.774 7.157 26.523 1.00 97.44 320 SER A O 1
ATOM 2532 N N . ASP A 1 321 ? -10.688 6.660 28.495 1.00 96.56 321 ASP A N 1
ATOM 2533 C CA . ASP A 1 321 ? -10.837 8.065 28.902 1.00 96.56 321 ASP A CA 1
ATOM 2534 C C . ASP A 1 321 ? -9.504 8.769 29.213 1.00 96.56 321 ASP A C 1
ATOM 2536 O O . ASP A 1 321 ? -9.454 9.999 29.259 1.00 96.56 321 ASP A O 1
ATOM 2540 N N . LYS A 1 322 ? -8.417 8.001 29.344 1.00 95.00 322 LYS A N 1
ATOM 2541 C CA . LYS A 1 322 ? -7.031 8.485 29.453 1.00 95.00 322 LYS A CA 1
ATOM 2542 C C . LYS A 1 322 ? -6.388 8.801 28.090 1.00 95.00 322 LYS A C 1
ATOM 2544 O O . LYS A 1 322 ? -5.305 9.385 28.043 1.00 95.00 322 LYS A O 1
ATOM 2549 N N . SER A 1 323 ? -7.009 8.411 26.977 1.00 96.44 323 SER A N 1
ATOM 2550 C CA . SER A 1 323 ? -6.442 8.613 25.640 1.00 96.44 323 SER A CA 1
ATOM 2551 C C . SER A 1 323 ? -6.413 10.087 25.227 1.00 96.44 323 SER A C 1
ATOM 2553 O O . SER A 1 323 ? -7.304 10.878 25.536 1.00 96.44 323 SER A O 1
ATOM 2555 N N . TYR A 1 324 ? -5.396 10.450 24.452 1.00 96.25 324 TYR A N 1
ATOM 2556 C CA . TYR A 1 324 ? -5.381 11.677 23.664 1.00 96.25 324 TYR A CA 1
ATOM 2557 C C . TYR A 1 324 ? -4.709 11.413 22.319 1.00 96.25 324 TYR A C 1
ATOM 2559 O O . TYR A 1 324 ? -3.952 10.452 22.164 1.00 96.25 324 TYR A O 1
ATOM 2567 N N . PHE A 1 325 ? -4.984 12.288 21.361 1.00 97.88 325 PHE A N 1
ATOM 2568 C CA . PHE A 1 325 ? -4.586 12.146 19.968 1.00 97.88 325 PHE A CA 1
ATOM 2569 C C . PHE A 1 325 ? -3.759 13.354 19.538 1.00 97.88 325 PHE A C 1
ATOM 2571 O O . PHE A 1 325 ? -4.115 14.494 19.848 1.00 97.88 325 PHE A O 1
ATOM 2578 N N . LEU A 1 326 ? -2.641 13.109 18.854 1.00 93.38 326 LEU A N 1
ATOM 2579 C CA . LEU A 1 326 ? -1.721 14.159 18.415 1.00 93.38 326 LEU A CA 1
ATOM 2580 C C . LEU A 1 326 ? -1.076 13.805 17.071 1.00 93.38 326 LEU A C 1
ATOM 2582 O O . LEU A 1 326 ? -0.586 12.695 16.889 1.00 93.38 326 LEU A O 1
ATOM 2586 N N . CYS A 1 327 ? -1.023 14.766 16.151 1.00 93.25 327 CYS A N 1
ATOM 2587 C CA . CYS A 1 327 ? -0.402 14.619 14.833 1.00 93.25 327 CYS A CA 1
ATOM 2588 C C . CYS A 1 327 ? 0.634 15.739 14.598 1.00 93.25 327 CYS A C 1
ATOM 2590 O O . CYS A 1 327 ? 0.302 16.764 14.004 1.00 93.25 327 CYS A O 1
ATOM 2592 N N . PRO A 1 328 ? 1.888 15.593 15.066 1.00 86.25 328 PRO A N 1
ATOM 2593 C CA . PRO A 1 328 ? 2.879 16.675 15.078 1.00 86.25 328 PRO A CA 1
ATOM 2594 C C . PRO A 1 328 ? 3.590 16.889 13.725 1.00 86.25 328 PRO A C 1
ATOM 2596 O O . PRO A 1 328 ? 4.771 17.222 13.690 1.00 86.25 328 PRO A O 1
ATOM 2599 N N . PHE A 1 329 ? 2.899 16.715 12.592 1.00 83.00 329 PHE A N 1
ATOM 2600 C CA . PHE A 1 329 ? 3.514 16.725 11.255 1.00 83.00 329 PHE A CA 1
ATOM 2601 C C . PHE A 1 329 ? 4.269 18.020 10.952 1.00 83.00 329 PHE A C 1
ATOM 2603 O O . PHE A 1 329 ? 5.439 17.990 10.577 1.00 83.00 329 PHE A O 1
ATOM 2610 N N . THR A 1 330 ? 3.626 19.165 11.181 1.00 82.44 330 THR A N 1
ATOM 2611 C CA . THR A 1 330 ? 4.203 20.486 10.900 1.00 82.44 330 THR A CA 1
ATOM 2612 C C . THR A 1 330 ? 5.385 20.828 11.802 1.00 82.44 330 THR A C 1
ATOM 2614 O O . THR A 1 330 ? 6.262 21.576 11.380 1.00 82.44 330 THR A O 1
ATOM 2617 N N . GLN A 1 331 ? 5.462 20.242 13.001 1.00 81.81 331 GLN A N 1
ATOM 2618 C CA . GLN A 1 331 ? 6.604 20.408 13.908 1.00 81.81 331 GLN A CA 1
ATOM 2619 C C . GLN A 1 331 ? 7.860 19.699 13.380 1.00 81.81 331 GLN A C 1
ATOM 2621 O O . GLN A 1 331 ? 8.968 20.165 13.627 1.00 81.81 331 GLN A O 1
ATOM 2626 N N . PHE A 1 332 ? 7.681 18.618 12.614 1.00 75.38 332 PHE A N 1
ATOM 2627 C CA . PHE A 1 332 ? 8.759 17.848 11.986 1.00 75.38 332 PHE A CA 1
ATOM 2628 C C . PHE A 1 332 ? 8.929 18.135 10.484 1.00 75.38 332 PHE A C 1
ATOM 2630 O O . PHE A 1 332 ? 9.726 17.477 9.824 1.00 75.38 332 PHE A O 1
ATOM 2637 N N . GLY A 1 333 ? 8.191 19.098 9.917 1.00 76.69 333 GLY A N 1
ATOM 2638 C CA . GLY A 1 333 ? 8.243 19.405 8.480 1.00 76.69 333 GLY A CA 1
ATOM 2639 C C . GLY A 1 333 ? 7.675 18.300 7.577 1.00 76.69 333 GLY A C 1
ATOM 2640 O O . GLY A 1 333 ? 8.010 18.235 6.397 1.00 76.69 333 GLY A O 1
ATOM 2641 N N . LEU A 1 334 ? 6.820 17.430 8.120 1.00 77.50 334 LEU A N 1
ATOM 2642 C CA . LEU A 1 334 ? 6.218 16.301 7.414 1.00 77.50 334 LEU A CA 1
ATOM 2643 C C . LEU A 1 334 ? 4.832 16.654 6.859 1.00 77.50 334 LEU A C 1
ATOM 2645 O O . LEU A 1 334 ? 4.133 17.536 7.361 1.00 77.50 334 LEU A O 1
ATOM 2649 N N . CYS A 1 335 ? 4.412 15.920 5.829 1.00 84.00 335 CYS A N 1
ATOM 2650 C CA . CYS A 1 335 ? 3.028 15.936 5.355 1.00 84.00 335 CYS A CA 1
ATOM 2651 C C . CYS A 1 335 ? 2.176 14.912 6.128 1.00 84.00 335 CYS A C 1
ATOM 2653 O O . CYS A 1 335 ? 2.714 13.890 6.559 1.00 84.00 335 CYS A O 1
ATOM 2655 N N . PRO A 1 336 ? 0.851 15.124 6.255 1.00 84.38 336 PRO A N 1
ATOM 2656 C CA . PRO A 1 336 ? -0.044 14.126 6.833 1.00 84.38 336 PRO A CA 1
ATOM 2657 C C . PRO A 1 336 ? 0.007 12.782 6.092 1.00 84.38 336 PRO A C 1
ATOM 2659 O O . PRO A 1 336 ? -0.009 12.727 4.861 1.00 84.38 336 PRO A O 1
ATOM 2662 N N . GLU A 1 337 ? 0.018 11.692 6.855 1.00 88.38 337 GLU A N 1
ATOM 2663 C CA . GLU A 1 337 ? 0.089 10.307 6.365 1.00 88.38 337 GLU A CA 1
ATOM 2664 C C . GLU A 1 337 ? -1.172 9.498 6.731 1.00 88.38 337 GLU A C 1
ATOM 2666 O O . GLU A 1 337 ? -2.141 10.047 7.259 1.00 88.38 337 GLU A O 1
ATOM 2671 N N . GLY A 1 338 ? -1.211 8.198 6.414 1.00 88.00 338 GLY A N 1
ATOM 2672 C CA . GLY A 1 338 ? -2.340 7.321 6.776 1.00 88.00 338 GLY A CA 1
ATOM 2673 C C . GLY A 1 338 ? -3.681 7.713 6.136 1.00 88.00 338 GLY A C 1
ATOM 2674 O O . GLY A 1 338 ? -4.733 7.431 6.695 1.00 88.00 338 GLY A O 1
ATOM 2675 N N . ALA A 1 339 ? -3.644 8.428 5.002 1.00 93.00 339 ALA A N 1
ATOM 2676 C CA . ALA A 1 339 ? -4.802 9.056 4.350 1.00 93.00 339 ALA A CA 1
ATOM 2677 C C . ALA A 1 339 ? -5.562 10.097 5.212 1.00 93.00 339 ALA A C 1
ATOM 2679 O O . ALA A 1 339 ? -6.674 10.497 4.861 1.00 93.00 339 ALA A O 1
ATOM 2680 N N . SER A 1 340 ? -4.950 10.589 6.297 1.00 94.31 340 SER A N 1
ATOM 2681 C CA . SER A 1 340 ? -5.588 11.492 7.273 1.00 94.31 340 SER A CA 1
ATOM 2682 C C . SER A 1 340 ? -6.052 12.832 6.708 1.00 94.31 340 SER A C 1
ATOM 2684 O O . SER A 1 340 ? -7.053 13.365 7.179 1.00 94.31 340 SER A O 1
ATOM 2686 N N . SER A 1 341 ? -5.400 13.358 5.666 1.00 92.19 341 SER A N 1
ATOM 2687 C CA . SER A 1 341 ? -5.842 14.587 4.987 1.00 92.19 341 SER A CA 1
ATOM 2688 C C . SER A 1 341 ? -7.231 14.461 4.354 1.00 92.19 341 SER A C 1
ATOM 2690 O O . SER A 1 341 ? -7.910 15.466 4.177 1.00 92.19 341 SER A O 1
ATOM 2692 N N . HIS A 1 342 ? -7.663 13.239 4.037 1.00 94.62 342 HIS A N 1
ATOM 2693 C CA . HIS A 1 342 ? -8.999 12.954 3.525 1.00 94.62 342 HIS A CA 1
ATOM 2694 C C . HIS A 1 342 ? -9.926 12.416 4.620 1.00 94.62 342 HIS A C 1
ATOM 2696 O O . HIS A 1 342 ? -11.051 12.886 4.779 1.00 94.62 342 HIS A O 1
ATOM 2702 N N . THR A 1 343 ? -9.466 11.431 5.395 1.00 96.56 343 THR A N 1
ATOM 2703 C CA . THR A 1 343 ? -10.329 10.716 6.343 1.00 96.56 343 THR A CA 1
ATOM 2704 C C . THR A 1 343 ? -10.705 11.564 7.552 1.00 96.56 343 THR A C 1
ATOM 2706 O O . THR A 1 343 ? -11.852 11.498 7.992 1.00 96.56 343 THR A O 1
ATOM 2709 N N . PHE A 1 344 ? -9.810 12.419 8.058 1.00 97.19 344 PHE A N 1
ATOM 2710 C CA . PHE A 1 344 ? -10.148 13.284 9.190 1.00 97.19 344 PHE A CA 1
ATOM 2711 C C . PHE A 1 344 ? -11.244 14.278 8.818 1.00 97.19 344 PHE A C 1
ATOM 2713 O O . PHE A 1 344 ? -12.215 14.397 9.557 1.00 97.19 344 PHE A O 1
ATOM 2720 N N . GLU A 1 345 ? -11.152 14.953 7.669 1.00 95.12 345 GLU A N 1
ATOM 2721 C CA . GLU A 1 345 ? -12.188 15.912 7.266 1.00 95.12 345 GLU A CA 1
ATOM 2722 C C . GLU A 1 345 ? -13.569 15.255 7.147 1.00 95.12 345 GLU A C 1
ATOM 2724 O O . GLU A 1 345 ? -14.553 15.837 7.605 1.00 95.12 345 GLU A O 1
ATOM 2729 N N . ASN A 1 346 ? -13.633 14.030 6.615 1.00 95.19 346 ASN A N 1
ATOM 2730 C CA . ASN A 1 346 ? -14.880 13.271 6.500 1.00 95.19 346 ASN A CA 1
ATOM 2731 C C . ASN A 1 346 ? -15.469 12.858 7.858 1.00 95.19 346 ASN A C 1
ATOM 2733 O O . ASN A 1 346 ? -16.685 12.739 7.976 1.00 95.19 346 ASN A O 1
ATOM 2737 N N . ILE A 1 347 ? -14.626 12.628 8.868 1.00 96.12 347 ILE A N 1
ATOM 2738 C CA . ILE A 1 347 ? -15.053 12.166 10.194 1.00 96.12 347 ILE A CA 1
ATOM 2739 C C . ILE A 1 347 ? -15.413 13.341 11.109 1.00 96.12 347 ILE A C 1
ATOM 2741 O O . ILE A 1 347 ? -16.520 13.400 11.632 1.00 96.12 347 ILE A O 1
ATOM 2745 N N . MET A 1 348 ? -14.487 14.287 11.298 1.00 95.12 348 MET A N 1
ATOM 2746 C CA . MET A 1 348 ? -14.587 15.342 12.320 1.00 95.12 348 MET A CA 1
ATOM 2747 C C . MET A 1 348 ? -14.824 16.747 11.746 1.00 95.12 348 MET A C 1
ATOM 2749 O O . MET A 1 348 ? -14.927 17.720 12.498 1.00 95.12 348 MET A O 1
ATOM 2753 N N . GLY A 1 349 ? -14.895 16.875 10.419 1.00 95.75 349 GLY A N 1
ATOM 2754 C CA . GLY A 1 349 ? -15.025 18.149 9.723 1.00 95.75 349 GLY A CA 1
ATOM 2755 C C . GLY A 1 349 ? -13.717 18.941 9.637 1.00 95.75 349 GLY A C 1
ATOM 2756 O O . GLY A 1 349 ? -12.774 18.765 10.412 1.00 95.75 349 GLY A O 1
ATOM 2757 N N . ARG A 1 350 ? -13.678 19.883 8.688 1.00 96.19 350 ARG A N 1
ATOM 2758 C CA . ARG A 1 350 ? -12.477 20.660 8.332 1.00 96.19 350 ARG A CA 1
ATOM 2759 C C . ARG A 1 350 ? -11.826 21.395 9.507 1.00 96.19 350 ARG A C 1
ATOM 2761 O O . ARG A 1 350 ? -10.605 21.442 9.595 1.00 96.19 350 ARG A O 1
ATOM 2768 N N . ALA A 1 351 ? -12.624 21.984 10.398 1.00 96.25 351 ALA A N 1
ATOM 2769 C CA . ALA A 1 351 ? -12.098 22.782 11.506 1.00 96.25 351 ALA A CA 1
ATOM 2770 C C . ALA A 1 351 ? -11.284 21.928 12.490 1.00 96.25 351 ALA A C 1
ATOM 2772 O O . ALA A 1 351 ? -10.134 22.254 12.779 1.00 96.25 351 ALA A O 1
ATOM 2773 N N . LYS A 1 352 ? -11.850 20.806 12.957 1.00 95.81 352 LYS A N 1
ATOM 2774 C CA . LYS A 1 352 ? -11.163 19.917 13.903 1.00 95.81 352 LYS A CA 1
ATOM 2775 C C . LYS A 1 352 ? -10.014 19.161 13.227 1.00 95.81 352 LYS A C 1
ATOM 2777 O O . LYS A 1 352 ? -8.950 19.041 13.829 1.00 95.81 352 LYS A O 1
ATOM 2782 N N . ALA A 1 353 ? -10.182 18.756 11.964 1.00 96.69 353 ALA A N 1
ATOM 2783 C CA . ALA A 1 353 ? -9.108 18.151 11.175 1.00 96.69 353 ALA A CA 1
ATOM 2784 C C . ALA A 1 353 ? -7.899 19.095 11.030 1.00 96.69 353 ALA A C 1
ATOM 2786 O O . ALA A 1 353 ? -6.761 18.668 11.214 1.00 96.69 353 ALA A O 1
ATOM 2787 N N . GLY A 1 354 ? -8.134 20.389 10.777 1.00 96.06 354 GLY A N 1
ATOM 2788 C CA . GLY A 1 354 ? -7.084 21.408 10.715 1.00 96.06 354 GLY A CA 1
ATOM 2789 C C . GLY A 1 354 ? -6.356 21.606 12.048 1.00 96.06 354 GLY A C 1
ATOM 2790 O O . GLY A 1 354 ? -5.126 21.591 12.067 1.00 96.06 354 GLY A O 1
ATOM 2791 N N . SER A 1 355 ? -7.092 21.727 13.161 1.00 96.50 355 SER A N 1
ATOM 2792 C CA . SER A 1 355 ? -6.509 21.785 14.515 1.00 96.50 355 SER A CA 1
ATOM 2793 C C . SER A 1 355 ? -5.555 20.618 14.778 1.00 96.50 355 SER A C 1
ATOM 2795 O O . SER A 1 355 ? -4.417 20.832 15.191 1.00 96.50 355 SER A O 1
ATOM 2797 N N . LEU A 1 356 ? -5.987 19.389 14.482 1.00 96.00 356 LEU A N 1
ATOM 2798 C CA . LEU A 1 356 ? -5.197 18.191 14.755 1.00 96.00 356 LEU A CA 1
ATOM 2799 C C . LEU A 1 356 ? -4.008 18.027 13.794 1.00 96.00 356 LEU A C 1
ATOM 2801 O O . LEU A 1 356 ? -2.898 17.776 14.252 1.00 96.00 356 LEU A O 1
ATOM 2805 N N . ALA A 1 357 ? -4.218 18.155 12.478 1.00 93.00 357 ALA A N 1
ATOM 2806 C CA . ALA A 1 357 ? -3.220 17.784 11.468 1.00 93.00 357 ALA A CA 1
ATOM 2807 C C . ALA A 1 357 ? -2.302 18.935 11.018 1.00 93.00 357 ALA A C 1
ATOM 2809 O O . ALA A 1 357 ? -1.148 18.685 10.674 1.00 93.00 357 ALA A O 1
ATOM 2810 N N . LEU A 1 358 ? -2.789 20.183 10.998 1.00 92.69 358 LEU A N 1
ATOM 2811 C CA . LEU A 1 358 ? -1.993 21.353 10.589 1.00 92.69 358 LEU A CA 1
ATOM 2812 C C . LEU A 1 358 ? -1.378 22.064 11.795 1.00 92.69 358 LEU A C 1
ATOM 2814 O O . LEU A 1 358 ? -0.200 22.420 11.768 1.00 92.69 358 LEU A O 1
ATOM 2818 N N . PHE A 1 359 ? -2.162 22.263 12.856 1.00 94.50 359 PHE A N 1
ATOM 2819 C CA . PHE A 1 359 ? -1.721 23.002 14.043 1.00 94.50 359 PHE A CA 1
ATOM 2820 C C . PHE A 1 359 ? -1.173 22.109 15.161 1.00 94.50 359 PHE A C 1
ATOM 2822 O O . PHE A 1 359 ? -0.677 22.634 16.156 1.00 94.50 359 PHE A O 1
ATOM 2829 N N . ALA A 1 360 ? -1.210 20.782 14.983 1.00 93.38 360 ALA A N 1
ATOM 2830 C CA . ALA A 1 360 ? -0.735 19.807 15.963 1.00 93.38 360 ALA A CA 1
ATOM 2831 C C . ALA A 1 360 ? -1.338 20.027 17.367 1.00 93.38 360 ALA A C 1
ATOM 2833 O O . ALA A 1 360 ? -0.673 19.830 18.387 1.00 93.38 360 ALA A O 1
ATOM 2834 N N . GLU A 1 361 ? -2.600 20.455 17.433 1.00 96.12 361 GLU A N 1
ATOM 2835 C CA . GLU A 1 361 ? -3.323 20.594 18.693 1.00 96.12 361 GLU A CA 1
ATOM 2836 C C . GLU A 1 361 ? -3.725 19.210 19.211 1.00 96.12 361 GLU A C 1
ATOM 2838 O O . GLU A 1 361 ? -4.197 18.351 18.462 1.00 96.12 361 GLU A O 1
ATOM 2843 N N . LYS A 1 362 ? -3.545 18.986 20.517 1.00 95.56 362 LYS A N 1
ATOM 2844 C CA . LYS A 1 362 ? -3.976 17.741 21.160 1.00 95.56 362 LYS A CA 1
ATOM 2845 C C . LYS A 1 362 ? -5.500 17.656 21.154 1.00 95.56 362 LYS A C 1
ATOM 2847 O O . LYS A 1 362 ? -6.166 18.588 21.596 1.00 95.56 362 LYS A O 1
ATOM 2852 N N . MET A 1 363 ? -6.028 16.509 20.742 1.00 97.69 363 MET A N 1
ATOM 2853 C CA . MET A 1 363 ? -7.447 16.175 20.851 1.00 97.69 363 MET A CA 1
ATOM 2854 C C . MET A 1 363 ? -7.653 15.191 22.007 1.00 97.69 363 MET A C 1
ATOM 2856 O O . MET A 1 363 ? -7.049 14.119 22.040 1.00 97.69 363 MET A O 1
ATOM 2860 N N . SER A 1 364 ? -8.487 15.564 22.974 1.00 97.94 364 SER A N 1
ATOM 2861 C CA . SER A 1 364 ? -8.830 14.726 24.132 1.00 97.94 364 SER A CA 1
ATOM 2862 C C . SER A 1 364 ? -9.732 13.543 23.758 1.00 97.94 364 SER A C 1
ATOM 2864 O O . SER A 1 364 ? -10.384 13.553 22.711 1.00 97.94 364 SER A O 1
ATOM 2866 N N . ALA A 1 365 ? -9.828 12.537 24.635 1.00 97.69 365 ALA A N 1
ATOM 2867 C CA . ALA A 1 365 ? -10.761 11.421 24.468 1.00 97.69 365 ALA A CA 1
ATOM 2868 C C . ALA A 1 365 ? -12.219 11.892 24.297 1.00 97.69 365 ALA A C 1
ATOM 2870 O O . ALA A 1 365 ? -12.950 11.397 23.439 1.00 97.69 365 ALA A O 1
ATOM 2871 N N . GLN A 1 366 ? -12.645 12.885 25.079 1.00 98.12 366 GLN A N 1
ATOM 2872 C CA . GLN A 1 366 ? -14.001 13.429 25.020 1.00 98.12 366 GLN A CA 1
ATOM 2873 C C . GLN A 1 366 ? -14.267 14.130 23.688 1.00 98.12 366 GLN A C 1
ATOM 2875 O O . GLN A 1 366 ? -15.328 13.923 23.104 1.00 98.12 366 GLN A O 1
ATOM 2880 N N . GLU A 1 367 ? -13.317 14.915 23.179 1.00 97.69 367 GLU A N 1
ATOM 2881 C CA . GLU A 1 367 ? -13.451 15.542 21.861 1.00 97.69 367 GLU A CA 1
ATOM 2882 C C . GLU A 1 367 ? -13.487 14.505 20.739 1.00 97.69 367 GLU A C 1
ATOM 2884 O O . GLU A 1 367 ? -14.331 14.621 19.855 1.00 97.69 367 GLU A O 1
ATOM 2889 N N . ALA A 1 368 ? -12.628 13.481 20.799 1.00 97.94 368 ALA A N 1
ATOM 2890 C CA . ALA A 1 368 ? -12.604 12.387 19.830 1.00 97.94 368 ALA A CA 1
ATOM 2891 C C . ALA A 1 368 ? -13.950 11.648 19.766 1.00 97.94 368 ALA A C 1
ATOM 2893 O O . ALA A 1 368 ? -14.435 11.316 18.686 1.00 97.94 368 ALA A O 1
ATOM 2894 N N . PHE A 1 369 ? -14.587 11.424 20.916 1.00 97.69 369 PHE A N 1
ATOM 2895 C CA . PHE A 1 369 ? -15.930 10.853 20.976 1.00 97.69 369 PHE A CA 1
ATOM 2896 C C . PHE A 1 369 ? -16.993 11.816 20.419 1.00 97.69 369 PHE A C 1
ATOM 2898 O O . PHE A 1 369 ? -17.831 11.422 19.612 1.00 97.69 369 PHE A O 1
ATOM 2905 N N . GLN A 1 370 ? -16.950 13.095 20.805 1.00 97.19 370 GLN A N 1
ATOM 2906 C CA . GLN A 1 370 ? -17.927 14.104 20.373 1.00 97.19 370 GLN A CA 1
ATOM 2907 C C . GLN A 1 370 ? -17.893 14.378 18.867 1.00 97.19 370 GLN A C 1
ATOM 2909 O O . GLN A 1 370 ? -18.939 14.642 18.277 1.00 97.19 370 GLN A O 1
ATOM 2914 N N . CYS A 1 371 ? -16.713 14.330 18.245 1.00 94.69 371 CYS A N 1
ATOM 2915 C CA . CYS A 1 371 ? -16.554 14.559 16.811 1.00 94.69 371 CYS A CA 1
ATOM 2916 C C . CYS A 1 371 ? -16.722 13.290 15.963 1.00 94.69 371 CYS A C 1
ATOM 2918 O O . CYS A 1 371 ? -16.530 13.356 14.755 1.00 94.69 371 CYS A O 1
ATOM 2920 N N . GLY A 1 372 ? -17.063 12.147 16.571 1.00 94.75 372 GLY A N 1
ATOM 2921 C CA . GLY A 1 372 ? -17.277 10.882 15.863 1.00 94.75 372 GLY A CA 1
ATOM 2922 C C . GLY A 1 372 ? -15.999 10.139 15.461 1.00 94.75 372 GLY A C 1
ATOM 2923 O O . GLY A 1 372 ? -16.088 9.112 14.797 1.00 94.75 372 GLY A O 1
ATOM 2924 N N . PHE A 1 373 ? -14.820 10.610 15.881 1.00 96.81 373 PHE A N 1
ATOM 2925 C CA . PHE A 1 373 ? -13.544 9.919 15.662 1.00 96.81 373 PHE A CA 1
ATOM 2926 C C . PHE A 1 373 ? -13.432 8.617 16.461 1.00 96.81 373 PHE A C 1
ATOM 2928 O O . PHE A 1 373 ? -12.830 7.648 16.005 1.00 96.81 373 PHE A O 1
ATOM 2935 N N . ALA A 1 374 ? -14.053 8.579 17.639 1.00 97.50 374 ALA A N 1
ATOM 2936 C CA . ALA A 1 374 ? -14.219 7.378 18.437 1.00 97.50 374 ALA A CA 1
ATOM 2937 C C . ALA A 1 374 ? -15.699 7.063 18.637 1.00 97.50 374 ALA A C 1
ATOM 2939 O O . ALA A 1 374 ? -16.520 7.934 18.910 1.00 97.50 374 ALA A O 1
ATOM 2940 N N . SER A 1 375 ? -16.027 5.780 18.564 1.00 94.56 375 SER A N 1
ATOM 2941 C CA . SER A 1 375 ? -17.399 5.286 18.703 1.00 94.56 375 SER A CA 1
ATOM 2942 C C . SER A 1 375 ? -17.833 5.081 20.156 1.00 94.56 375 SER A C 1
ATOM 2944 O O . SER A 1 375 ? -19.027 5.067 20.457 1.00 94.56 375 SER A O 1
ATOM 2946 N N . LYS A 1 376 ? -16.870 4.887 21.065 1.00 96.31 376 LYS A N 1
ATOM 2947 C CA . LYS A 1 376 ? -17.117 4.635 22.484 1.00 96.31 376 LYS A CA 1
ATOM 2948 C C . LYS A 1 376 ? -15.911 5.038 23.324 1.00 96.31 376 LYS A C 1
ATOM 2950 O O . LYS A 1 376 ? -14.781 4.733 22.958 1.00 96.31 376 LYS A O 1
ATOM 2955 N N . ILE A 1 377 ? -16.185 5.653 24.470 1.00 97.31 377 ILE A N 1
ATOM 2956 C CA . ILE A 1 377 ? -15.217 5.939 25.532 1.00 97.31 377 ILE A CA 1
ATOM 2957 C C . ILE A 1 377 ? -15.507 5.038 26.739 1.00 97.31 377 ILE A C 1
ATOM 2959 O O . ILE A 1 377 ? -16.670 4.856 27.112 1.00 97.31 377 ILE A O 1
ATOM 2963 N N . ILE A 1 378 ? -14.472 4.434 27.320 1.00 96.31 378 ILE A N 1
ATOM 2964 C CA . ILE A 1 378 ? -14.566 3.548 28.489 1.00 96.31 378 ILE A CA 1
ATOM 2965 C C . ILE A 1 378 ? -13.560 4.023 29.550 1.00 96.31 378 ILE A C 1
ATOM 2967 O O . ILE A 1 378 ? -12.416 4.303 29.190 1.00 96.31 378 ILE A O 1
ATOM 2971 N N . PRO A 1 379 ? -13.946 4.092 30.840 1.00 96.81 379 PRO A N 1
ATOM 2972 C CA . PRO A 1 379 ? -13.012 4.371 31.928 1.00 96.81 379 PRO A CA 1
ATOM 2973 C C . PRO A 1 379 ? -11.794 3.442 31.913 1.00 96.81 379 PRO A C 1
ATOM 2975 O O . PRO A 1 379 ? -11.946 2.223 31.789 1.00 96.81 379 PRO A O 1
ATOM 2978 N N . HIS A 1 380 ? -10.595 4.013 32.023 1.00 94.38 380 HIS A N 1
ATOM 2979 C CA . HIS A 1 380 ? -9.335 3.285 31.856 1.00 94.38 380 HIS A CA 1
ATOM 2980 C C . HIS A 1 380 ? -9.204 2.065 32.783 1.00 94.38 380 HIS A C 1
ATOM 2982 O O . HIS A 1 380 ? -8.781 0.997 32.347 1.00 94.38 380 HIS A O 1
ATOM 2988 N N . ASP A 1 381 ? -9.644 2.200 34.035 1.00 92.69 381 ASP A N 1
ATOM 2989 C CA . ASP A 1 381 ? -9.624 1.157 35.070 1.00 92.69 381 ASP A CA 1
ATOM 2990 C C . ASP A 1 381 ? -10.419 -0.104 34.695 1.00 92.69 381 ASP A C 1
ATOM 2992 O O . ASP A 1 381 ? -10.115 -1.200 35.165 1.00 92.69 381 ASP A O 1
ATOM 2996 N N . ARG A 1 382 ? -11.418 0.037 33.820 1.00 91.75 382 ARG A N 1
ATOM 2997 C CA . ARG A 1 382 ? -12.270 -1.059 33.336 1.00 91.75 382 ARG A CA 1
ATOM 2998 C C . ARG A 1 382 ? -12.085 -1.344 31.849 1.00 91.75 382 ARG A C 1
ATOM 3000 O O . ARG A 1 382 ? -12.786 -2.196 31.304 1.00 91.75 382 ARG A O 1
ATOM 3007 N N . PHE A 1 383 ? -11.141 -0.673 31.185 1.00 89.62 383 PHE A N 1
ATOM 3008 C CA . PHE A 1 383 ? -10.975 -0.721 29.731 1.00 89.62 383 PHE A CA 1
ATOM 3009 C C . PHE A 1 383 ? -10.774 -2.149 29.220 1.00 89.62 383 PHE A C 1
ATOM 3011 O O . PHE A 1 383 ? -11.516 -2.612 28.353 1.00 89.62 383 PHE A O 1
ATOM 3018 N N . ARG A 1 384 ? -9.822 -2.885 29.801 1.00 83.12 384 ARG A N 1
ATOM 3019 C CA . ARG A 1 384 ? -9.489 -4.258 29.389 1.00 83.12 384 ARG A CA 1
ATOM 3020 C C . ARG A 1 384 ? -10.644 -5.237 29.600 1.00 83.12 384 ARG A C 1
ATOM 3022 O O . ARG A 1 384 ? -10.926 -6.062 28.736 1.00 83.12 384 ARG A O 1
ATOM 3029 N N . GLU A 1 385 ? -11.319 -5.135 30.741 1.00 84.62 385 GLU A N 1
ATOM 3030 C CA . GLU A 1 385 ? -12.446 -6.005 31.076 1.00 84.62 385 GLU A CA 1
ATOM 3031 C C . GLU A 1 385 ? -13.646 -5.742 30.155 1.00 84.62 385 GLU A C 1
ATOM 3033 O O . GLU A 1 385 ? -14.218 -6.673 29.584 1.00 84.62 385 GLU A O 1
ATOM 3038 N N . GLU A 1 386 ? -14.039 -4.476 29.983 1.00 88.38 386 GLU A N 1
ATOM 3039 C CA . GLU A 1 386 ? -15.201 -4.124 29.166 1.00 88.38 386 GLU A CA 1
ATOM 3040 C C . GLU A 1 386 ? -14.965 -4.386 27.675 1.00 88.38 386 GLU A C 1
ATOM 3042 O O . GLU A 1 386 ? -15.876 -4.856 26.991 1.00 88.38 386 GLU A O 1
ATOM 3047 N N . THR A 1 387 ? -13.759 -4.126 27.162 1.00 88.44 387 THR A N 1
ATOM 3048 C CA . THR A 1 387 ? -13.420 -4.426 25.761 1.00 88.44 387 THR A CA 1
ATOM 3049 C C . THR A 1 387 ? -13.376 -5.927 25.493 1.00 88.44 387 THR A C 1
ATOM 3051 O O . THR A 1 387 ? -13.920 -6.355 24.479 1.00 88.44 387 THR A O 1
ATOM 3054 N N . GLY A 1 388 ? -12.861 -6.744 26.421 1.00 79.94 388 GLY A N 1
ATOM 3055 C CA . GLY A 1 388 ? -12.931 -8.207 26.323 1.00 79.94 388 GLY A CA 1
ATOM 3056 C C . GLY A 1 388 ? -14.371 -8.714 26.185 1.00 79.94 388 GLY A C 1
ATOM 3057 O O . GLY A 1 388 ? -14.690 -9.441 25.244 1.00 79.94 388 GLY A O 1
ATOM 3058 N N . LYS A 1 389 ? -15.284 -8.229 27.039 1.00 83.31 389 LYS A N 1
ATOM 3059 C CA . LYS A 1 389 ? -16.723 -8.557 26.952 1.00 83.31 389 LYS A CA 1
ATOM 3060 C C . LYS A 1 389 ? -17.355 -8.110 25.630 1.00 83.31 389 LYS A C 1
ATOM 3062 O O . LYS A 1 389 ? -18.248 -8.782 25.110 1.00 83.31 389 LYS A O 1
ATOM 3067 N N . LEU A 1 390 ? -16.933 -6.967 25.086 1.00 86.62 390 LEU A N 1
ATOM 3068 C CA . LEU A 1 390 ? -17.410 -6.486 23.786 1.00 86.62 390 LEU A CA 1
ATOM 3069 C C . LEU A 1 390 ? -16.919 -7.370 22.641 1.00 86.62 390 LEU A C 1
ATOM 3071 O O . LEU A 1 390 ? -17.725 -7.724 21.785 1.00 86.62 390 LEU A O 1
ATOM 3075 N N . LEU A 1 391 ? -15.647 -7.770 22.644 1.00 82.62 391 LEU A N 1
ATOM 3076 C CA . LEU A 1 391 ? -15.102 -8.672 21.630 1.00 82.62 391 LEU A CA 1
ATOM 3077 C C . LEU A 1 391 ? -15.790 -10.040 21.662 1.00 82.62 391 LEU A C 1
ATOM 3079 O O . LEU A 1 391 ? -16.196 -10.531 20.614 1.00 82.62 391 LEU A O 1
ATOM 3083 N N . GLU A 1 392 ? -16.033 -10.613 22.845 1.00 79.50 392 GLU A N 1
ATOM 3084 C CA . GLU A 1 392 ? -16.817 -11.853 22.987 1.00 79.50 392 GLU A CA 1
ATOM 3085 C C . GLU A 1 392 ? -18.240 -11.719 22.436 1.00 79.50 392 GLU A C 1
ATOM 3087 O O . GLU A 1 392 ? -18.806 -12.670 21.892 1.00 79.50 392 GLU A O 1
ATOM 3092 N N . LYS A 1 393 ? -18.848 -10.539 22.590 1.00 83.94 393 LYS A N 1
ATOM 3093 C CA . LYS A 1 393 ? -20.159 -10.241 22.013 1.00 83.94 393 LYS A CA 1
ATOM 3094 C C . LYS A 1 393 ? -20.078 -10.123 20.489 1.00 83.94 393 LYS A C 1
ATOM 3096 O O . LYS A 1 393 ? -20.944 -10.667 19.809 1.00 83.94 393 LYS A O 1
ATOM 3101 N N . TYR A 1 394 ? -19.079 -9.424 19.954 1.00 83.81 394 TYR A N 1
ATOM 3102 C CA . TYR A 1 394 ? -18.908 -9.218 18.512 1.00 83.81 394 TYR A CA 1
ATOM 3103 C C . TYR A 1 394 ? -18.533 -10.507 17.780 1.00 83.81 394 TYR A C 1
ATOM 3105 O O . TYR A 1 394 ? -19.034 -10.749 16.688 1.00 83.81 394 TYR A O 1
ATOM 3113 N N . ALA A 1 395 ? -17.770 -11.389 18.421 1.00 73.75 395 ALA A N 1
ATOM 3114 C CA . ALA A 1 395 ? -17.415 -12.706 17.900 1.00 73.75 395 ALA A CA 1
ATOM 3115 C C . ALA A 1 395 ? -18.619 -13.652 17.704 1.00 73.75 395 ALA A C 1
ATOM 3117 O O . ALA A 1 395 ? -18.467 -14.712 17.112 1.00 73.75 395 ALA A O 1
ATOM 3118 N N . LYS A 1 396 ? -19.811 -13.297 18.207 1.00 78.44 396 LYS A N 1
ATOM 3119 C CA . LYS A 1 396 ? -21.062 -14.056 18.016 1.00 78.44 396 LYS A CA 1
ATOM 3120 C C . LYS A 1 396 ? -21.923 -13.526 16.863 1.00 78.44 396 LYS A C 1
ATOM 3122 O O . LYS A 1 396 ? -23.013 -14.050 16.636 1.00 78.44 396 LYS A O 1
ATOM 3127 N N . LEU A 1 397 ? -21.504 -12.450 16.192 1.00 79.75 397 LEU A N 1
ATOM 3128 C CA . LEU A 1 397 ? -22.228 -11.891 15.048 1.00 79.75 397 LEU A CA 1
ATOM 3129 C C . LEU A 1 397 ? -22.131 -12.823 13.832 1.00 79.75 397 LEU A C 1
ATOM 3131 O O . LEU A 1 397 ? -21.226 -13.642 13.735 1.00 79.75 397 LEU A O 1
ATOM 3135 N N . ALA A 1 398 ? -23.076 -12.715 12.896 1.00 73.69 398 ALA A N 1
ATOM 3136 C CA . ALA A 1 398 ? -23.090 -13.564 11.707 1.00 73.69 398 ALA A CA 1
ATOM 3137 C C . ALA A 1 398 ? -21.905 -13.242 10.779 1.00 73.69 398 ALA A C 1
ATOM 3139 O O . ALA A 1 398 ? -21.877 -12.187 10.146 1.00 73.69 398 ALA A O 1
ATOM 3140 N N . HIS A 1 399 ? -20.962 -14.179 10.663 1.00 68.25 399 HIS A N 1
ATOM 3141 C CA . HIS A 1 399 ? -19.655 -13.948 10.032 1.00 68.25 399 HIS A CA 1
ATOM 3142 C C . HIS A 1 399 ? -19.733 -13.507 8.561 1.00 68.25 399 HIS A C 1
ATOM 3144 O O . HIS A 1 399 ? -18.978 -12.643 8.130 1.00 68.25 399 HIS A O 1
ATOM 3150 N N . HIS A 1 400 ? -20.680 -14.055 7.793 1.00 68.81 400 HIS A N 1
ATOM 3151 C CA . HIS A 1 400 ? -20.852 -13.727 6.372 1.00 68.81 400 HIS A CA 1
ATOM 3152 C C . HIS A 1 400 ? -21.350 -12.292 6.123 1.00 68.81 400 HIS A C 1
ATOM 3154 O O . HIS A 1 400 ? -21.291 -11.819 4.995 1.00 68.81 400 HIS A O 1
ATOM 3160 N N . VAL A 1 401 ? -21.863 -11.608 7.154 1.00 63.66 401 VAL A N 1
ATOM 3161 C CA . VAL A 1 401 ? -22.377 -10.228 7.057 1.00 63.66 401 VAL A CA 1
ATOM 3162 C C . VAL A 1 401 ? -21.330 -9.206 7.508 1.00 63.66 401 VAL A C 1
ATOM 3164 O O . VAL A 1 401 ? -21.457 -8.021 7.224 1.00 63.66 401 VAL A O 1
ATOM 3167 N N . THR A 1 402 ? -20.292 -9.644 8.222 1.00 60.38 402 THR A N 1
ATOM 3168 C CA . THR A 1 402 ? -19.242 -8.774 8.775 1.00 60.38 402 THR A CA 1
ATOM 3169 C C . THR A 1 402 ? -17.996 -8.682 7.886 1.00 60.38 402 THR A C 1
ATOM 3171 O O . THR A 1 402 ? -17.012 -8.073 8.300 1.00 60.38 402 THR A O 1
ATOM 3174 N N . GLN A 1 403 ? -18.022 -9.284 6.690 1.00 65.69 403 GLN A N 1
ATOM 3175 C CA . GLN A 1 403 ? -16.964 -9.178 5.679 1.00 65.69 403 GLN A CA 1
ATOM 3176 C C . GLN A 1 403 ? -17.288 -8.063 4.666 1.00 65.69 403 GLN A C 1
ATOM 3178 O O . GLN A 1 403 ? -18.448 -7.903 4.284 1.00 65.69 403 GLN A O 1
ATOM 3183 N N . LYS A 1 404 ? -16.274 -7.285 4.273 1.00 62.62 404 LYS A N 1
ATOM 3184 C CA . LYS A 1 404 ? -16.354 -6.153 3.334 1.00 62.62 404 LYS A CA 1
ATOM 3185 C C . LYS A 1 404 ? -16.130 -6.555 1.884 1.00 62.62 404 LYS A C 1
ATOM 3187 O O . LYS A 1 404 ? -15.269 -7.434 1.640 1.00 62.62 404 LYS A O 1
#

Secondary structure (DSSP, 8-state):
--S--EEEEEEEEEEEEEEE-TT--EEEEEEEEE-SSTTTTTTB--TTS---------TTSTTTT--HHHHTT--EEEEEEEEEEETTT--EEEEEEEE-GGG--TTEEEPP-EEEETTTTEEEE-GGGTT-EEE----SS-HHHHHHHHHTT---GGGS----TTTTS---TT-----------PPPPPP-TT--EEE-SSSEEEEEEPPP-S---SSS-HHHHHHHHHHHHHHHHHH-TT--EEEEEESSSS-SB--S---GGG-PPPPTT---S--HHHHHHHHHHT--SEEEEEE-S-EETHHHHGGGG-SEEEEETT-EEE--GGGGTPPP-TTHHHHHHHHHHHHHHHHHHTS-PPEEHHHHHHTTS-SEEE-GGGHHHHHHHHHHHHTTS-GGGS--

pLDDT: mean 74.64, std 22.27, range [21.75, 98.12]